Protein 3ZTH (pdb70)

Nearest PDB structures (foldseek):
  3zth-assembly1_A  TM=9.070E-01  e=1.064E-60  Streptococcus thermophilus LMG 18311
  4i99-assembly1_A  TM=4.555E-01  e=1.753E-02  Pyrococcus furiosus DSM 3638
  8t8f-assembly1_E  TM=5.508E-01  e=2.823E-01  Saccharomyces cerevisiae W303
  7w1m-assembly1_A  TM=4.568E-01  e=2.101E-01  Homo sapiens
  6ujf-assembly1_A  TM=4.285E-01  e=2.671E+00  Clostridioides difficile

B-factor: mean 46.07, std 14.37, range [13.92, 101.39]

Solvent-accessible surface area: 36351 Å² total

Secondary structure (P-SEA, 3-state):
ccccccccccccccccccbbbbbccaaaaaaaaaaaaaaaaacccccccccccccccccccccccccccccccccccccccaaaaaacccccccaaaaaaaaaaccaaaaaaaaaaaaaaaaaaacccccccccccbbbbbbbccccaaaaaaccbbbbbbccccccccccccaaaaaaaaaccaaaaaccccbbbbbbccccccccaaaaaaaaaaaaaaaaacccbbbbbbccccccccccccccccccccccbbbbbcccccccccccccccccccccccccccccccccccccccccccaaaaaaaaaaaaaaccccccccccccaaaaaaaaac/ccccccccccccccccccbbbbbccaaaaaaaaaaaaaaaaacccccccccccccccccccccccccccccccccccccccaaaaaacccccccaaaaaaaacccccccaaaaaaaaaaaaaaaaccccccccccccccccccccccaaaaaaccbbbbbbccccccccccccaaaaaaaaaccaaaaaacccbbbbbbccccccccaaaaaaaaaaaaaaaaacccbbbbbbccccccccccccccccccccccbbbbbcccccccccccccccccccccccccccccccccccccbbbbbcaaaaaaaaaaaaaaccccccccccccaaaaaaaaac

Organism: Streptococcus thermophilus (strain ATCC BAA-250 / LMG 18311) (NCBI:txid264199)

InterPro domains:
  IPR031820 CRISPR-associated protein Csn2 subfamily St [PF16813] (5-347)

Foldseek 3Di:
DKFWDDLPDGTFDFDFDQEFEEFADPVVVVVVVVVLLCCLLVVPDDDQVNCVSVVSDRIFIADPVRHTDHSPQALEQEDADLVSLQVCQCDPSRVCVLQVVVVCPDPVNVVVLVVVQVVVVVVQVVVVVVAQDDPPDTDGDDDDRDDVSNCSVPPDTDFDDDVPHTDDPVPPQLLVSLVVSLVCQSSLVPDLGAHEYEYEPCPVRDDLVSLVVSVVSSVVVCVVHVRHHYYYHDDLDSRQQDDQRCQQSHWYDYLDTDGGDGLVVLVQLVVDPDPCRDDSVRLSLCRNQRSPALYAPDQDDDDPVNQSSNCSVNVVVPRPHHDDDDDDPPVVVVVVVVD/DKQWDDLPDGGADFDFDQAFEEFADPVVVVVVVVVCLCCLLVVNDDDQVRCVSVVSDDTFIADPVRHTDHSPQALEQEAADLVSLVVCFCDPSHLVVLLCVVPCPDCVNVVVLVVVQVVVVVVQVCLPVDADDDDNDDDGDDDDRDDPVNCCVPPHDDFDDDPPHGDDLVPDQLLVSLVVSLVCLSSQVVDQGAHEYEHEDSPVRDDLVSLVVSVVSSVVSCVVHVRHHYYYHDDLDRRDQDDQPHQQNYWYDELDTDGGDGLVVLVQLVPDPDPDRDPSVRLSLCSNQVSHALYAPDQDDDDPVNQSSNQSVNVVVVRPDHRDDPDDPCVVVVVVVVD

Structure (mmCIF, N/CA/C/O backbone):
data_3ZTH
#
_entry.id   3ZTH
#
_cell.length_a   118.149
_cell.length_b   101.869
_cell.length_c   102.784
_cell.angle_alpha   90.00
_cell.angle_beta   115.14
_cell.angle_gamma   90.00
#
_symmetry.space_group_name_H-M   'C 1 2 1'
#
loop_
_entity.id
_entity.type
_entity.pdbx_description
1 polymer STU0660
2 non-polymer 'MAGNESIUM ION'
3 water water
#
loop_
_atom_site.group_PDB
_atom_site.id
_atom_site.type_symbol
_atom_site.label_atom_id
_atom_site.label_alt_id
_atom_site.label_comp_id
_atom_site.label_asym_id
_atom_site.label_entity_id
_atom_site.label_seq_id
_atom_site.pdbx_PDB_ins_code
_atom_site.Cartn_x
_atom_site.Cartn_y
_atom_site.Cartn_z
_atom_site.occupancy
_atom_site.B_iso_or_equiv
_atom_site.auth_seq_id
_atom_site.auth_comp_id
_atom_site.auth_asym_id
_atom_site.auth_atom_id
_atom_site.pdbx_PDB_model_num
ATOM 9 N N . LYS A 1 2 ? 18.329 22.280 30.620 1.00 43.37 2 LYS A N 1
ATOM 10 C CA . LYS A 1 2 ? 17.156 21.735 31.283 1.00 41.76 2 LYS A CA 1
ATOM 11 C C . LYS A 1 2 ? 16.029 21.372 30.326 1.00 39.50 2 LYS A C 1
ATOM 12 O O . LYS A 1 2 ? 15.839 22.023 29.300 1.00 37.74 2 LYS A O 1
ATOM 18 N N . PHE A 1 3 ? 15.311 20.303 30.664 1.00 35.52 3 PHE A N 1
ATOM 19 C CA . PHE A 1 3 ? 14.164 19.866 29.890 1.00 34.11 3 PHE A CA 1
ATOM 20 C C . PHE A 1 3 ? 12.992 20.006 30.849 1.00 34.23 3 PHE A C 1
ATOM 21 O O . PHE A 1 3 ? 13.054 19.531 31.986 1.00 34.28 3 PHE A O 1
ATOM 29 N N . PHE A 1 4 ? 11.938 20.682 30.415 1.00 32.71 4 PHE A N 1
ATOM 30 C CA . PHE A 1 4 ? 10.751 20.802 31.245 1.00 32.73 4 PHE A CA 1
ATOM 31 C C . PHE A 1 4 ? 9.708 20.004 30.475 1.00 33.68 4 PHE A C 1
ATOM 32 O O . PHE A 1 4 ? 9.070 20.504 29.552 1.00 35.06 4 PHE A O 1
ATOM 40 N N . VAL A 1 5 ? 9.582 18.735 30.850 1.00 33.67 5 VAL A N 1
ATOM 41 C CA . VAL A 1 5 ? 8.683 17.808 30.178 1.00 32.23 5 VAL A CA 1
ATOM 42 C C . VAL A 1 5 ? 7.237 17.947 30.582 1.00 32.88 5 VAL A C 1
ATOM 43 O O . VAL A 1 5 ? 6.899 17.956 31.770 1.00 32.47 5 VAL A O 1
ATOM 47 N N . GLN A 1 6 ? 6.379 18.026 29.575 1.00 32.98 6 GLN A N 1
ATOM 48 C CA . GLN A 1 6 ? 4.961 18.164 29.804 1.00 34.65 6 GLN A CA 1
ATOM 49 C C . GLN A 1 6 ? 4.343 16.950 30.486 1.00 37.36 6 GLN A C 1
ATOM 50 O O . GLN A 1 6 ? 4.593 15.799 30.115 1.00 36.34 6 GLN A O 1
ATOM 56 N N . HIS A 1 7 ? 3.521 17.233 31.488 1.00 39.79 7 HIS A N 1
ATOM 57 C CA . HIS A 1 7 ? 2.825 16.214 32.253 1.00 43.08 7 HIS A CA 1
ATOM 58 C C . HIS A 1 7 ? 1.337 16.425 32.007 1.00 44.36 7 HIS A C 1
ATOM 59 O O . HIS A 1 7 ? 0.857 17.553 32.026 1.00 44.96 7 HIS A O 1
ATOM 66 N N . PRO A 1 8 ? 0.581 15.342 31.794 1.00 46.80 8 PRO A N 1
ATOM 67 C CA . PRO A 1 8 ? -0.859 15.464 31.546 1.00 48.96 8 PRO A CA 1
ATOM 68 C C . PRO A 1 8 ? -1.684 16.341 32.498 1.00 49.88 8 PRO A C 1
ATOM 69 O O . PRO A 1 8 ? -2.605 17.016 32.052 1.00 51.77 8 PRO A O 1
ATOM 73 N N . TYR A 1 9 ? -1.386 16.355 33.792 1.00 50.89 9 TYR A N 1
ATOM 74 C CA . TYR A 1 9 ? -2.190 17.199 34.673 1.00 54.06 9 TYR A CA 1
ATOM 75 C C . TYR A 1 9 ? -1.469 17.978 35.768 1.00 53.45 9 TYR A C 1
ATOM 76 O O . TYR A 1 9 ? -2.103 18.684 36.556 1.00 53.75 9 TYR A O 1
ATOM 85 N N . LYS A 1 10 ? -0.147 17.870 35.814 1.00 51.63 10 LYS A N 1
ATOM 86 C CA . LYS A 1 10 ? 0.625 18.584 36.817 1.00 48.96 10 LYS A CA 1
ATOM 87 C C . LYS A 1 10 ? 1.693 19.458 36.173 1.00 45.74 10 LYS A C 1
ATOM 88 O O . LYS A 1 10 ? 1.781 19.559 34.948 1.00 45.21 10 LYS A O 1
ATOM 94 N N . GLU A 1 11 ? 2.503 20.091 37.006 1.00 42.37 11 GLU A N 1
ATOM 95 C CA . GLU A 1 11 ? 3.577 20.937 36.512 1.00 42.23 11 GLU A CA 1
ATOM 96 C C . GLU A 1 11 ? 4.509 20.091 35.663 1.00 38.61 11 GLU A C 1
ATOM 97 O O . GLU A 1 11 ? 4.457 18.868 35.699 1.00 37.21 11 GLU A O 1
ATOM 103 N N . ARG A 1 12 ? 5.370 20.744 34.902 1.00 35.40 12 ARG A N 1
ATOM 104 C CA . ARG A 1 12 ? 6.292 20.018 34.055 1.00 33.90 12 ARG A CA 1
ATOM 105 C C . ARG A 1 12 ? 7.337 19.295 34.886 1.00 33.63 12 ARG A C 1
ATOM 106 O O . ARG A 1 12 ? 7.691 19.733 35.984 1.00 32.13 12 ARG A O 1
ATOM 114 N N . ILE A 1 13 ? 7.799 18.160 34.371 1.00 32.07 13 ILE A N 1
ATOM 115 C CA . ILE A 1 13 ? 8.827 17.384 35.046 1.00 31.09 13 ILE A CA 1
ATOM 116 C C . ILE A 1 13 ? 10.137 18.064 34.681 1.00 32.34 13 ILE A C 1
ATOM 117 O O . ILE A 1 13 ? 10.472 18.173 33.499 1.00 31.01 13 ILE A O 1
ATOM 122 N N . GLU A 1 14 ? 10.857 18.542 35.695 1.00 34.02 14 GLU A N 1
ATOM 123 C CA . GLU A 1 14 ? 12.136 19.219 35.486 1.00 34.62 14 GLU A CA 1
ATOM 124 C C . GLU A 1 14 ? 13.288 18.225 35.434 1.00 32.94 14 GLU A C 1
ATOM 125 O O . GLU A 1 14 ? 13.405 17.349 36.281 1.00 32.66 14 GLU A O 1
ATOM 131 N N . LEU A 1 15 ? 14.138 18.380 34.432 1.00 31.95 15 LEU A N 1
ATOM 132 C CA . LEU A 1 15 ? 15.284 17.508 34.241 1.00 31.02 15 LEU A CA 1
ATOM 133 C C . LEU A 1 15 ? 16.544 18.334 33.965 1.00 30.49 15 LEU A C 1
ATOM 134 O O . LEU A 1 15 ? 16.595 19.124 33.018 1.00 31.36 15 LEU A O 1
ATOM 139 N N . ASN A 1 16 ? 17.560 18.163 34.790 1.00 27.37 16 ASN A N 1
ATOM 140 C CA . ASN A 1 16 ? 18.792 18.888 34.569 1.00 28.62 16 ASN A CA 1
ATOM 141 C C . ASN A 1 16 ? 19.637 17.957 33.685 1.00 29.83 16 ASN A C 1
ATOM 142 O O . ASN A 1 16 ? 20.120 16.922 34.138 1.00 29.19 16 ASN A O 1
ATOM 147 N N . ILE A 1 17 ? 19.781 18.328 32.415 1.00 30.90 17 ILE A N 1
ATOM 148 C CA . ILE A 1 17 ? 20.513 17.537 31.418 1.00 32.33 17 ILE A CA 1
ATOM 149 C C . ILE A 1 17 ? 21.994 17.899 31.236 1.00 32.77 17 ILE A C 1
ATOM 150 O O . ILE A 1 17 ? 22.352 19.073 31.125 1.00 32.21 17 ILE A O 1
ATOM 155 N N . GLY A 1 18 ? 22.844 16.874 31.181 1.00 32.74 18 GLY A N 1
ATOM 156 C CA . GLY A 1 18 ? 24.275 17.078 31.001 1.00 32.38 18 GLY A CA 1
ATOM 157 C C . GLY A 1 18 ? 24.867 15.968 30.145 1.00 33.15 18 GLY A C 1
ATOM 158 O O . GLY A 1 18 ? 24.166 15.009 29.821 1.00 34.28 18 GLY A O 1
ATOM 159 N N . ALA A 1 19 ? 26.141 16.091 29.771 1.00 32.06 19 ALA A N 1
ATOM 160 C CA . ALA A 1 19 ? 26.798 15.084 28.944 1.00 31.26 19 ALA A CA 1
ATOM 161 C C . ALA A 1 19 ? 26.296 13.703 29.363 1.00 32.67 19 ALA A C 1
ATOM 162 O O . ALA A 1 19 ? 25.799 12.926 28.541 1.00 32.15 19 ALA A O 1
ATOM 164 N N . ILE A 1 20 ? 26.423 13.404 30.649 1.00 31.46 20 ILE A N 1
ATOM 165 C CA . ILE A 1 20 ? 25.942 12.139 31.169 1.00 32.03 20 ILE A CA 1
ATOM 166 C C . ILE A 1 20 ? 24.874 12.424 32.219 1.00 31.92 20 ILE A C 1
ATOM 167 O O . ILE A 1 20 ? 25.166 12.863 33.332 1.00 33.74 20 ILE A O 1
ATOM 172 N N . THR A 1 21 ? 23.627 12.193 31.834 1.00 30.50 21 THR A N 1
ATOM 173 C CA . THR A 1 21 ? 22.476 12.414 32.702 1.00 30.67 21 THR A CA 1
ATOM 174 C C . THR A 1 21 ? 21.944 11.089 33.262 1.00 29.54 21 THR A C 1
ATOM 175 O O . THR A 1 21 ? 21.827 10.100 32.531 1.00 28.57 21 THR A O 1
ATOM 179 N N . GLN A 1 22 ? 21.616 11.077 34.551 1.00 29.10 22 GLN A N 1
ATOM 180 C CA . GLN A 1 22 ? 21.083 9.876 35.199 1.00 28.80 22 GLN A CA 1
ATOM 181 C C . GLN A 1 22 ? 19.760 10.162 35.908 1.00 29.46 22 GLN A C 1
ATOM 182 O O . GLN A 1 22 ? 19.663 11.057 36.748 1.00 29.82 22 GLN A O 1
ATOM 188 N N . ILE A 1 23 ? 18.736 9.401 35.550 1.00 29.28 23 ILE A N 1
ATOM 189 C CA . ILE A 1 23 ? 17.418 9.563 36.136 1.00 28.85 23 ILE A CA 1
ATOM 190 C C . ILE A 1 23 ? 17.185 8.383 37.058 1.00 28.41 23 ILE A C 1
ATOM 191 O O . ILE A 1 23 ? 17.182 7.233 36.626 1.00 29.57 23 ILE A O 1
ATOM 196 N N . VAL A 1 24 ? 16.994 8.685 38.335 1.00 27.04 24 VAL A N 1
ATOM 197 C CA . VAL A 1 24 ? 16.805 7.668 39.362 1.00 27.57 24 VAL A CA 1
ATOM 198 C C . VAL A 1 24 ? 15.597 8.030 40.225 1.00 27.16 24 VAL A C 1
ATOM 199 O O . VAL A 1 24 ? 14.994 9.082 40.033 1.00 27.94 24 VAL A O 1
ATOM 203 N N . GLY A 1 25 ? 15.237 7.175 41.174 1.00 24.25 25 GLY A N 1
ATOM 204 C CA . GLY A 1 25 ? 14.100 7.495 42.016 1.00 25.33 25 GLY A CA 1
ATOM 205 C C . GLY A 1 25 ? 13.163 6.325 42.230 1.00 25.58 25 GLY A C 1
ATOM 206 O O . GLY A 1 25 ? 13.210 5.337 41.499 1.00 23.41 25 GLY A O 1
ATOM 207 N N . GLN A 1 26 ? 12.298 6.442 43.231 1.00 27.71 26 GLN A N 1
ATOM 208 C CA . GLN A 1 26 ? 11.369 5.371 43.547 1.00 28.87 26 GLN A CA 1
ATOM 209 C C . GLN A 1 26 ? 10.054 5.488 42.803 1.00 29.65 26 GLN A C 1
ATOM 210 O O . GLN A 1 26 ? 9.258 4.557 42.808 1.00 29.47 26 GLN A O 1
ATOM 216 N N . ASN A 1 27 ? 9.829 6.625 42.152 1.00 30.25 27 ASN A N 1
ATOM 217 C CA . ASN A 1 27 ? 8.595 6.832 41.402 1.00 28.91 27 ASN A CA 1
ATOM 218 C C . ASN A 1 27 ? 8.758 6.240 39.998 1.00 30.77 27 ASN A C 1
ATOM 219 O O . ASN A 1 27 ? 8.868 6.967 39.002 1.00 30.76 27 ASN A O 1
ATOM 224 N N . ASN A 1 28 ? 8.775 4.912 39.924 1.00 31.13 28 ASN A N 1
ATOM 225 C CA . ASN A 1 28 ? 8.956 4.215 38.657 1.00 31.15 28 ASN A CA 1
ATOM 226 C C . ASN A 1 28 ? 7.986 4.609 37.546 1.00 31.15 28 ASN A C 1
ATOM 227 O O . ASN A 1 28 ? 8.386 4.748 36.391 1.00 31.40 28 ASN A O 1
ATOM 232 N N . GLU A 1 29 ? 6.722 4.806 37.890 1.00 30.91 29 GLU A N 1
ATOM 233 C CA . GLU A 1 29 ? 5.731 5.186 36.899 1.00 30.58 29 GLU A CA 1
ATOM 234 C C . GLU A 1 29 ? 6.109 6.521 36.267 1.00 28.77 29 GLU A C 1
ATOM 235 O O . GLU A 1 29 ? 6.074 6.680 35.049 1.00 26.49 29 GLU A O 1
ATOM 241 N N . LEU A 1 30 ? 6.485 7.481 37.099 1.00 27.37 30 LEU A N 1
ATOM 242 C CA . LEU A 1 30 ? 6.852 8.784 36.582 1.00 27.91 30 LEU A CA 1
ATOM 243 C C . LEU A 1 30 ? 8.092 8.660 35.696 1.00 26.44 30 LEU A C 1
ATOM 244 O O . LEU A 1 30 ? 8.163 9.288 34.641 1.00 25.62 30 LEU A O 1
ATOM 249 N N . LYS A 1 31 ? 9.062 7.853 36.124 1.00 24.86 31 LYS A N 1
ATOM 250 C CA . LYS A 1 31 ? 10.280 7.656 35.336 1.00 24.41 31 LYS A CA 1
ATOM 251 C C . LYS A 1 31 ? 9.884 7.099 33.984 1.00 24.89 31 LYS A C 1
ATOM 252 O O . LYS A 1 31 ? 10.368 7.545 32.942 1.00 25.77 31 LYS A O 1
ATOM 258 N N . TYR A 1 32 ? 8.970 6.139 34.007 1.00 24.97 32 TYR A N 1
ATOM 259 C CA . TYR A 1 32 ? 8.528 5.514 32.776 1.00 25.96 32 TYR A CA 1
ATOM 260 C C . TYR A 1 32 ? 7.830 6.500 31.860 1.00 25.74 32 TYR A C 1
ATOM 261 O O . TYR A 1 32 ? 8.061 6.505 30.652 1.00 28.18 32 TYR A O 1
ATOM 270 N N . TYR A 1 33 ? 6.968 7.325 32.441 1.00 24.90 33 TYR A N 1
ATOM 271 C CA . TYR A 1 33 ? 6.241 8.324 31.682 1.00 22.71 33 TYR A CA 1
ATOM 272 C C . TYR A 1 33 ? 7.230 9.296 31.045 1.00 21.63 33 TYR A C 1
ATOM 273 O O . TYR A 1 33 ? 7.088 9.665 29.886 1.00 21.97 33 TYR A O 1
ATOM 282 N N . THR A 1 34 ? 8.224 9.711 31.819 1.00 21.60 34 THR A N 1
ATOM 283 C CA . THR A 1 34 ? 9.227 10.639 31.338 1.00 25.08 34 THR A CA 1
ATOM 284 C C . THR A 1 34 ? 9.962 10.006 30.159 1.00 28.20 34 THR A C 1
ATOM 285 O O . THR A 1 34 ? 10.216 10.672 29.146 1.00 27.93 34 THR A O 1
ATOM 289 N N . TRP A 1 35 ? 10.275 8.715 30.279 1.00 27.94 35 TRP A N 1
ATOM 290 C CA . TRP A 1 35 ? 10.947 7.998 29.191 1.00 28.71 35 TRP A CA 1
ATOM 291 C C . TRP A 1 35 ? 10.056 7.924 27.943 1.00 29.00 35 TRP A C 1
ATOM 292 O O . TRP A 1 35 ? 10.524 8.119 26.822 1.00 30.40 35 TRP A O 1
ATOM 303 N N . GLN A 1 36 ? 8.776 7.633 28.141 1.00 29.36 36 GLN A N 1
ATOM 304 C CA . GLN A 1 36 ? 7.839 7.508 27.025 1.00 30.84 36 GLN A CA 1
ATOM 305 C C . GLN A 1 36 ? 7.719 8.802 26.226 1.00 29.51 36 GLN A C 1
ATOM 306 O O . GLN A 1 36 ? 7.674 8.784 25.001 1.00 28.72 36 GLN A O 1
ATOM 312 N N . ILE A 1 37 ? 7.653 9.923 26.929 1.00 29.41 37 ILE A N 1
ATOM 313 C CA . ILE A 1 37 ? 7.546 11.219 26.277 1.00 30.22 37 ILE A CA 1
ATOM 314 C C . ILE A 1 37 ? 8.843 11.527 25.536 1.00 31.15 37 ILE A C 1
ATOM 315 O O . ILE A 1 37 ? 8.827 11.930 24.374 1.00 33.38 37 ILE A O 1
ATOM 320 N N . LEU A 1 38 ? 9.967 11.352 26.223 1.00 30.29 38 LEU A N 1
ATOM 321 C CA . LEU A 1 38 ? 11.269 11.613 25.629 1.00 31.34 38 LEU A CA 1
ATOM 322 C C . LEU A 1 38 ? 11.467 10.885 24.301 1.00 31.40 38 LEU A C 1
ATOM 323 O O . LEU A 1 38 ? 11.836 11.486 23.289 1.00 29.06 38 LEU A O 1
ATOM 328 N N . SER A 1 39 ? 11.207 9.587 24.303 1.00 32.74 39 SER A N 1
ATOM 329 C CA . SER A 1 39 ? 11.388 8.807 23.094 1.00 33.90 39 SER A CA 1
ATOM 330 C C . SER A 1 39 ? 10.406 9.203 21.996 1.00 34.10 39 SER A C 1
ATOM 331 O O . SER A 1 39 ? 10.759 9.205 20.820 1.00 34.07 39 SER A O 1
ATOM 334 N N . TRP A 1 40 ? 9.174 9.532 22.371 1.00 33.02 40 TRP A N 1
ATOM 335 C CA . TRP A 1 40 ? 8.179 9.922 21.378 1.00 33.60 40 TRP A CA 1
ATOM 336 C C . TRP A 1 40 ? 8.528 11.277 20.794 1.00 33.75 40 TRP A C 1
ATOM 337 O O . TRP A 1 40 ? 8.509 11.466 19.584 1.00 34.66 40 TRP A O 1
ATOM 348 N N . TYR A 1 41 ? 8.855 12.214 21.673 1.00 33.69 41 TYR A N 1
ATOM 349 C CA . TYR A 1 41 ? 9.204 13.564 21.275 1.00 34.22 41 TYR A CA 1
ATOM 350 C C . TYR A 1 41 ? 10.399 13.596 20.330 1.00 36.27 41 TYR A C 1
ATOM 351 O O . TYR A 1 41 ? 10.322 14.152 19.231 1.00 37.23 41 TYR A O 1
ATOM 360 N N . PHE A 1 42 ? 11.507 13.008 20.765 1.00 35.54 42 PHE A N 1
ATOM 361 C CA . PHE A 1 42 ? 12.725 13.007 19.965 1.00 36.80 42 PHE A CA 1
ATOM 362 C C . PHE A 1 42 ? 12.839 11.845 18.992 1.00 37.70 42 PHE A C 1
ATOM 363 O O . PHE A 1 42 ? 13.680 11.869 18.100 1.00 39.06 42 PHE A O 1
ATOM 371 N N . GLY A 1 43 ? 11.985 10.839 19.158 1.00 38.97 43 GLY A N 1
ATOM 372 C CA . GLY A 1 43 ? 12.023 9.672 18.295 1.00 37.40 43 GLY A CA 1
ATOM 373 C C . GLY A 1 43 ? 11.233 9.756 17.002 1.00 39.58 43 GLY A C 1
ATOM 374 O O . GLY A 1 43 ? 11.277 8.823 16.199 1.00 41.47 43 GLY A O 1
ATOM 375 N N . GLY A 1 44 ? 10.501 10.846 16.793 1.00 39.29 44 GLY A N 1
ATOM 376 C CA . GLY A 1 44 ? 9.744 10.984 15.562 1.00 41.26 44 GLY A CA 1
ATOM 377 C C . GLY A 1 44 ? 8.369 10.338 15.562 1.00 42.99 44 GLY A C 1
ATOM 378 O O . GLY A 1 44 ? 7.812 10.018 14.508 1.00 42.70 44 GLY A O 1
ATOM 379 N N . LYS A 1 45 ? 7.812 10.146 16.748 1.00 42.88 45 LYS A N 1
ATOM 380 C CA . LYS A 1 45 ? 6.494 9.548 16.867 1.00 42.91 45 LYS A CA 1
ATOM 381 C C . LYS A 1 45 ? 5.419 10.351 16.127 1.00 43.36 45 LYS A C 1
ATOM 382 O O . LYS A 1 45 ? 5.340 11.571 16.254 1.00 40.79 45 LYS A O 1
ATOM 388 N N . LYS A 1 46 ? 4.599 9.655 15.347 1.00 45.87 46 LYS A N 1
ATOM 389 C CA . LYS A 1 46 ? 3.491 10.284 14.632 1.00 47.94 46 LYS A CA 1
ATOM 390 C C . LYS A 1 46 ? 2.297 10.009 15.545 1.00 47.76 46 LYS A C 1
ATOM 391 O O . LYS A 1 46 ? 1.867 8.868 15.703 1.00 47.59 46 LYS A O 1
ATOM 397 N N . TYR A 1 47 ? 1.783 11.065 16.158 1.00 47.46 47 TYR A N 1
ATOM 398 C CA . TYR A 1 47 ? 0.690 10.957 17.107 1.00 47.56 47 TYR A CA 1
ATOM 399 C C . TYR A 1 47 ? -0.700 10.692 16.558 1.00 48.10 47 TYR A C 1
ATOM 400 O O . TYR A 1 47 ? -1.152 11.359 15.629 1.00 50.34 47 TYR A O 1
ATOM 409 N N . SER A 1 48 ? -1.384 9.721 17.152 1.00 47.26 48 SER A N 1
ATOM 410 C CA . SER A 1 48 ? -2.754 9.419 16.767 1.00 46.86 48 SER A CA 1
ATOM 411 C C . SER A 1 48 ? -3.541 10.290 17.730 1.00 47.47 48 SER A C 1
ATOM 412 O O . SER A 1 48 ? -2.953 10.905 18.619 1.00 48.16 48 SER A O 1
ATOM 415 N N . SER A 1 49 ? -4.857 10.356 17.574 1.00 48.44 49 SER A N 1
ATOM 416 C CA . SER A 1 49 ? -5.649 11.173 18.483 1.00 49.06 49 SER A CA 1
ATOM 417 C C . SER A 1 49 ? -5.755 10.498 19.851 1.00 48.40 49 SER A C 1
ATOM 418 O O . SER A 1 49 ? -5.903 11.167 20.870 1.00 48.69 49 SER A O 1
ATOM 421 N N . GLU A 1 50 ? -5.674 9.173 19.878 1.00 48.44 50 GLU A N 1
ATOM 422 C CA . GLU A 1 50 ? -5.742 8.459 21.147 1.00 49.86 50 GLU A CA 1
ATOM 423 C C . GLU A 1 50 ? -4.452 8.701 21.935 1.00 49.10 50 GLU A C 1
ATOM 424 O O . GLU A 1 50 ? -4.430 8.585 23.161 1.00 48.24 50 GLU A O 1
ATOM 430 N N . ASP A 1 51 ? -3.378 9.037 21.226 1.00 46.82 51 ASP A N 1
ATOM 431 C CA . ASP A 1 51 ? -2.109 9.305 21.883 1.00 44.70 51 ASP A CA 1
ATOM 432 C C . ASP A 1 51 ? -2.167 10.660 22.572 1.00 45.09 51 ASP A C 1
ATOM 433 O O . ASP A 1 51 ? -1.620 10.838 23.657 1.00 45.74 51 ASP A O 1
ATOM 438 N N . LEU A 1 52 ? -2.839 11.616 21.940 1.00 45.70 52 LEU A N 1
ATOM 439 C CA . LEU A 1 52 ? -2.935 12.969 22.484 1.00 45.27 52 LEU A CA 1
ATOM 440 C C . LEU A 1 52 ? -4.107 13.199 23.438 1.00 45.63 52 LEU A C 1
ATOM 441 O O . LEU A 1 52 ? -4.265 14.296 23.976 1.00 44.54 52 LEU A O 1
ATOM 446 N N . SER A 1 53 ? -4.912 12.161 23.656 1.00 46.78 53 SER A N 1
ATOM 447 C CA . SER A 1 53 ? -6.072 12.241 24.548 1.00 47.69 53 SER A CA 1
ATOM 448 C C . SER A 1 53 ? -5.762 12.994 25.832 1.00 47.26 53 SER A C 1
ATOM 449 O O . SER A 1 53 ? -6.346 14.036 26.103 1.00 47.60 53 SER A O 1
ATOM 452 N N . ILE A 1 54 ? -4.836 12.447 26.614 1.00 46.95 54 ILE A N 1
ATOM 453 C CA . ILE A 1 54 ? -4.430 13.023 27.893 1.00 45.85 54 ILE A CA 1
ATOM 454 C C . ILE A 1 54 ? -3.881 14.450 27.821 1.00 46.00 54 ILE A C 1
ATOM 455 O O . ILE A 1 54 ? -3.748 15.122 28.844 1.00 46.04 54 ILE A O 1
ATOM 460 N N . PHE A 1 55 ? -3.544 14.916 26.629 1.00 44.93 55 PHE A N 1
ATOM 461 C CA . PHE A 1 55 ? -3.029 16.266 26.510 1.00 47.31 55 PHE A CA 1
ATOM 462 C C . PHE A 1 55 ? -4.072 17.148 25.832 1.00 49.77 55 PHE A C 1
ATOM 463 O O . PHE A 1 55 ? -3.748 18.192 25.270 1.00 50.89 55 PHE A O 1
ATOM 471 N N . ASP A 1 56 ? -5.329 16.725 25.890 1.00 51.68 56 ASP A N 1
ATOM 472 C CA . ASP A 1 56 ? -6.406 17.471 25.250 1.00 53.39 56 ASP A CA 1
ATOM 473 C C . ASP A 1 56 ? -6.194 17.582 23.742 1.00 52.20 56 ASP A C 1
ATOM 474 O O . ASP A 1 56 ? -6.378 18.651 23.157 1.00 51.41 56 ASP A O 1
ATOM 479 N N . TYR A 1 57 ? -5.792 16.465 23.134 1.00 50.34 57 TYR A N 1
ATOM 480 C CA . TYR A 1 57 ? -5.568 16.374 21.693 1.00 48.60 57 TYR A CA 1
ATOM 481 C C . TYR A 1 57 ? -4.592 17.408 21.153 1.00 49.53 57 TYR A C 1
ATOM 482 O O . TYR A 1 57 ? -4.639 17.769 19.976 1.00 49.18 57 TYR A O 1
ATOM 491 N N . GLU A 1 58 ? -3.711 17.875 22.032 1.00 50.38 58 GLU A N 1
ATOM 492 C CA . GLU A 1 58 ? -2.684 18.845 21.680 1.00 51.00 58 GLU A CA 1
ATOM 493 C C . GLU A 1 58 ? -1.362 18.093 21.811 1.00 49.14 58 GLU A C 1
ATOM 494 O O . GLU A 1 58 ? -1.192 17.304 22.741 1.00 48.73 58 GLU A O 1
ATOM 500 N N . GLU A 1 59 ? -0.432 18.319 20.890 1.00 46.24 59 GLU A N 1
ATOM 501 C CA . GLU A 1 59 ? 0.847 17.622 20.954 1.00 45.31 59 GLU A CA 1
ATOM 502 C C . GLU A 1 59 ? 1.648 18.056 22.175 1.00 44.27 59 GLU A C 1
ATOM 503 O O . GLU A 1 59 ? 1.702 19.238 22.495 1.00 44.65 59 GLU A O 1
ATOM 509 N N . PRO A 1 60 ? 2.276 17.095 22.881 1.00 43.35 60 PRO A N 1
ATOM 510 C CA . PRO A 1 60 ? 3.079 17.390 24.076 1.00 41.92 60 PRO A CA 1
ATOM 511 C C . PRO A 1 60 ? 4.364 18.164 23.753 1.00 41.87 60 PRO A C 1
ATOM 512 O O . PRO A 1 60 ? 4.967 17.984 22.694 1.00 41.79 60 PRO A O 1
ATOM 516 N N . THR A 1 61 ? 4.790 19.008 24.683 1.00 40.34 61 THR A N 1
ATOM 517 C CA . THR A 1 61 ? 5.971 19.827 24.479 1.00 39.02 61 THR A CA 1
ATOM 518 C C . THR A 1 61 ? 7.060 19.671 25.540 1.00 37.98 61 THR A C 1
ATOM 519 O O . THR A 1 61 ? 6.799 19.207 26.652 1.00 36.65 61 THR A O 1
ATOM 523 N N . ILE A 1 62 ? 8.284 20.049 25.177 1.00 36.92 62 ILE A N 1
ATOM 524 C CA . ILE A 1 62 ? 9.425 20.014 26.097 1.00 35.84 62 ILE A CA 1
ATOM 525 C C . ILE A 1 62 ? 10.101 21.383 26.026 1.00 36.05 62 ILE A C 1
ATOM 526 O O . ILE A 1 62 ? 10.581 21.789 24.962 1.00 36.66 62 ILE A O 1
ATOM 531 N N . LEU A 1 63 ? 10.140 22.092 27.153 1.00 35.27 63 LEU A N 1
ATOM 532 C CA . LEU A 1 63 ? 10.733 23.429 27.197 1.00 35.04 63 LEU A CA 1
ATOM 533 C C . LEU A 1 63 ? 12.117 23.455 27.821 1.00 37.00 63 LEU A C 1
ATOM 534 O O . LEU A 1 63 ? 12.469 22.571 28.604 1.00 37.74 63 LEU A O 1
ATOM 539 N N . ASP A 1 64 ? 12.899 24.476 27.477 1.00 39.02 64 ASP A N 1
ATOM 540 C CA . ASP A 1 64 ? 14.236 24.629 28.045 1.00 41.23 64 ASP A CA 1
ATOM 541 C C . ASP A 1 64 ? 14.166 25.606 29.220 1.00 41.36 64 ASP A C 1
ATOM 542 O O . ASP A 1 64 ? 13.083 25.988 29.651 1.00 38.70 64 ASP A O 1
ATOM 547 N N . GLU A 1 65 ? 15.325 26.004 29.733 1.00 44.38 65 GLU A N 1
ATOM 548 C CA . GLU A 1 65 ? 15.398 26.920 30.865 1.00 46.88 65 GLU A CA 1
ATOM 549 C C . GLU A 1 65 ? 14.609 28.192 30.607 1.00 46.72 65 GLU A C 1
ATOM 550 O O . GLU A 1 65 ? 13.825 28.630 31.449 1.00 47.95 65 GLU A O 1
ATOM 556 N N . ALA A 1 66 ? 14.825 28.786 29.441 1.00 45.24 66 ALA A N 1
ATOM 557 C CA . ALA A 1 66 ? 14.143 30.022 29.079 1.00 45.65 66 ALA A CA 1
ATOM 558 C C . ALA A 1 66 ? 12.658 29.796 28.838 1.00 46.06 66 ALA A C 1
ATOM 559 O O . ALA A 1 66 ? 11.915 30.737 28.561 1.00 46.80 66 ALA A O 1
ATOM 561 N N . ARG A 1 67 ? 12.230 28.546 28.952 1.00 46.00 67 ARG A N 1
ATOM 562 C CA . ARG A 1 67 ? 10.838 28.191 28.731 1.00 47.09 67 ARG A CA 1
ATOM 563 C C . ARG A 1 67 ? 10.491 28.186 27.251 1.00 47.33 67 ARG A C 1
ATOM 564 O O . ARG A 1 67 ? 9.334 28.339 26.868 1.00 47.69 67 ARG A O 1
ATOM 572 N N . GLU A 1 68 ? 11.509 28.009 26.420 1.00 47.73 68 GLU A N 1
ATOM 573 C CA . GLU A 1 68 ? 11.311 27.948 24.982 1.00 48.64 68 GLU A CA 1
ATOM 574 C C . GLU A 1 68 ? 11.153 26.489 24.576 1.00 46.59 68 GLU A C 1
ATOM 575 O O . GLU A 1 68 ? 11.552 25.577 25.311 1.00 44.17 68 GLU A O 1
ATOM 581 N N . ILE A 1 69 ? 10.583 26.269 23.398 1.00 44.61 69 ILE A N 1
ATOM 582 C CA . ILE A 1 69 ? 10.377 24.917 22.917 1.00 43.84 69 ILE A CA 1
ATOM 583 C C . ILE A 1 69 ? 11.648 24.291 22.367 1.00 43.28 69 ILE A C 1
ATOM 584 O O . ILE A 1 69 ? 12.359 24.896 21.563 1.00 43.51 69 ILE A O 1
ATOM 589 N N . VAL A 1 70 ? 11.933 23.078 22.824 1.00 42.36 70 VAL A N 1
ATOM 590 C CA . VAL A 1 70 ? 13.101 22.344 22.364 1.00 41.14 70 VAL A CA 1
ATOM 591 C C . VAL A 1 70 ? 12.641 21.566 21.143 1.00 40.13 70 VAL A C 1
ATOM 592 O O . VAL A 1 70 ? 11.809 20.682 21.256 1.00 40.30 70 VAL A O 1
ATOM 596 N N . LYS A 1 71 ? 13.168 21.905 19.974 1.00 42.29 71 LYS A N 1
ATOM 597 C CA . LYS A 1 71 ? 12.767 21.233 18.739 1.00 43.96 71 LYS A CA 1
ATOM 598 C C . LYS A 1 71 ? 12.927 19.719 18.791 1.00 43.73 71 LYS A C 1
ATOM 599 O O . LYS A 1 71 ? 13.913 19.202 19.315 1.00 43.86 71 LYS A O 1
ATOM 605 N N . ARG A 1 72 ? 11.946 19.017 18.233 1.00 43.20 72 ARG A N 1
ATOM 606 C CA . ARG A 1 72 ? 11.960 17.562 18.201 1.00 42.74 72 ARG A CA 1
ATOM 607 C C . ARG A 1 72 ? 13.088 17.067 17.302 1.00 43.43 72 ARG A C 1
ATOM 608 O O . ARG A 1 72 ? 13.576 15.945 17.448 1.00 45.50 72 ARG A O 1
ATOM 616 N N . SER A 1 73 ? 13.503 17.925 16.380 1.00 43.30 73 SER A N 1
ATOM 617 C CA . SER A 1 73 ? 14.566 17.605 15.435 1.00 43.08 73 SER A CA 1
ATOM 618 C C . SER A 1 73 ? 15.931 17.971 16.012 1.00 42.77 73 SER A C 1
ATOM 619 O O . SER A 1 73 ? 16.966 17.690 15.413 1.00 43.15 73 SER A O 1
ATOM 622 N N . SER A 1 74 ? 15.923 18.598 17.179 1.00 41.74 74 SER A N 1
ATOM 623 C CA . SER A 1 74 ? 17.148 19.036 17.829 1.00 42.39 74 SER A CA 1
ATOM 624 C C . SER A 1 74 ? 18.259 17.989 17.999 1.00 41.95 74 SER A C 1
ATOM 625 O O . SER A 1 74 ? 19.435 18.346 18.050 1.00 41.00 74 SER A O 1
ATOM 628 N N . TYR A 1 75 ? 17.906 16.708 18.081 1.00 41.77 75 TYR A N 1
ATOM 629 C CA . TYR A 1 75 ? 18.919 15.665 18.266 1.00 42.32 75 TYR A CA 1
ATOM 630 C C . TYR A 1 75 ? 18.754 14.479 17.337 1.00 42.22 75 TYR A C 1
ATOM 631 O O . TYR A 1 75 ? 17.670 14.232 16.820 1.00 44.47 75 TYR A O 1
ATOM 640 N N . HIS A 1 76 ? 19.848 13.745 17.144 1.00 41.73 76 HIS A N 1
ATOM 641 C CA . HIS A 1 76 ? 19.823 12.503 16.389 1.00 40.10 76 HIS A CA 1
ATOM 642 C C . HIS A 1 76 ? 19.607 11.551 17.562 1.00 38.51 76 HIS A C 1
ATOM 643 O O . HIS A 1 76 ? 20.554 11.159 18.244 1.00 38.35 76 HIS A O 1
ATOM 650 N N . TYR A 1 77 ? 18.346 11.221 17.804 1.00 35.85 77 TYR A N 1
ATOM 651 C CA . TYR A 1 77 ? 17.936 10.377 18.920 1.00 33.53 77 TYR A CA 1
ATOM 652 C C . TYR A 1 77 ? 18.058 8.865 18.734 1.00 32.48 77 TYR A C 1
ATOM 653 O O . TYR A 1 77 ? 17.587 8.312 17.744 1.00 33.82 77 TYR A O 1
ATOM 662 N N . ILE A 1 78 ? 18.684 8.195 19.692 1.00 29.36 78 ILE A N 1
ATOM 663 C CA . ILE A 1 78 ? 18.793 6.745 19.627 1.00 30.66 78 ILE A CA 1
ATOM 664 C C . ILE A 1 78 ? 18.322 6.143 20.937 1.00 31.23 78 ILE A C 1
ATOM 665 O O . ILE A 1 78 ? 18.932 6.362 21.985 1.00 31.94 78 ILE A O 1
ATOM 670 N N . ASP A 1 79 ? 17.244 5.374 20.873 1.00 32.67 79 ASP A N 1
ATOM 671 C CA . ASP A 1 79 ? 16.701 4.752 22.067 1.00 32.60 79 ASP A CA 1
ATOM 672 C C . ASP A 1 79 ? 17.141 3.309 22.217 1.00 30.38 79 ASP A C 1
ATOM 673 O O . ASP A 1 79 ? 16.922 2.492 21.335 1.00 30.54 79 ASP A O 1
ATOM 678 N N . ILE A 1 80 ? 17.771 3.003 23.342 1.00 29.76 80 ILE A N 1
ATOM 679 C CA . ILE A 1 80 ? 18.206 1.649 23.619 1.00 29.11 80 ILE A CA 1
ATOM 680 C C . ILE A 1 80 ? 17.581 1.171 24.926 1.00 29.53 80 ILE A C 1
ATOM 681 O O . ILE A 1 80 ? 18.082 1.449 26.012 1.00 29.34 80 ILE A O 1
ATOM 686 N N . SER A 1 81 ? 16.462 0.465 24.804 1.00 30.57 81 SER A N 1
ATOM 687 C CA . SER A 1 81 ? 15.753 -0.059 25.962 1.00 31.75 81 SER A CA 1
ATOM 688 C C . SER A 1 81 ? 15.807 -1.573 25.996 1.00 31.99 81 SER A C 1
ATOM 689 O O . SER A 1 81 ? 15.179 -2.199 26.842 1.00 35.31 81 SER A O 1
ATOM 692 N N . SER A 1 82 ? 16.564 -2.152 25.070 1.00 30.86 82 SER A N 1
ATOM 693 C CA . SER A 1 82 ? 16.740 -3.600 25.003 1.00 32.53 82 SER A CA 1
ATOM 694 C C . SER A 1 82 ? 17.915 -3.903 24.089 1.00 34.05 82 SER A C 1
ATOM 695 O O . SER A 1 82 ? 18.308 -3.062 23.274 1.00 34.00 82 SER A O 1
ATOM 698 N N . PHE A 1 83 ? 18.482 -5.098 24.215 1.00 34.52 83 PHE A N 1
ATOM 699 C CA . PHE A 1 83 ? 19.584 -5.448 23.337 1.00 37.19 83 PHE A CA 1
ATOM 700 C C . PHE A 1 83 ? 19.094 -5.574 21.888 1.00 38.12 83 PHE A C 1
ATOM 701 O O . PHE A 1 83 ? 19.880 -5.467 20.939 1.00 38.08 83 PHE A O 1
ATOM 709 N N . LYS A 1 84 ? 17.793 -5.779 21.711 1.00 37.78 84 LYS A N 1
ATOM 710 C CA . LYS A 1 84 ? 17.257 -5.894 20.365 1.00 38.27 84 LYS A CA 1
ATOM 711 C C . LYS A 1 84 ? 17.383 -4.544 19.670 1.00 37.75 84 LYS A C 1
ATOM 712 O O . LYS A 1 84 ? 17.656 -4.483 18.471 1.00 37.38 84 LYS A O 1
ATOM 718 N N . ASP A 1 85 ? 17.186 -3.461 20.419 1.00 36.66 85 ASP A N 1
ATOM 719 C CA . ASP A 1 85 ? 17.307 -2.129 19.835 1.00 37.94 85 ASP A CA 1
ATOM 720 C C . ASP A 1 85 ? 18.752 -1.902 19.406 1.00 38.37 85 ASP A C 1
ATOM 721 O O . ASP A 1 85 ? 19.028 -1.242 18.399 1.00 37.32 85 ASP A O 1
ATOM 726 N N . LEU A 1 86 ? 19.672 -2.455 20.187 1.00 38.10 86 LEU A N 1
ATOM 727 C CA . LEU A 1 86 ? 21.081 -2.322 19.898 1.00 39.02 86 LEU A CA 1
ATOM 728 C C . LEU A 1 86 ? 21.426 -3.054 18.591 1.00 40.38 86 LEU A C 1
ATOM 729 O O . LEU A 1 86 ? 22.096 -2.495 17.713 1.00 40.31 86 LEU A O 1
ATOM 734 N N . LEU A 1 87 ? 20.963 -4.293 18.449 1.00 39.83 87 LEU A N 1
ATOM 735 C CA . LEU A 1 87 ? 21.223 -5.032 17.220 1.00 39.83 87 LEU A CA 1
ATOM 736 C C . LEU A 1 87 ? 20.653 -4.262 16.027 1.00 40.94 87 LEU A C 1
ATOM 737 O O . LEU A 1 87 ? 21.289 -4.168 14.974 1.00 40.45 87 LEU A O 1
ATOM 742 N N . GLU A 1 88 ? 19.456 -3.703 16.202 1.00 43.26 88 GLU A N 1
ATOM 743 C CA . GLU A 1 88 ? 18.797 -2.941 15.140 1.00 44.98 88 GLU A CA 1
ATOM 744 C C . GLU A 1 88 ? 19.586 -1.714 14.700 1.00 43.65 88 GLU A C 1
ATOM 745 O O . GLU A 1 88 ? 19.546 -1.336 13.528 1.00 43.14 88 GLU A O 1
ATOM 751 N N . GLN A 1 89 ? 20.307 -1.095 15.629 1.00 42.19 89 GLN A N 1
ATOM 752 C CA . GLN A 1 89 ? 21.104 0.073 15.284 1.00 42.22 89 GLN A CA 1
ATOM 753 C C . GLN A 1 89 ? 22.339 -0.313 14.476 1.00 42.73 89 GLN A C 1
ATOM 754 O O . GLN A 1 89 ? 22.974 0.536 13.850 1.00 41.98 89 GLN A O 1
ATOM 768 N N . GLU A 1 91 ? 22.217 -2.710 12.060 1.00 46.36 91 GLU A N 1
ATOM 769 C CA . GLU A 1 91 ? 21.769 -3.256 10.790 1.00 46.23 91 GLU A CA 1
ATOM 770 C C . GLU A 1 91 ? 21.612 -2.063 9.844 1.00 46.07 91 GLU A C 1
ATOM 771 O O . GLU A 1 91 ? 21.344 -0.941 10.283 1.00 43.86 91 GLU A O 1
ATOM 777 N N . TYR A 1 92 ? 21.797 -2.298 8.551 1.00 45.97 92 TYR A N 1
ATOM 778 C CA . TYR A 1 92 ? 21.686 -1.224 7.579 1.00 46.24 92 TYR A CA 1
ATOM 779 C C . TYR A 1 92 ? 20.232 -0.993 7.194 1.00 47.99 92 TYR A C 1
ATOM 780 O O . TYR A 1 92 ? 19.696 -1.664 6.316 1.00 48.94 92 TYR A O 1
ATOM 789 N N . LYS A 1 93 ? 19.593 -0.051 7.876 1.00 48.67 93 LYS A N 1
ATOM 790 C CA . LYS A 1 93 ? 18.204 0.292 7.605 1.00 50.48 93 LYS A CA 1
ATOM 791 C C . LYS A 1 93 ? 18.086 1.799 7.685 1.00 50.48 93 LYS A C 1
ATOM 792 O O . LYS A 1 93 ? 19.036 2.486 8.056 1.00 49.48 93 LYS A O 1
ATOM 798 N N . LYS A 1 94 ? 16.913 2.310 7.343 1.00 51.44 94 LYS A N 1
ATOM 799 C CA . LYS A 1 94 ? 16.682 3.744 7.392 1.00 52.47 94 LYS A CA 1
ATOM 800 C C . LYS A 1 94 ? 16.870 4.304 8.800 1.00 50.62 94 LYS A C 1
ATOM 801 O O . LYS A 1 94 ? 16.228 3.856 9.752 1.00 49.47 94 LYS A O 1
ATOM 807 N N . GLY A 1 95 ? 17.769 5.273 8.924 1.00 49.45 95 GLY A N 1
ATOM 808 C CA . GLY A 1 95 ? 18.007 5.925 10.201 1.00 48.26 95 GLY A CA 1
ATOM 809 C C . GLY A 1 95 ? 18.828 5.255 11.289 1.00 47.48 95 GLY A C 1
ATOM 810 O O . GLY A 1 95 ? 19.033 5.860 12.343 1.00 47.64 95 GLY A O 1
ATOM 811 N N . THR A 1 96 ? 19.297 4.029 11.075 1.00 45.73 96 THR A N 1
ATOM 812 C CA . THR A 1 96 ? 20.089 3.385 12.116 1.00 43.06 96 THR A CA 1
ATOM 813 C C . THR A 1 96 ? 21.505 3.913 12.080 1.00 42.68 96 THR A C 1
ATOM 814 O O . THR A 1 96 ? 21.952 4.488 11.086 1.00 41.47 96 THR A O 1
ATOM 818 N N . LEU A 1 97 ? 22.203 3.707 13.186 1.00 41.57 97 LEU A N 1
ATOM 819 C CA . LEU A 1 97 ? 23.579 4.132 13.322 1.00 40.07 97 LEU A CA 1
ATOM 820 C C . LEU A 1 97 ? 24.402 3.505 12.189 1.00 39.96 97 LEU A C 1
ATOM 821 O O . LEU A 1 97 ? 25.203 4.174 11.542 1.00 39.77 97 LEU A O 1
ATOM 826 N N . ALA A 1 98 ? 24.182 2.218 11.944 1.00 40.49 98 ALA A N 1
ATOM 827 C CA . ALA A 1 98 ? 24.894 1.492 10.893 1.00 42.64 98 ALA A CA 1
ATOM 828 C C . ALA A 1 98 ? 24.757 2.151 9.515 1.00 43.57 98 ALA A C 1
ATOM 829 O O . ALA A 1 98 ? 25.720 2.229 8.748 1.00 42.30 98 ALA A O 1
ATOM 831 N N . GLN A 1 99 ? 23.558 2.622 9.199 1.00 45.04 99 GLN A N 1
ATOM 832 C CA . GLN A 1 99 ? 23.334 3.260 7.917 1.00 46.17 99 GLN A CA 1
ATOM 833 C C . GLN A 1 99 ? 24.293 4.429 7.761 1.00 45.79 99 GLN A C 1
ATOM 834 O O . GLN A 1 99 ? 25.014 4.523 6.769 1.00 47.33 99 GLN A O 1
ATOM 840 N N . GLY A 1 100 ? 24.306 5.311 8.752 1.00 44.33 100 GLY A N 1
ATOM 841 C CA . GLY A 1 100 ? 25.184 6.464 8.694 1.00 45.20 100 GLY A CA 1
ATOM 842 C C . GLY A 1 100 ? 26.659 6.105 8.723 1.00 46.32 100 GLY A C 1
ATOM 843 O O . GLY A 1 100 ? 27.486 6.779 8.110 1.00 46.49 100 GLY A O 1
ATOM 844 N N . TYR A 1 101 ? 26.991 5.039 9.440 1.00 46.47 101 TYR A N 1
ATOM 845 C CA . TYR A 1 101 ? 28.371 4.591 9.561 1.00 47.72 101 TYR A CA 1
ATOM 846 C C . TYR A 1 101 ? 28.879 3.891 8.303 1.00 48.74 101 TYR A C 1
ATOM 847 O O . TYR A 1 101 ? 29.934 4.241 7.775 1.00 48.54 101 TYR A O 1
ATOM 856 N N . LEU A 1 102 ? 28.134 2.895 7.830 1.00 48.36 102 LEU A N 1
ATOM 857 C CA . LEU A 1 102 ? 28.541 2.163 6.644 1.00 47.10 102 LEU A CA 1
ATOM 858 C C . LEU A 1 102 ? 28.559 3.048 5.401 1.00 50.06 102 LEU A C 1
ATOM 859 O O . LEU A 1 102 ? 29.310 2.783 4.466 1.00 50.22 102 LEU A O 1
ATOM 864 N N . ARG A 1 103 ? 27.745 4.100 5.380 1.00 52.09 103 ARG A N 1
ATOM 865 C CA . ARG A 1 103 ? 27.739 4.986 4.219 1.00 54.59 103 ARG A CA 1
ATOM 866 C C . ARG A 1 103 ? 29.038 5.777 4.125 1.00 55.63 103 ARG A C 1
ATOM 867 O O . ARG A 1 103 ? 29.463 6.142 3.032 1.00 56.65 103 ARG A O 1
ATOM 875 N N . LYS A 1 104 ? 29.668 6.031 5.268 1.00 56.58 104 LYS A N 1
ATOM 876 C CA . LYS A 1 104 ? 30.928 6.770 5.298 1.00 58.04 104 LYS A CA 1
ATOM 877 C C . LYS A 1 104 ? 32.067 5.858 4.845 1.00 58.47 104 LYS A C 1
ATOM 878 O O . LYS A 1 104 ? 32.993 6.291 4.154 1.00 57.64 104 LYS A O 1
ATOM 884 N N . ILE A 1 105 ? 31.981 4.592 5.243 1.00 59.22 105 ILE A N 1
ATOM 885 C CA . ILE A 1 105 ? 32.987 3.590 4.909 1.00 61.21 105 ILE A CA 1
ATOM 886 C C . ILE A 1 105 ? 32.959 3.184 3.445 1.00 63.25 105 ILE A C 1
ATOM 887 O O . ILE A 1 105 ? 33.997 3.122 2.794 1.00 64.10 105 ILE A O 1
ATOM 892 N N . VAL A 1 106 ? 31.766 2.899 2.937 1.00 66.12 106 VAL A N 1
ATOM 893 C CA . VAL A 1 106 ? 31.595 2.485 1.551 1.00 68.68 106 VAL A CA 1
ATOM 894 C C . VAL A 1 106 ? 32.045 3.571 0.588 1.00 70.46 106 VAL A C 1
ATOM 895 O O . VAL A 1 106 ? 32.492 3.288 -0.522 1.00 71.26 106 VAL A O 1
ATOM 899 N N . ASN A 1 107 ? 31.924 4.816 1.021 1.00 72.44 107 ASN A N 1
ATOM 900 C CA . ASN A 1 107 ? 32.322 5.948 0.203 1.00 74.64 107 ASN A CA 1
ATOM 901 C C . ASN A 1 107 ? 33.846 6.103 0.146 1.00 75.92 107 ASN A C 1
ATOM 902 O O . ASN A 1 107 ? 34.437 6.829 0.946 1.00 76.32 107 ASN A O 1
ATOM 907 N N . GLN A 1 108 ? 34.474 5.410 -0.801 1.00 77.22 108 GLN A N 1
ATOM 908 C CA . GLN A 1 108 ? 35.924 5.466 -0.984 1.00 78.81 108 GLN A CA 1
ATOM 909 C C . GLN A 1 108 ? 36.295 5.162 -2.429 1.00 78.99 108 GLN A C 1
ATOM 910 O O . GLN A 1 108 ? 35.869 4.149 -2.981 1.00 78.54 108 GLN A O 1
ATOM 916 N N . VAL A 1 109 ? 37.097 6.038 -3.030 1.00 79.48 109 VAL A N 1
ATOM 917 C CA . VAL A 1 109 ? 37.530 5.874 -4.417 1.00 79.92 109 VAL A CA 1
ATOM 918 C C . VAL A 1 109 ? 37.864 4.420 -4.715 1.00 79.89 109 VAL A C 1
ATOM 919 O O . VAL A 1 109 ? 37.631 3.923 -5.817 1.00 80.20 109 VAL A O 1
ATOM 923 N N . ASP A 1 110 ? 38.416 3.747 -3.715 1.00 79.80 110 ASP A N 1
ATOM 924 C CA . ASP A 1 110 ? 38.783 2.345 -3.830 1.00 79.27 110 ASP A CA 1
ATOM 925 C C . ASP A 1 110 ? 37.554 1.476 -4.130 1.00 78.43 110 ASP A C 1
ATOM 926 O O . ASP A 1 110 ? 37.551 0.701 -5.088 1.00 78.06 110 ASP A O 1
ATOM 931 N N . ILE A 1 111 ? 36.508 1.626 -3.320 1.00 77.33 111 ILE A N 1
ATOM 932 C CA . ILE A 1 111 ? 35.277 0.852 -3.486 1.00 75.53 111 ILE A CA 1
ATOM 933 C C . ILE A 1 111 ? 34.453 1.315 -4.680 1.00 74.19 111 ILE A C 1
ATOM 934 O O . ILE A 1 111 ? 34.012 0.500 -5.492 1.00 74.37 111 ILE A O 1
ATOM 939 N N . VAL A 1 112 ? 34.234 2.623 -4.768 1.00 71.89 112 VAL A N 1
ATOM 940 C CA . VAL A 1 112 ? 33.471 3.215 -5.860 1.00 69.62 112 VAL A CA 1
ATOM 941 C C . VAL A 1 112 ? 33.870 2.609 -7.206 1.00 68.97 112 VAL A C 1
ATOM 942 O O . VAL A 1 112 ? 33.034 2.450 -8.101 1.00 68.96 112 VAL A O 1
ATOM 946 N N . GLY A 1 113 ? 35.151 2.269 -7.335 1.00 67.91 113 GLY A N 1
ATOM 947 C CA . GLY A 1 113 ? 35.652 1.689 -8.568 1.00 65.56 113 GLY A CA 1
ATOM 948 C C . GLY A 1 113 ? 35.023 0.350 -8.883 1.00 64.79 113 GLY A C 1
ATOM 949 O O . GLY A 1 113 ? 34.740 0.045 -10.041 1.00 64.70 113 GLY A O 1
ATOM 950 N N . HIS A 1 114 ? 34.805 -0.456 -7.851 1.00 64.12 114 HIS A N 1
ATOM 951 C CA . HIS A 1 114 ? 34.201 -1.766 -8.033 1.00 64.09 114 HIS A CA 1
ATOM 952 C C . HIS A 1 114 ? 32.734 -1.628 -8.444 1.00 63.12 114 HIS A C 1
ATOM 953 O O . HIS A 1 114 ? 32.165 -2.529 -9.061 1.00 61.68 114 HIS A O 1
ATOM 960 N N . LEU A 1 115 ? 32.128 -0.496 -8.102 1.00 62.26 115 LEU A N 1
ATOM 961 C CA . LEU A 1 115 ? 30.738 -0.244 -8.455 1.00 62.74 115 LEU A CA 1
ATOM 962 C C . LEU A 1 115 ? 30.684 -0.058 -9.968 1.00 64.17 115 LEU A C 1
ATOM 963 O O . LEU A 1 115 ? 29.797 -0.583 -10.648 1.00 63.67 115 LEU A O 1
ATOM 968 N N . GLU A 1 116 ? 31.647 0.700 -10.484 1.00 65.22 116 GLU A N 1
ATOM 969 C CA . GLU A 1 116 ? 31.727 0.968 -11.909 1.00 65.51 116 GLU A CA 1
ATOM 970 C C . GLU A 1 116 ? 31.913 -0.320 -12.686 1.00 64.60 116 GLU A C 1
ATOM 971 O O . GLU A 1 116 ? 31.268 -0.527 -13.712 1.00 64.99 116 GLU A O 1
ATOM 977 N N . LYS A 1 117 ? 32.787 -1.190 -12.200 1.00 63.61 117 LYS A N 1
ATOM 978 C CA . LYS A 1 117 ? 33.010 -2.456 -12.881 1.00 64.94 117 LYS A CA 1
ATOM 979 C C . LYS A 1 117 ? 31.740 -3.299 -12.844 1.00 64.49 117 LYS A C 1
ATOM 980 O O . LYS A 1 117 ? 31.441 -4.021 -13.799 1.00 64.94 117 LYS A O 1
ATOM 986 N N . ILE A 1 118 ? 30.993 -3.202 -11.745 1.00 63.48 118 ILE A N 1
ATOM 987 C CA . ILE A 1 118 ? 29.751 -3.962 -11.601 1.00 61.28 118 ILE A CA 1
ATOM 988 C C . ILE A 1 118 ? 28.691 -3.455 -12.567 1.00 60.00 118 ILE A C 1
ATOM 989 O O . ILE A 1 118 ? 27.973 -4.245 -13.173 1.00 59.59 118 ILE A O 1
ATOM 994 N N . ASN A 1 119 ? 28.591 -2.139 -12.706 1.00 59.01 119 ASN A N 1
ATOM 995 C CA . ASN A 1 119 ? 27.616 -1.565 -13.617 1.00 60.06 119 ASN A CA 1
ATOM 996 C C . ASN A 1 119 ? 28.000 -1.830 -15.069 1.00 62.26 119 ASN A C 1
ATOM 997 O O . ASN A 1 119 ? 27.172 -1.700 -15.970 1.00 62.81 119 ASN A O 1
ATOM 1002 N N . GLU A 1 120 ? 29.256 -2.202 -15.297 1.00 63.97 120 GLU A N 1
ATOM 1003 C CA . GLU A 1 120 ? 29.704 -2.497 -16.645 1.00 65.61 120 GLU A CA 1
ATOM 1004 C C . GLU A 1 120 ? 29.230 -3.895 -16.999 1.00 65.50 120 GLU A C 1
ATOM 1005 O O . GLU A 1 120 ? 28.858 -4.165 -18.137 1.00 66.43 120 GLU A O 1
ATOM 1011 N N . GLN A 1 121 ? 29.241 -4.790 -16.021 1.00 65.46 121 GLN A N 1
ATOM 1012 C CA . GLN A 1 121 ? 28.770 -6.145 -16.258 1.00 66.64 121 GLN A CA 1
ATOM 1013 C C . GLN A 1 121 ? 27.253 -6.123 -16.422 1.00 67.15 121 GLN A C 1
ATOM 1014 O O . GLN A 1 121 ? 26.670 -7.001 -17.054 1.00 67.45 121 GLN A O 1
ATOM 1020 N N . VAL A 1 122 ? 26.619 -5.111 -15.841 1.00 67.38 122 VAL A N 1
ATOM 1021 C CA . VAL A 1 122 ? 25.178 -4.961 -15.943 1.00 67.96 122 VAL A CA 1
ATOM 1022 C C . VAL A 1 122 ? 24.879 -4.514 -17.370 1.00 68.45 122 VAL A C 1
ATOM 1023 O O . VAL A 1 122 ? 24.083 -5.140 -18.069 1.00 69.00 122 VAL A O 1
ATOM 1027 N N . GLU A 1 123 ? 25.536 -3.437 -17.796 1.00 68.51 123 GLU A N 1
ATOM 1028 C CA . GLU A 1 123 ? 25.367 -2.906 -19.145 1.00 68.67 123 GLU A CA 1
ATOM 1029 C C . GLU A 1 123 ? 25.610 -3.996 -20.175 1.00 68.36 123 GLU A C 1
ATOM 1030 O O . GLU A 1 123 ? 25.097 -3.930 -21.288 1.00 68.45 123 GLU A O 1
ATOM 1036 N N . LEU A 1 124 ? 26.401 -4.997 -19.805 1.00 68.57 124 LEU A N 1
ATOM 1037 C CA . LEU A 1 124 ? 26.679 -6.102 -20.710 1.00 69.26 124 LEU A CA 1
ATOM 1038 C C . LEU A 1 124 ? 25.511 -7.075 -20.684 1.00 69.83 124 LEU A C 1
ATOM 1039 O O . LEU A 1 124 ? 25.064 -7.545 -21.730 1.00 71.24 124 LEU A O 1
ATOM 1044 N N . ILE A 1 125 ? 25.014 -7.378 -19.487 1.00 69.65 125 ILE A N 1
ATOM 1045 C CA . ILE A 1 125 ? 23.889 -8.295 -19.364 1.00 68.97 125 ILE A CA 1
ATOM 1046 C C . ILE A 1 125 ? 22.681 -7.723 -20.105 1.00 68.44 125 ILE A C 1
ATOM 1047 O O . ILE A 1 125 ? 21.889 -8.470 -20.675 1.00 68.30 125 ILE A O 1
ATOM 1052 N N . GLU A 1 126 ? 22.557 -6.399 -20.111 1.00 67.85 126 GLU A N 1
ATOM 1053 C CA . GLU A 1 126 ? 21.457 -5.739 -20.807 1.00 68.94 126 GLU A CA 1
ATOM 1054 C C . GLU A 1 126 ? 21.581 -5.960 -22.313 1.00 69.70 126 GLU A C 1
ATOM 1055 O O . GLU A 1 126 ? 20.680 -6.502 -22.951 1.00 70.49 126 GLU A O 1
ATOM 1061 N N . GLU A 1 127 ? 22.705 -5.534 -22.875 1.00 70.04 127 GLU A N 1
ATOM 1062 C CA . GLU A 1 127 ? 22.947 -5.677 -24.301 1.00 70.35 127 GLU A CA 1
ATOM 1063 C C . GLU A 1 127 ? 22.794 -7.110 -24.791 1.00 70.32 127 GLU A C 1
ATOM 1064 O O . GLU A 1 127 ? 22.046 -7.374 -25.727 1.00 71.75 127 GLU A O 1
ATOM 1070 N N . ALA A 1 128 ? 23.506 -8.037 -24.166 1.00 70.50 128 ALA A N 1
ATOM 1071 C CA . ALA A 1 128 ? 23.427 -9.438 -24.560 1.00 71.87 128 ALA A CA 1
ATOM 1072 C C . ALA A 1 128 ? 21.988 -9.928 -24.473 1.00 73.30 128 ALA A C 1
ATOM 1073 O O . ALA A 1 128 ? 21.595 -10.895 -25.128 1.00 73.49 128 ALA A O 1
ATOM 1083 N N . ASN A 1 130 ? 19.254 -7.759 -24.938 1.00 71.81 130 ASN A N 1
ATOM 1084 C CA . ASN A 1 130 ? 18.485 -7.097 -25.975 1.00 70.87 130 ASN A CA 1
ATOM 1085 C C . ASN A 1 130 ? 18.748 -7.742 -27.325 1.00 70.62 130 ASN A C 1
ATOM 1086 O O . ASN A 1 130 ? 17.911 -7.663 -28.226 1.00 70.67 130 ASN A O 1
ATOM 1091 N N . ARG A 1 131 ? 19.909 -8.380 -27.464 1.00 69.56 131 ARG A N 1
ATOM 1092 C CA . ARG A 1 131 ? 20.255 -9.046 -28.714 1.00 68.60 131 ARG A CA 1
ATOM 1093 C C . ARG A 1 131 ? 19.353 -10.244 -28.956 1.00 67.83 131 ARG A C 1
ATOM 1094 O O . ARG A 1 131 ? 19.158 -10.654 -30.094 1.00 67.91 131 ARG A O 1
ATOM 1102 N N . HIS A 1 132 ? 18.806 -10.814 -27.890 1.00 67.75 132 HIS A N 1
ATOM 1103 C CA . HIS A 1 132 ? 17.927 -11.959 -28.051 1.00 69.21 132 HIS A CA 1
ATOM 1104 C C . HIS A 1 132 ? 16.455 -11.568 -28.096 1.00 69.49 132 HIS A C 1
ATOM 1105 O O . HIS A 1 132 ? 15.617 -12.330 -28.580 1.00 69.55 132 HIS A O 1
ATOM 1112 N N . ILE A 1 133 ? 16.140 -10.377 -27.598 1.00 69.68 133 ILE A N 1
ATOM 1113 C CA . ILE A 1 133 ? 14.768 -9.887 -27.626 1.00 69.98 133 ILE A CA 1
ATOM 1114 C C . ILE A 1 133 ? 14.759 -8.692 -28.570 1.00 71.80 133 ILE A C 1
ATOM 1115 O O . ILE A 1 133 ? 14.556 -7.546 -28.159 1.00 72.30 133 ILE A O 1
ATOM 1120 N N . ASN A 1 134 ? 14.984 -8.993 -29.847 1.00 73.02 134 ASN A N 1
ATOM 1121 C CA . ASN A 1 134 ? 15.062 -7.999 -30.912 1.00 73.37 134 ASN A CA 1
ATOM 1122 C C . ASN A 1 134 ? 13.752 -7.329 -31.276 1.00 72.28 134 ASN A C 1
ATOM 1123 O O . ASN A 1 134 ? 13.520 -7.066 -32.458 1.00 73.95 134 ASN A O 1
ATOM 1128 N N . LEU A 1 135 ? 12.896 -7.034 -30.303 1.00 68.54 135 LEU A N 1
ATOM 1129 C CA . LEU A 1 135 ? 11.637 -6.397 -30.660 1.00 64.95 135 LEU A CA 1
ATOM 1130 C C . LEU A 1 135 ? 11.857 -5.019 -31.264 1.00 62.72 135 LEU A C 1
ATOM 1131 O O . LEU A 1 135 ? 11.987 -4.021 -30.561 1.00 61.22 135 LEU A O 1
ATOM 1136 N N . ASN A 1 136 ? 11.902 -4.998 -32.592 1.00 62.90 136 ASN A N 1
ATOM 1137 C CA . ASN A 1 136 ? 12.114 -3.787 -33.374 1.00 63.67 136 ASN A CA 1
ATOM 1138 C C . ASN A 1 136 ? 11.154 -3.793 -34.554 1.00 64.17 136 ASN A C 1
ATOM 1139 O O . ASN A 1 136 ? 11.117 -4.757 -35.318 1.00 63.18 136 ASN A O 1
ATOM 1144 N N . CYS A 1 137 ? 10.378 -2.722 -34.696 1.00 65.64 137 CYS A N 1
ATOM 1145 C CA . CYS A 1 137 ? 9.430 -2.588 -35.802 1.00 68.43 137 CYS A CA 1
ATOM 1146 C C . CYS A 1 137 ? 9.392 -1.139 -36.250 1.00 68.35 137 CYS A C 1
ATOM 1147 O O . CYS A 1 137 ? 8.726 -0.307 -35.637 1.00 69.24 137 CYS A O 1
ATOM 1150 N N . GLY A 1 138 ? 10.114 -0.839 -37.322 1.00 68.14 138 GLY A N 1
ATOM 1151 C CA . GLY A 1 138 ? 10.160 0.525 -37.811 1.00 68.08 138 GLY A CA 1
ATOM 1152 C C . GLY A 1 138 ? 11.050 1.359 -36.911 1.00 67.71 138 GLY A C 1
ATOM 1153 O O . GLY A 1 138 ? 12.143 0.927 -36.543 1.00 68.01 138 GLY A O 1
ATOM 1154 N N . GLN A 1 139 ? 10.591 2.554 -36.553 1.00 67.11 139 GLN A N 1
ATOM 1155 C CA . GLN A 1 139 ? 11.362 3.430 -35.676 1.00 66.47 139 GLN A CA 1
ATOM 1156 C C . GLN A 1 139 ? 11.262 2.957 -34.232 1.00 64.75 139 GLN A C 1
ATOM 1157 O O . GLN A 1 139 ? 12.054 3.363 -33.377 1.00 64.17 139 GLN A O 1
ATOM 1163 N N . VAL A 1 140 ? 10.281 2.099 -33.969 1.00 61.82 140 VAL A N 1
ATOM 1164 C CA . VAL A 1 140 ? 10.039 1.607 -32.625 1.00 58.94 140 VAL A CA 1
ATOM 1165 C C . VAL A 1 140 ? 10.865 0.405 -32.216 1.00 57.04 140 VAL A C 1
ATOM 1166 O O . VAL A 1 140 ? 11.188 -0.459 -33.031 1.00 57.81 140 VAL A O 1
ATOM 1170 N N . GLU A 1 141 ? 11.199 0.366 -30.931 1.00 55.42 141 GLU A N 1
ATOM 1171 C CA . GLU A 1 141 ? 11.959 -0.729 -30.347 1.00 53.94 141 GLU A CA 1
ATOM 1172 C C . GLU A 1 141 ? 11.471 -0.978 -28.925 1.00 51.13 141 GLU A C 1
ATOM 1173 O O . GLU A 1 141 ? 11.175 -0.036 -28.181 1.00 48.75 141 GLU A O 1
ATOM 1179 N N . TYR A 1 142 ? 11.368 -2.254 -28.567 1.00 48.39 142 TYR A N 1
ATOM 1180 C CA . TYR A 1 142 ? 10.949 -2.650 -27.228 1.00 47.55 142 TYR A CA 1
ATOM 1181 C C . TYR A 1 142 ? 12.152 -3.329 -26.598 1.00 47.26 142 TYR A C 1
ATOM 1182 O O . TYR A 1 142 ? 12.626 -4.351 -27.091 1.00 46.98 142 TYR A O 1
ATOM 1191 N N . HIS A 1 143 ? 12.645 -2.762 -25.507 1.00 48.04 143 HIS A N 1
ATOM 1192 C CA . HIS A 1 143 ? 13.820 -3.310 -24.851 1.00 49.29 143 HIS A CA 1
ATOM 1193 C C . HIS A 1 143 ? 13.865 -3.007 -23.359 1.00 49.66 143 HIS A C 1
ATOM 1194 O O . HIS A 1 143 ? 13.141 -2.149 -22.848 1.00 48.03 143 HIS A O 1
ATOM 1201 N N . LEU A 1 144 ? 14.753 -3.717 -22.676 1.00 50.24 144 LEU A N 1
ATOM 1202 C CA . LEU A 1 144 ? 14.944 -3.547 -21.252 1.00 50.49 144 LEU A CA 1
ATOM 1203 C C . LEU A 1 144 ? 16.012 -2.486 -21.004 1.00 51.94 144 LEU A C 1
ATOM 1204 O O . LEU A 1 144 ? 17.047 -2.467 -21.665 1.00 52.66 144 LEU A O 1
ATOM 1209 N N . GLU A 1 145 ? 15.737 -1.582 -20.076 1.00 53.83 145 GLU A N 1
ATOM 1210 C CA . GLU A 1 145 ? 16.695 -0.549 -19.715 1.00 56.59 145 GLU A CA 1
ATOM 1211 C C . GLU A 1 145 ? 17.137 -0.871 -18.295 1.00 58.10 145 GLU A C 1
ATOM 1212 O O . GLU A 1 145 ? 16.343 -1.354 -17.480 1.00 57.62 145 GLU A O 1
ATOM 1218 N N . ASN A 1 146 ? 18.406 -0.630 -17.994 1.00 58.72 146 ASN A N 1
ATOM 1219 C CA . ASN A 1 146 ? 18.887 -0.941 -16.666 1.00 59.20 146 ASN A CA 1
ATOM 1220 C C . ASN A 1 146 ? 19.030 0.275 -15.781 1.00 59.08 146 ASN A C 1
ATOM 1221 O O . ASN A 1 146 ? 19.433 1.350 -16.224 1.00 58.23 146 ASN A O 1
ATOM 1226 N N . LEU A 1 147 ? 18.658 0.091 -14.521 1.00 59.60 147 LEU A N 1
ATOM 1227 C CA . LEU A 1 147 ? 18.785 1.133 -13.525 1.00 59.21 147 LEU A CA 1
ATOM 1228 C C . LEU A 1 147 ? 20.096 0.773 -12.846 1.00 57.39 147 LEU A C 1
ATOM 1229 O O . LEU A 1 147 ? 20.181 -0.220 -12.127 1.00 56.47 147 LEU A O 1
ATOM 1234 N N . PRO A 1 148 ? 21.141 1.568 -13.080 1.00 56.26 148 PRO A N 1
ATOM 1235 C CA . PRO A 1 148 ? 22.451 1.309 -12.482 1.00 55.39 148 PRO A CA 1
ATOM 1236 C C . PRO A 1 148 ? 22.391 1.072 -10.973 1.00 54.72 148 PRO A C 1
ATOM 1237 O O . PRO A 1 148 ? 21.600 1.700 -10.263 1.00 54.21 148 PRO A O 1
ATOM 1241 N N . LEU A 1 149 ? 23.233 0.157 -10.498 1.00 53.12 149 LEU A N 1
ATOM 1242 C CA . LEU A 1 149 ? 23.313 -0.183 -9.083 1.00 51.29 149 LEU A CA 1
ATOM 1243 C C . LEU A 1 149 ? 23.950 0.913 -8.243 1.00 50.11 149 LEU A C 1
ATOM 1244 O O . LEU A 1 149 ? 24.795 1.667 -8.717 1.00 50.12 149 LEU A O 1
ATOM 1249 N N . THR A 1 150 ? 23.521 1.001 -6.991 1.00 49.30 150 THR A N 1
ATOM 1250 C CA . THR A 1 150 ? 24.064 1.977 -6.059 1.00 48.38 150 THR A CA 1
ATOM 1251 C C . THR A 1 150 ? 24.565 1.191 -4.854 1.00 47.93 150 THR A C 1
ATOM 1252 O O . THR A 1 150 ? 24.095 0.081 -4.590 1.00 47.59 150 THR A O 1
ATOM 1256 N N . LEU A 1 151 ? 25.522 1.756 -4.127 1.00 47.64 151 LEU A N 1
ATOM 1257 C CA . LEU A 1 151 ? 26.054 1.083 -2.952 1.00 46.39 151 LEU A CA 1
ATOM 1258 C C . LEU A 1 151 ? 24.957 0.987 -1.905 1.00 45.27 151 LEU A C 1
ATOM 1259 O O . LEU A 1 151 ? 24.789 -0.052 -1.269 1.00 44.68 151 LEU A O 1
ATOM 1264 N N . ASP A 1 152 ? 24.191 2.061 -1.743 1.00 45.16 152 ASP A N 1
ATOM 1265 C CA . ASP A 1 152 ? 23.095 2.043 -0.787 1.00 45.89 152 ASP A CA 1
ATOM 1266 C C . ASP A 1 152 ? 22.236 0.819 -1.065 1.00 46.08 152 ASP A C 1
ATOM 1267 O O . ASP A 1 152 ? 21.787 0.140 -0.150 1.00 47.55 152 ASP A O 1
ATOM 1272 N N . GLN A 1 153 ? 22.014 0.544 -2.344 1.00 46.96 153 GLN A N 1
ATOM 1273 C CA . GLN A 1 153 ? 21.214 -0.598 -2.756 1.00 47.41 153 GLN A CA 1
ATOM 1274 C C . GLN A 1 153 ? 21.898 -1.909 -2.394 1.00 47.74 153 GLN A C 1
ATOM 1275 O O . GLN A 1 153 ? 21.262 -2.831 -1.881 1.00 48.03 153 GLN A O 1
ATOM 1281 N N . LEU A 1 154 ? 23.196 -1.993 -2.667 1.00 47.56 154 LEU A N 1
ATOM 1282 C CA . LEU A 1 154 ? 23.963 -3.193 -2.341 1.00 46.98 154 LEU A CA 1
ATOM 1283 C C . LEU A 1 154 ? 23.962 -3.462 -0.835 1.00 46.70 154 LEU A C 1
ATOM 1284 O O . LEU A 1 154 ? 23.752 -4.593 -0.391 1.00 46.03 154 LEU A O 1
ATOM 1289 N N . LEU A 1 155 ? 24.216 -2.418 -0.054 1.00 45.14 155 LEU A N 1
ATOM 1290 C CA . LEU A 1 155 ? 24.239 -2.552 1.392 1.00 45.89 155 LEU A CA 1
ATOM 1291 C C . LEU A 1 155 ? 22.878 -2.984 1.920 1.00 46.87 155 LEU A C 1
ATOM 1292 O O . LEU A 1 155 ? 22.789 -3.699 2.919 1.00 47.52 155 LEU A O 1
ATOM 1297 N N . THR A 1 156 ? 21.823 -2.558 1.235 1.00 47.01 156 THR A N 1
ATOM 1298 C CA . THR A 1 156 ? 20.467 -2.872 1.650 1.00 47.45 156 THR A CA 1
ATOM 1299 C C . THR A 1 156 ? 19.989 -4.271 1.282 1.00 47.81 156 THR A C 1
ATOM 1300 O O . THR A 1 156 ? 19.103 -4.811 1.940 1.00 47.53 156 THR A O 1
ATOM 1304 N N . LYS A 1 157 ? 20.574 -4.869 0.249 1.00 48.61 157 LYS A N 1
ATOM 1305 C CA . LYS A 1 157 ? 20.118 -6.186 -0.196 1.00 50.29 157 LYS A CA 1
ATOM 1306 C C . LYS A 1 157 ? 21.117 -7.340 -0.217 1.00 49.15 157 LYS A C 1
ATOM 1307 O O . LYS A 1 157 ? 20.722 -8.499 -0.104 1.00 48.12 157 LYS A O 1
ATOM 1313 N N . ASN A 1 158 ? 22.401 -7.037 -0.365 1.00 48.44 158 ASN A N 1
ATOM 1314 C CA . ASN A 1 158 ? 23.403 -8.092 -0.459 1.00 48.59 158 ASN A CA 1
ATOM 1315 C C . ASN A 1 158 ? 24.427 -8.163 0.665 1.00 49.73 158 ASN A C 1
ATOM 1316 O O . ASN A 1 158 ? 25.359 -8.963 0.608 1.00 50.58 158 ASN A O 1
ATOM 1321 N N . PHE A 1 159 ? 24.254 -7.332 1.686 1.00 50.22 159 PHE A N 1
ATOM 1322 C CA . PHE A 1 159 ? 25.165 -7.330 2.815 1.00 49.80 159 PHE A CA 1
ATOM 1323 C C . PHE A 1 159 ? 24.426 -7.467 4.130 1.00 49.56 159 PHE A C 1
ATOM 1324 O O . PHE A 1 159 ? 23.340 -6.912 4.317 1.00 48.96 159 PHE A O 1
ATOM 1332 N N . SER A 1 160 ? 25.025 -8.227 5.035 1.00 48.64 160 SER A N 1
ATOM 1333 C CA . SER A 1 160 ? 24.463 -8.446 6.357 1.00 48.00 160 SER A CA 1
ATOM 1334 C C . SER A 1 160 ? 25.578 -8.518 7.391 1.00 46.28 160 SER A C 1
ATOM 1335 O O . SER A 1 160 ? 26.687 -8.987 7.105 1.00 46.55 160 SER A O 1
ATOM 1338 N N . PRO A 1 161 ? 25.300 -8.039 8.608 1.00 43.54 161 PRO A N 1
ATOM 1339 C CA . PRO A 1 161 ? 26.306 -8.068 9.667 1.00 41.66 161 PRO A CA 1
ATOM 1340 C C . PRO A 1 161 ? 26.410 -9.444 10.318 1.00 40.46 161 PRO A C 1
ATOM 1341 O O . PRO A 1 161 ? 25.429 -10.182 10.410 1.00 42.40 161 PRO A O 1
ATOM 1345 N N . PHE A 1 162 ? 27.615 -9.788 10.748 1.00 38.73 162 PHE A N 1
ATOM 1346 C CA . PHE A 1 162 ? 27.873 -11.055 11.418 1.00 35.61 162 PHE A CA 1
ATOM 1347 C C . PHE A 1 162 ? 28.866 -10.801 12.535 1.00 34.57 162 PHE A C 1
ATOM 1348 O O . PHE A 1 162 ? 29.654 -9.859 12.483 1.00 34.86 162 PHE A O 1
ATOM 1356 N N . PHE A 1 163 ? 28.828 -11.642 13.553 1.00 34.68 163 PHE A N 1
ATOM 1357 C CA . PHE A 1 163 ? 29.744 -11.495 14.673 1.00 33.81 163 PHE A CA 1
ATOM 1358 C C . PHE A 1 163 ? 30.513 -12.794 14.772 1.00 33.14 163 PHE A C 1
ATOM 1359 O O . PHE A 1 163 ? 29.933 -13.881 14.717 1.00 29.08 163 PHE A O 1
ATOM 1367 N N . ALA A 1 164 ? 31.827 -12.680 14.897 1.00 34.81 164 ALA A N 1
ATOM 1368 C CA . ALA A 1 164 ? 32.653 -13.867 14.974 1.00 38.72 164 ALA A CA 1
ATOM 1369 C C . ALA A 1 164 ? 33.715 -13.815 16.057 1.00 40.21 164 ALA A C 1
ATOM 1370 O O . ALA A 1 164 ? 34.139 -12.744 16.495 1.00 39.31 164 ALA A O 1
ATOM 1372 N N . ILE A 1 165 ? 34.120 -15.003 16.487 1.00 43.59 165 ILE A N 1
ATOM 1373 C CA . ILE A 1 165 ? 35.157 -15.166 17.486 1.00 45.73 165 ILE A CA 1
ATOM 1374 C C . ILE A 1 165 ? 36.194 -16.055 16.815 1.00 48.89 165 ILE A C 1
ATOM 1375 O O . ILE A 1 165 ? 35.992 -17.266 16.673 1.00 49.62 165 ILE A O 1
ATOM 1380 N N . GLU A 1 166 ? 37.292 -15.443 16.383 1.00 52.50 166 GLU A N 1
ATOM 1381 C CA . GLU A 1 166 ? 38.354 -16.174 15.708 1.00 55.78 166 GLU A CA 1
ATOM 1382 C C . GLU A 1 166 ? 37.760 -16.818 14.463 1.00 55.20 166 GLU A C 1
ATOM 1383 O O . GLU A 1 166 ? 37.920 -18.017 14.224 1.00 55.51 166 GLU A O 1
ATOM 1389 N N . ASN A 1 167 ? 37.046 -16.000 13.695 1.00 54.39 167 ASN A N 1
ATOM 1390 C CA . ASN A 1 167 ? 36.413 -16.415 12.443 1.00 54.60 167 ASN A CA 1
ATOM 1391 C C . ASN A 1 167 ? 35.225 -17.369 12.520 1.00 53.48 167 ASN A C 1
ATOM 1392 O O . ASN A 1 167 ? 34.712 -17.802 11.488 1.00 53.58 167 ASN A O 1
ATOM 1397 N N . LYS A 1 168 ? 34.784 -17.699 13.729 1.00 52.16 168 LYS A N 1
ATOM 1398 C CA . LYS A 1 168 ? 33.634 -18.581 13.885 1.00 50.62 168 LYS A CA 1
ATOM 1399 C C . LYS A 1 168 ? 32.425 -17.716 14.216 1.00 50.14 168 LYS A C 1
ATOM 1400 O O . LYS A 1 168 ? 32.398 -17.034 15.236 1.00 51.92 168 LYS A O 1
ATOM 1406 N N . ASN A 1 169 ? 31.427 -17.736 13.345 1.00 49.27 169 ASN A N 1
ATOM 1407 C CA . ASN A 1 169 ? 30.235 -16.929 13.552 1.00 48.12 169 ASN A CA 1
ATOM 1408 C C . ASN A 1 169 ? 29.299 -17.442 14.639 1.00 48.10 169 ASN A C 1
ATOM 1409 O O . ASN A 1 169 ? 29.078 -18.645 14.775 1.00 49.12 169 ASN A O 1
ATOM 1414 N N . LEU A 1 170 ? 28.760 -16.507 15.412 1.00 48.04 170 LEU A N 1
ATOM 1415 C CA . LEU A 1 170 ? 27.774 -16.806 16.444 1.00 46.47 170 LEU A CA 1
ATOM 1416 C C . LEU A 1 170 ? 26.746 -15.692 16.352 1.00 45.25 170 LEU A C 1
ATOM 1417 O O . LEU A 1 170 ? 27.068 -14.578 15.936 1.00 43.72 170 LEU A O 1
ATOM 1422 N N . SER A 1 171 ? 25.506 -15.993 16.708 1.00 45.32 171 SER A N 1
ATOM 1423 C CA . SER A 1 171 ? 24.460 -14.987 16.650 1.00 45.34 171 SER A CA 1
ATOM 1424 C C . SER A 1 171 ? 24.707 -13.882 17.671 1.00 44.38 171 SER A C 1
ATOM 1425 O O . SER A 1 171 ? 25.285 -14.114 18.740 1.00 43.40 171 SER A O 1
ATOM 1428 N N . PHE A 1 172 ? 24.272 -12.678 17.319 1.00 42.28 172 PHE A N 1
ATOM 1429 C CA . PHE A 1 172 ? 24.424 -11.505 18.165 1.00 40.16 172 PHE A CA 1
ATOM 1430 C C . PHE A 1 172 ? 23.979 -11.749 19.605 1.00 37.58 172 PHE A C 1
ATOM 1431 O O . PHE A 1 172 ? 24.590 -11.257 20.547 1.00 34.91 172 PHE A O 1
ATOM 1439 N N . GLU A 1 173 ? 22.905 -12.508 19.761 1.00 36.41 173 GLU A N 1
ATOM 1440 C CA . GLU A 1 173 ? 22.357 -12.811 21.073 1.00 37.13 173 GLU A CA 1
ATOM 1441 C C . GLU A 1 173 ? 23.347 -13.501 21.992 1.00 36.29 173 GLU A C 1
ATOM 1442 O O . GLU A 1 173 ? 23.366 -13.250 23.196 1.00 36.28 173 GLU A O 1
ATOM 1448 N N . TRP A 1 174 ? 24.176 -14.365 21.420 1.00 37.15 174 TRP A N 1
ATOM 1449 C CA . TRP A 1 174 ? 25.153 -15.115 22.201 1.00 37.60 174 TRP A CA 1
ATOM 1450 C C . TRP A 1 174 ? 26.427 -14.333 22.483 1.00 37.62 174 TRP A C 1
ATOM 1451 O O . TRP A 1 174 ? 27.302 -14.793 23.224 1.00 38.68 174 TRP A O 1
ATOM 1462 N N . VAL A 1 175 ? 26.533 -13.156 21.876 1.00 37.04 175 VAL A N 1
ATOM 1463 C CA . VAL A 1 175 ? 27.674 -12.286 22.096 1.00 34.51 175 VAL A CA 1
ATOM 1464 C C . VAL A 1 175 ? 27.492 -11.776 23.516 1.00 35.01 175 VAL A C 1
ATOM 1465 O O . VAL A 1 175 ? 26.381 -11.445 23.920 1.00 34.89 175 VAL A O 1
ATOM 1469 N N . SER A 1 176 ? 28.578 -11.744 24.278 1.00 36.33 176 SER A N 1
ATOM 1470 C CA . SER A 1 176 ? 28.552 -11.269 25.654 1.00 37.75 176 SER A CA 1
ATOM 1471 C C . SER A 1 176 ? 27.868 -9.894 25.750 1.00 37.76 176 SER A C 1
ATOM 1472 O O . SER A 1 176 ? 28.155 -8.986 24.962 1.00 37.95 176 SER A O 1
ATOM 1475 N N . ASN A 1 177 ? 26.970 -9.736 26.717 1.00 35.82 177 ASN A N 1
ATOM 1476 C CA . ASN A 1 177 ? 26.256 -8.472 26.855 1.00 35.16 177 ASN A CA 1
ATOM 1477 C C . ASN A 1 177 ? 27.168 -7.248 26.875 1.00 34.71 177 ASN A C 1
ATOM 1478 O O . ASN A 1 177 ? 26.893 -6.267 26.185 1.00 33.26 177 ASN A O 1
ATOM 1483 N N . ILE A 1 178 ? 28.252 -7.298 27.649 1.00 34.89 178 ILE A N 1
ATOM 1484 C CA . ILE A 1 178 ? 29.174 -6.167 27.711 1.00 32.90 178 ILE A CA 1
ATOM 1485 C C . ILE A 1 178 ? 29.779 -5.936 26.321 1.00 34.03 178 ILE A C 1
ATOM 1486 O O . ILE A 1 178 ? 30.006 -4.794 25.923 1.00 32.98 178 ILE A O 1
ATOM 1491 N N . ASP A 1 179 ? 30.018 -7.013 25.569 1.00 35.24 179 ASP A N 1
ATOM 1492 C CA . ASP A 1 179 ? 30.568 -6.864 24.218 1.00 34.69 179 ASP A CA 1
ATOM 1493 C C . ASP A 1 179 ? 29.554 -6.202 23.302 1.00 33.99 179 ASP A C 1
ATOM 1494 O O . ASP A 1 179 ? 29.927 -5.426 22.414 1.00 34.18 179 ASP A O 1
ATOM 1499 N N . LYS A 1 180 ? 28.275 -6.523 23.504 1.00 31.56 180 LYS A N 1
ATOM 1500 C CA . LYS A 1 180 ? 27.213 -5.936 22.694 1.00 29.97 180 LYS A CA 1
ATOM 1501 C C . LYS A 1 180 ? 27.277 -4.415 22.801 1.00 29.91 180 LYS A C 1
ATOM 1502 O O . LYS A 1 180 ? 27.233 -3.693 21.794 1.00 28.19 180 LYS A O 1
ATOM 1508 N N . LEU A 1 181 ? 27.402 -3.938 24.032 1.00 29.23 181 LEU A N 1
ATOM 1509 C CA . LEU A 1 181 ? 27.464 -2.510 24.292 1.00 30.19 181 LEU A CA 1
ATOM 1510 C C . LEU A 1 181 ? 28.750 -1.913 23.726 1.00 31.79 181 LEU A C 1
ATOM 1511 O O . LEU A 1 181 ? 28.727 -0.854 23.086 1.00 33.23 181 LEU A O 1
ATOM 1516 N N . SER A 1 182 ? 29.867 -2.599 23.945 1.00 30.42 182 SER A N 1
ATOM 1517 C CA . SER A 1 182 ? 31.154 -2.127 23.451 1.00 31.28 182 SER A CA 1
ATOM 1518 C C . SER A 1 182 ? 31.174 -1.972 21.934 1.00 31.38 182 SER A C 1
ATOM 1519 O O . SER A 1 182 ? 31.619 -0.941 21.411 1.00 30.99 182 SER A O 1
ATOM 1522 N N . LEU A 1 183 ? 30.696 -2.990 21.225 1.00 31.03 183 LEU A N 1
ATOM 1523 C CA . LEU A 1 183 ? 30.659 -2.924 19.769 1.00 31.80 183 LEU A CA 1
ATOM 1524 C C . LEU A 1 183 ? 29.800 -1.736 19.341 1.00 33.30 183 LEU A C 1
ATOM 1525 O O . LEU A 1 183 ? 30.171 -0.981 18.438 1.00 31.95 183 LEU A O 1
ATOM 1530 N N . PHE A 1 184 ? 28.657 -1.565 20.003 1.00 33.87 184 PHE A N 1
ATOM 1531 C CA . PHE A 1 184 ? 27.765 -0.455 19.690 1.00 32.47 184 PHE A CA 1
ATOM 1532 C C . PHE A 1 184 ? 28.456 0.883 19.926 1.00 32.73 184 PHE A C 1
ATOM 1533 O O . PHE A 1 184 ? 28.382 1.787 19.088 1.00 33.32 184 PHE A O 1
ATOM 1541 N N . LEU A 1 185 ? 29.115 1.019 21.072 1.00 32.62 185 LEU A N 1
ATOM 1542 C CA . LEU A 1 185 ? 29.804 2.266 21.387 1.00 33.57 185 LEU A CA 1
ATOM 1543 C C . LEU A 1 185 ? 30.934 2.545 20.403 1.00 33.73 185 LEU A C 1
ATOM 1544 O O . LEU A 1 185 ? 31.167 3.694 20.023 1.00 32.16 185 LEU A O 1
ATOM 1549 N N . GLU A 1 186 ? 31.627 1.488 19.987 1.00 34.75 186 GLU A N 1
ATOM 1550 C CA . GLU A 1 186 ? 32.714 1.623 19.026 1.00 38.20 186 GLU A CA 1
ATOM 1551 C C . GLU A 1 186 ? 32.198 2.155 17.695 1.00 38.64 186 GLU A C 1
ATOM 1552 O O . GLU A 1 186 ? 32.825 3.022 17.075 1.00 38.02 186 GLU A O 1
ATOM 1566 N N . LEU A 1 188 ? 29.508 3.860 17.300 1.00 36.74 188 LEU A N 1
ATOM 1567 C CA . LEU A 1 188 ? 29.092 5.227 17.572 1.00 35.52 188 LEU A CA 1
ATOM 1568 C C . LEU A 1 188 ? 30.319 6.138 17.551 1.00 36.27 188 LEU A C 1
ATOM 1569 O O . LEU A 1 188 ? 30.255 7.268 17.063 1.00 35.96 188 LEU A O 1
ATOM 1574 N N . ASP A 1 189 ? 31.439 5.637 18.069 1.00 36.74 189 ASP A N 1
ATOM 1575 C CA . ASP A 1 189 ? 32.675 6.415 18.110 1.00 38.65 189 ASP A CA 1
ATOM 1576 C C . ASP A 1 189 ? 33.102 6.822 16.699 1.00 39.86 189 ASP A C 1
ATOM 1577 O O . ASP A 1 189 ? 33.245 8.004 16.396 1.00 39.28 189 ASP A O 1
ATOM 1582 N N . HIS A 1 190 ? 33.292 5.825 15.842 1.00 42.58 190 HIS A N 1
ATOM 1583 C CA . HIS A 1 190 ? 33.716 6.042 14.468 1.00 44.48 190 HIS A CA 1
ATOM 1584 C C . HIS A 1 190 ? 32.766 6.952 13.713 1.00 45.52 190 HIS A C 1
ATOM 1585 O O . HIS A 1 190 ? 33.197 7.707 12.845 1.00 48.07 190 HIS A O 1
ATOM 1592 N N . LEU A 1 191 ? 31.476 6.892 14.027 1.00 45.33 191 LEU A N 1
ATOM 1593 C CA . LEU A 1 191 ? 30.533 7.765 13.346 1.00 44.86 191 LEU A CA 1
ATOM 1594 C C . LEU A 1 191 ? 30.705 9.210 13.821 1.00 45.56 191 LEU A C 1
ATOM 1595 O O . LEU A 1 191 ? 30.865 10.118 13.012 1.00 45.41 191 LEU A O 1
ATOM 1600 N N . LEU A 1 192 ? 30.682 9.419 15.136 1.00 46.39 192 LEU A N 1
ATOM 1601 C CA . LEU A 1 192 ? 30.818 10.760 15.698 1.00 46.72 192 LEU A CA 1
ATOM 1602 C C . LEU A 1 192 ? 32.087 11.475 15.277 1.00 47.74 192 LEU A C 1
ATOM 1603 O O . LEU A 1 192 ? 32.131 12.702 15.273 1.00 46.82 192 LEU A O 1
ATOM 1608 N N . SER A 1 193 ? 33.116 10.712 14.920 1.00 49.95 193 SER A N 1
ATOM 1609 C CA . SER A 1 193 ? 34.393 11.299 14.522 1.00 52.51 193 SER A CA 1
ATOM 1610 C C . SER A 1 193 ? 34.283 11.994 13.180 1.00 54.60 193 SER A C 1
ATOM 1611 O O . SER A 1 193 ? 35.236 12.614 12.708 1.00 55.93 193 SER A O 1
ATOM 1614 N N . GLN A 1 194 ? 33.109 11.899 12.571 1.00 56.66 194 GLN A N 1
ATOM 1615 C CA . GLN A 1 194 ? 32.890 12.508 11.272 1.00 57.87 194 GLN A CA 1
ATOM 1616 C C . GLN A 1 194 ? 31.607 13.334 11.213 1.00 57.25 194 GLN A C 1
ATOM 1617 O O . GLN A 1 194 ? 31.017 13.499 10.144 1.00 57.61 194 GLN A O 1
ATOM 1623 N N . THR A 1 195 ? 31.183 13.854 12.363 1.00 56.25 195 THR A N 1
ATOM 1624 C CA . THR A 1 195 ? 29.976 14.675 12.442 1.00 55.16 195 THR A CA 1
ATOM 1625 C C . THR A 1 195 ? 29.970 15.555 13.679 1.00 53.43 195 THR A C 1
ATOM 1626 O O . THR A 1 195 ? 30.473 15.174 14.733 1.00 53.18 195 THR A O 1
ATOM 1630 N N . THR A 1 196 ? 29.377 16.731 13.539 1.00 52.08 196 THR A N 1
ATOM 1631 C CA . THR A 1 196 ? 29.288 17.684 14.630 1.00 51.27 196 THR A CA 1
ATOM 1632 C C . THR A 1 196 ? 27.858 17.762 15.146 1.00 49.46 196 THR A C 1
ATOM 1633 O O . THR A 1 196 ? 27.597 18.401 16.163 1.00 48.39 196 THR A O 1
ATOM 1637 N N . GLU A 1 197 ? 26.937 17.103 14.447 1.00 48.48 197 GLU A N 1
ATOM 1638 C CA . GLU A 1 197 ? 25.528 17.116 14.836 1.00 48.48 197 GLU A CA 1
ATOM 1639 C C . GLU A 1 197 ? 25.291 16.487 16.205 1.00 46.41 197 GLU A C 1
ATOM 1640 O O . GLU A 1 197 ? 25.985 15.550 16.601 1.00 45.43 197 GLU A O 1
ATOM 1646 N N . LYS A 1 198 ? 24.309 17.016 16.928 1.00 43.78 198 LYS A N 1
ATOM 1647 C CA . LYS A 1 198 ? 24.005 16.527 18.263 1.00 42.46 198 LYS A CA 1
ATOM 1648 C C . LYS A 1 198 ? 23.368 15.138 18.301 1.00 40.74 198 LYS A C 1
ATOM 1649 O O . LYS A 1 198 ? 22.453 14.828 17.538 1.00 40.22 198 LYS A O 1
ATOM 1655 N N . TYR A 1 199 ? 23.880 14.302 19.198 1.00 39.02 199 TYR A N 1
ATOM 1656 C CA . TYR A 1 199 ? 23.382 12.947 19.380 1.00 38.35 199 TYR A CA 1
ATOM 1657 C C . TYR A 1 199 ? 22.906 12.743 20.807 1.00 37.77 199 TYR A C 1
ATOM 1658 O O . TYR A 1 199 ? 23.636 13.005 21.765 1.00 39.34 199 TYR A O 1
ATOM 1667 N N . LEU A 1 200 ? 21.672 12.284 20.944 1.00 35.01 200 LEU A N 1
ATOM 1668 C CA . LEU A 1 200 ? 21.109 12.035 22.254 1.00 32.26 200 LEU A CA 1
ATOM 1669 C C . LEU A 1 200 ? 20.818 10.553 22.334 1.00 31.43 200 LEU A C 1
ATOM 1670 O O . LEU A 1 200 ? 20.017 10.033 21.569 1.00 32.23 200 LEU A O 1
ATOM 1675 N N . ILE A 1 201 ? 21.482 9.874 23.259 1.00 30.94 201 ILE A N 1
ATOM 1676 C CA . ILE A 1 201 ? 21.302 8.444 23.419 1.00 31.51 201 ILE A CA 1
ATOM 1677 C C . ILE A 1 201 ? 20.743 8.095 24.792 1.00 30.03 201 ILE A C 1
ATOM 1678 O O . ILE A 1 201 ? 21.330 8.438 25.818 1.00 30.30 201 ILE A O 1
ATOM 1683 N N . VAL A 1 202 ? 19.603 7.411 24.791 1.00 30.25 202 VAL A N 1
ATOM 1684 C CA . VAL A 1 202 ? 18.920 6.994 26.016 1.00 30.31 202 VAL A CA 1
ATOM 1685 C C . VAL A 1 202 ? 19.125 5.510 26.276 1.00 31.92 202 VAL A C 1
ATOM 1686 O O . VAL A 1 202 ? 18.921 4.693 25.381 1.00 31.29 202 VAL A O 1
ATOM 1690 N N . LEU A 1 203 ? 19.502 5.164 27.505 1.00 33.95 203 LEU A N 1
ATOM 1691 C CA . LEU A 1 203 ? 19.727 3.765 27.870 1.00 37.64 203 LEU A CA 1
ATOM 1692 C C . LEU A 1 203 ? 19.021 3.302 29.144 1.00 37.94 203 LEU A C 1
ATOM 1693 O O . LEU A 1 203 ? 19.327 3.769 30.235 1.00 40.22 203 LEU A O 1
ATOM 1698 N N . LYS A 1 204 ? 18.080 2.377 29.017 1.00 37.99 204 LYS A N 1
ATOM 1699 C CA . LYS A 1 204 ? 17.413 1.861 30.200 1.00 38.75 204 LYS A CA 1
ATOM 1700 C C . LYS A 1 204 ? 17.242 0.355 30.068 1.00 37.92 204 LYS A C 1
ATOM 1701 O O . LYS A 1 204 ? 17.355 -0.185 28.975 1.00 36.64 204 LYS A O 1
ATOM 1707 N N . ASN A 1 205 ? 17.005 -0.313 31.193 1.00 39.84 205 ASN A N 1
ATOM 1708 C CA . ASN A 1 205 ? 16.815 -1.765 31.242 1.00 42.03 205 ASN A CA 1
ATOM 1709 C C . ASN A 1 205 ? 18.083 -2.583 31.092 1.00 42.40 205 ASN A C 1
ATOM 1710 O O . ASN A 1 205 ? 18.035 -3.795 31.167 1.00 45.59 205 ASN A O 1
ATOM 1715 N N . ILE A 1 206 ? 19.217 -1.938 30.882 1.00 44.83 206 ILE A N 1
ATOM 1716 C CA . ILE A 1 206 ? 20.465 -2.669 30.708 1.00 45.14 206 ILE A CA 1
ATOM 1717 C C . ILE A 1 206 ? 21.140 -3.112 32.006 1.00 44.57 206 ILE A C 1
ATOM 1718 O O . ILE A 1 206 ? 21.768 -4.173 32.047 1.00 44.36 206 ILE A O 1
ATOM 1723 N N . ASP A 1 207 ? 21.016 -2.308 33.059 1.00 43.04 207 ASP A N 1
ATOM 1724 C CA . ASP A 1 207 ? 21.616 -2.645 34.348 1.00 43.56 207 ASP A CA 1
ATOM 1725 C C . ASP A 1 207 ? 21.346 -4.082 34.764 1.00 44.08 207 ASP A C 1
ATOM 1726 O O . ASP A 1 207 ? 22.213 -4.749 35.327 1.00 46.05 207 ASP A O 1
ATOM 1731 N N . GLY A 1 208 ? 20.132 -4.551 34.507 1.00 41.76 208 GLY A N 1
ATOM 1732 C CA . GLY A 1 208 ? 19.786 -5.896 34.909 1.00 40.12 208 GLY A CA 1
ATOM 1733 C C . GLY A 1 208 ? 20.464 -6.989 34.120 1.00 40.14 208 GLY A C 1
ATOM 1734 O O . GLY A 1 208 ? 20.538 -8.123 34.587 1.00 41.20 208 GLY A O 1
ATOM 1735 N N . PHE A 1 209 ? 20.979 -6.655 32.940 1.00 39.56 209 PHE A N 1
ATOM 1736 C CA . PHE A 1 209 ? 21.608 -7.655 32.086 1.00 38.64 209 PHE A CA 1
ATOM 1737 C C . PHE A 1 209 ? 23.117 -7.832 32.221 1.00 36.40 209 PHE A C 1
ATOM 1738 O O . PHE A 1 209 ? 23.686 -8.733 31.616 1.00 35.94 209 PHE A O 1
ATOM 1746 N N . ILE A 1 210 ? 23.771 -6.985 33.004 1.00 34.09 210 ILE A N 1
ATOM 1747 C CA . ILE A 1 210 ? 25.206 -7.128 33.196 1.00 32.56 210 ILE A CA 1
ATOM 1748 C C . ILE A 1 210 ? 25.576 -6.872 34.641 1.00 32.95 210 ILE A C 1
ATOM 1749 O O . ILE A 1 210 ? 24.859 -6.179 35.358 1.00 31.76 210 ILE A O 1
ATOM 1754 N N . SER A 1 211 ? 26.697 -7.444 35.066 1.00 34.73 211 SER A N 1
ATOM 1755 C CA . SER A 1 211 ? 27.175 -7.293 36.436 1.00 35.77 211 SER A CA 1
ATOM 1756 C C . SER A 1 211 ? 27.577 -5.855 36.733 1.00 34.71 211 SER A C 1
ATOM 1757 O O . SER A 1 211 ? 27.686 -5.026 35.828 1.00 34.08 211 SER A O 1
ATOM 1760 N N . GLU A 1 212 ? 27.799 -5.563 38.006 1.00 35.28 212 GLU A N 1
ATOM 1761 C CA . GLU A 1 212 ? 28.218 -4.225 38.392 1.00 38.79 212 GLU A CA 1
ATOM 1762 C C . GLU A 1 212 ? 29.609 -3.948 37.814 1.00 39.66 212 GLU A C 1
ATOM 1763 O O . GLU A 1 212 ? 29.917 -2.821 37.444 1.00 40.28 212 GLU A O 1
ATOM 1769 N N . GLU A 1 213 ? 30.441 -4.982 37.721 1.00 40.78 213 GLU A N 1
ATOM 1770 C CA . GLU A 1 213 ? 31.786 -4.824 37.174 1.00 42.34 213 GLU A CA 1
ATOM 1771 C C . GLU A 1 213 ? 31.757 -4.468 35.686 1.00 41.05 213 GLU A C 1
ATOM 1772 O O . GLU A 1 213 ? 32.478 -3.569 35.240 1.00 40.35 213 GLU A O 1
ATOM 1778 N N . SER A 1 214 ? 30.942 -5.180 34.914 1.00 38.53 214 SER A N 1
ATOM 1779 C CA . SER A 1 214 ? 30.854 -4.901 33.485 1.00 37.85 214 SER A CA 1
ATOM 1780 C C . SER A 1 214 ? 30.327 -3.493 33.253 1.00 35.95 214 SER A C 1
ATOM 1781 O O . SER A 1 214 ? 30.851 -2.750 32.420 1.00 35.71 214 SER A O 1
ATOM 1784 N N . TYR A 1 215 ? 29.300 -3.120 34.006 1.00 33.57 215 TYR A N 1
ATOM 1785 C CA . TYR A 1 215 ? 28.712 -1.804 33.855 1.00 32.21 215 TYR A CA 1
ATOM 1786 C C . TYR A 1 215 ? 29.758 -0.697 34.020 1.00 32.83 215 TYR A C 1
ATOM 1787 O O . TYR A 1 215 ? 29.757 0.297 33.289 1.00 32.38 215 TYR A O 1
ATOM 1796 N N . THR A 1 216 ? 30.649 -0.879 34.985 1.00 32.30 216 THR A N 1
ATOM 1797 C CA . THR A 1 216 ? 31.721 0.072 35.240 1.00 32.61 216 THR A CA 1
ATOM 1798 C C . THR A 1 216 ? 32.577 0.228 33.961 1.00 33.41 216 THR A C 1
ATOM 1799 O O . THR A 1 216 ? 33.007 1.329 33.611 1.00 32.00 216 THR A O 1
ATOM 1803 N N . ILE A 1 217 ? 32.818 -0.879 33.267 1.00 32.30 217 ILE A N 1
ATOM 1804 C CA . ILE A 1 217 ? 33.589 -0.841 32.033 1.00 33.19 217 ILE A CA 1
ATOM 1805 C C . ILE A 1 217 ? 32.824 -0.021 30.984 1.00 33.49 217 ILE A C 1
ATOM 1806 O O . ILE A 1 217 ? 33.393 0.841 30.298 1.00 33.73 217 ILE A O 1
ATOM 1811 N N . PHE A 1 218 ? 31.529 -0.299 30.870 1.00 32.82 218 PHE A N 1
ATOM 1812 C CA . PHE A 1 218 ? 30.650 0.403 29.938 1.00 30.64 218 PHE A CA 1
ATOM 1813 C C . PHE A 1 218 ? 30.581 1.897 30.254 1.00 30.39 218 PHE A C 1
ATOM 1814 O O . PHE A 1 218 ? 30.615 2.739 29.353 1.00 29.03 218 PHE A O 1
ATOM 1822 N N . TYR A 1 219 ? 30.485 2.220 31.540 1.00 31.08 219 TYR A N 1
ATOM 1823 C CA . TYR A 1 2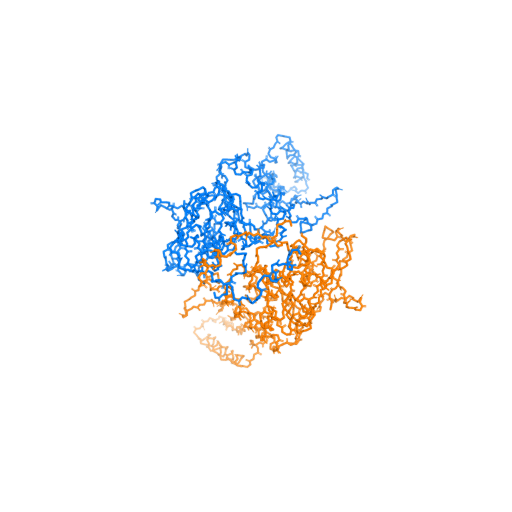19 ? 30.394 3.612 31.978 1.00 32.74 219 TYR A CA 1
ATOM 1824 C C . TYR A 1 219 ? 31.660 4.415 31.693 1.00 32.31 219 TYR A C 1
ATOM 1825 O O . TYR A 1 219 ? 31.582 5.601 31.363 1.00 30.67 219 TYR A O 1
ATOM 1834 N N . ARG A 1 220 ? 32.823 3.781 31.827 1.00 32.99 220 ARG A N 1
ATOM 1835 C CA . ARG A 1 220 ? 34.077 4.475 31.527 1.00 35.29 220 ARG A CA 1
ATOM 1836 C C . ARG A 1 220 ? 34.086 4.811 30.038 1.00 33.50 220 ARG A C 1
ATOM 1837 O O . ARG A 1 220 ? 34.505 5.893 29.634 1.00 34.06 220 ARG A O 1
ATOM 1845 N N . GLN A 1 221 ? 33.608 3.877 29.225 1.00 32.48 221 GLN A N 1
ATOM 1846 C CA . GLN A 1 221 ? 33.544 4.091 27.788 1.00 30.66 221 GLN A CA 1
ATOM 1847 C C . GLN A 1 221 ? 32.676 5.291 27.446 1.00 30.23 221 GLN A C 1
ATOM 1848 O O . GLN A 1 221 ? 33.100 6.149 26.675 1.00 31.02 221 GLN A O 1
ATOM 1854 N N . ILE A 1 222 ? 31.475 5.386 28.017 1.00 29.86 222 ILE A N 1
ATOM 1855 C CA . ILE A 1 222 ? 30.645 6.537 27.687 1.00 29.79 222 ILE A CA 1
ATOM 1856 C C . ILE A 1 222 ? 31.247 7.845 28.204 1.00 30.10 222 ILE A C 1
ATOM 1857 O O . ILE A 1 222 ? 31.065 8.890 27.585 1.00 30.07 222 ILE A O 1
ATOM 1862 N N . CYS A 1 223 ? 31.967 7.787 29.324 1.00 30.29 223 CYS A N 1
ATOM 1863 C CA . CYS A 1 223 ? 32.611 8.979 29.863 1.00 32.67 223 CYS A CA 1
ATOM 1864 C C . CYS A 1 223 ? 33.679 9.432 28.873 1.00 33.56 223 CYS A C 1
ATOM 1865 O O . CYS A 1 223 ? 33.867 10.630 28.635 1.00 35.34 223 CYS A O 1
ATOM 1868 N N . HIS A 1 224 ? 34.386 8.464 28.305 1.00 31.80 224 HIS A N 1
ATOM 1869 C CA . HIS A 1 224 ? 35.421 8.758 27.330 1.00 32.60 224 HIS A CA 1
ATOM 1870 C C . HIS A 1 224 ? 34.802 9.466 26.131 1.00 32.33 224 HIS A C 1
ATOM 1871 O O . HIS A 1 224 ? 35.291 10.502 25.680 1.00 33.19 224 HIS A O 1
ATOM 1878 N N . LEU A 1 225 ? 33.711 8.911 25.621 1.00 30.98 225 LEU A N 1
ATOM 1879 C CA . LEU A 1 225 ? 33.069 9.503 24.467 1.00 31.10 225 LEU A CA 1
ATOM 1880 C C . LEU A 1 225 ? 32.514 10.908 24.694 1.00 32.25 225 LEU A C 1
ATOM 1881 O O . LEU A 1 225 ? 32.652 11.756 23.818 1.00 33.09 225 LEU A O 1
ATOM 1886 N N . VAL A 1 226 ? 31.898 11.183 25.842 1.00 31.41 226 VAL A N 1
ATOM 1887 C CA . VAL A 1 226 ? 31.365 12.528 26.038 1.00 33.95 226 VAL A CA 1
ATOM 1888 C C . VAL A 1 226 ? 32.473 13.554 26.203 1.00 37.13 226 VAL A C 1
ATOM 1889 O O . VAL A 1 226 ? 32.295 14.734 25.888 1.00 38.31 226 VAL A O 1
ATOM 1893 N N . LYS A 1 227 ? 33.619 13.111 26.704 1.00 39.39 227 LYS A N 1
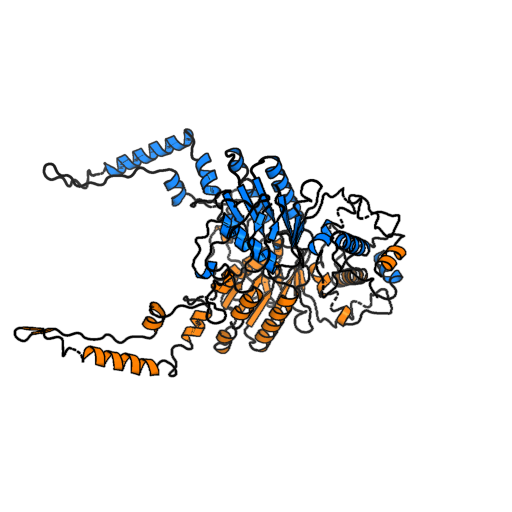ATOM 1894 C CA . LYS A 1 227 ? 34.735 14.024 26.882 1.00 43.14 227 LYS A CA 1
ATOM 1895 C C . LYS A 1 227 ? 35.432 14.233 25.544 1.00 43.48 227 LYS A C 1
ATOM 1896 O O . LYS A 1 227 ? 36.215 15.162 25.380 1.00 45.40 227 LYS A O 1
ATOM 1902 N N . LYS A 1 228 ? 35.121 13.372 24.582 1.00 42.37 228 LYS A N 1
ATOM 1903 C CA . LYS A 1 228 ? 35.728 13.450 23.263 1.00 41.30 228 LYS A CA 1
ATOM 1904 C C . LYS A 1 228 ? 34.829 14.138 22.254 1.00 42.28 228 LYS A C 1
ATOM 1905 O O . LYS A 1 228 ? 35.310 14.822 21.351 1.00 44.31 228 LYS A O 1
ATOM 1911 N N . TYR A 1 229 ? 33.523 13.958 22.413 1.00 42.05 229 TYR A N 1
ATOM 1912 C CA . TYR A 1 229 ? 32.552 14.551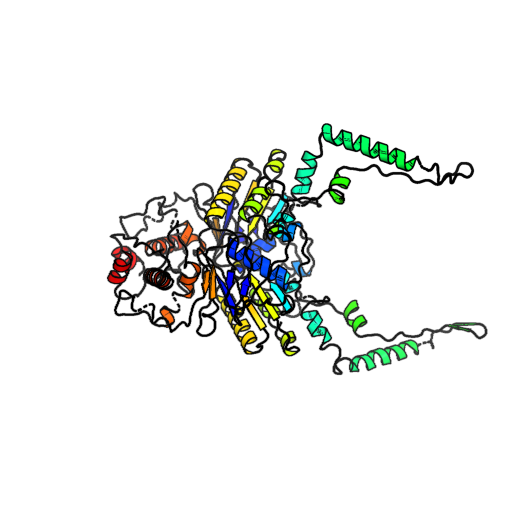 21.509 1.00 41.96 229 TYR A CA 1
ATOM 1913 C C . TYR A 1 229 ? 31.594 15.458 22.261 1.00 42.87 229 TYR A C 1
ATOM 1914 O O . TYR A 1 229 ? 30.612 15.004 22.839 1.00 45.22 229 TYR A O 1
ATOM 1923 N N . PRO A 1 230 ? 31.868 16.763 22.256 1.00 42.76 230 PRO A N 1
ATOM 1924 C CA . PRO A 1 230 ? 31.022 17.743 22.944 1.00 41.59 230 PRO A CA 1
ATOM 1925 C C . PRO A 1 230 ? 29.559 17.604 22.547 1.00 39.57 230 PRO A C 1
ATOM 1926 O O . PRO A 1 230 ? 28.654 17.902 23.324 1.00 39.74 230 PRO A O 1
ATOM 1930 N N . ASN A 1 231 ? 29.345 17.136 21.326 1.00 36.94 231 ASN A N 1
ATOM 1931 C CA . ASN A 1 231 ? 28.010 16.993 20.769 1.00 36.61 231 ASN A CA 1
ATOM 1932 C C . ASN A 1 231 ? 27.239 15.752 21.213 1.00 35.48 231 ASN A C 1
ATOM 1933 O O . ASN A 1 231 ? 26.130 15.510 20.739 1.00 33.67 231 ASN A O 1
ATOM 1938 N N . LEU A 1 232 ? 27.811 14.981 22.130 1.00 34.72 232 LEU A N 1
ATOM 1939 C CA . LEU A 1 232 ? 27.163 13.757 22.592 1.00 34.75 232 LEU A CA 1
ATOM 1940 C C . LEU A 1 232 ? 26.519 13.865 23.966 1.00 33.94 232 LEU A C 1
ATOM 1941 O O . LEU A 1 232 ? 27.118 14.387 24.901 1.00 33.16 232 LEU A O 1
ATOM 1946 N N . THR A 1 233 ? 25.297 13.356 24.081 1.00 33.20 233 THR A N 1
ATOM 1947 C CA . THR A 1 233 ? 24.575 13.375 25.348 1.00 33.39 233 THR A CA 1
ATOM 1948 C C . THR A 1 233 ? 23.942 12.020 25.660 1.00 32.93 233 THR A C 1
ATOM 1949 O O . THR A 1 233 ? 23.291 11.401 24.812 1.00 30.48 233 THR A O 1
ATOM 1953 N N . PHE A 1 234 ? 24.149 11.574 26.893 1.00 32.62 234 PHE A N 1
ATOM 1954 C CA . PHE A 1 234 ? 23.610 10.308 27.372 1.00 32.35 234 PHE A CA 1
ATOM 1955 C C . PHE A 1 234 ? 22.582 10.530 28.496 1.00 31.15 234 PHE A C 1
ATOM 1956 O O . PHE A 1 234 ? 22.786 11.361 29.383 1.00 29.86 234 PHE A O 1
ATOM 1964 N N . ILE A 1 235 ? 21.471 9.801 28.438 1.00 30.96 235 ILE A N 1
ATOM 1965 C CA . ILE A 1 235 ? 20.450 9.856 29.486 1.00 29.52 235 ILE A CA 1
ATOM 1966 C C . ILE A 1 235 ? 20.239 8.406 29.915 1.00 28.37 235 ILE A C 1
ATOM 1967 O O . ILE A 1 235 ? 19.732 7.597 29.136 1.00 27.20 235 ILE A O 1
ATOM 1972 N N . LEU A 1 236 ? 20.642 8.089 31.144 1.00 27.20 236 LEU A N 1
ATOM 1973 C CA . LEU A 1 236 ? 20.526 6.741 31.696 1.00 26.04 236 LEU A CA 1
ATOM 1974 C C . LEU A 1 236 ? 19.449 6.657 32.787 1.00 27.57 236 LEU A C 1
ATOM 1975 O O . LEU A 1 236 ? 19.136 7.652 33.436 1.00 28.34 236 LEU A O 1
ATOM 1980 N N . PHE A 1 237 ? 18.885 5.466 32.972 1.00 27.61 237 PHE A N 1
ATOM 1981 C CA . PHE A 1 237 ? 17.876 5.207 34.003 1.00 28.14 237 PHE A CA 1
ATOM 1982 C C . PHE A 1 237 ? 18.430 4.060 34.845 1.00 29.77 237 PHE A C 1
ATOM 1983 O O . PHE A 1 237 ? 18.044 2.898 34.668 1.00 29.85 237 PHE A O 1
ATOM 1991 N N . PRO A 1 238 ? 19.360 4.369 35.762 1.00 31.16 238 PRO A N 1
ATOM 1992 C CA . PRO A 1 238 ? 19.980 3.360 36.631 1.00 31.75 238 PRO A CA 1
ATOM 1993 C C . PRO A 1 238 ? 19.028 2.705 37.614 1.00 33.57 238 PRO A C 1
ATOM 1994 O O . PRO A 1 238 ? 18.022 3.294 38.008 1.00 34.59 238 PRO A O 1
ATOM 1998 N N . SER A 1 239 ? 19.366 1.480 38.003 1.00 35.75 239 SER A N 1
ATOM 1999 C CA . SER A 1 239 ? 18.591 0.716 38.978 1.00 37.53 239 SER A CA 1
ATOM 2000 C C . SER A 1 239 ? 18.835 1.369 40.334 1.00 37.54 239 SER A C 1
ATOM 2001 O O . SER A 1 239 ? 19.680 2.252 40.464 1.00 35.77 239 SER A O 1
ATOM 2004 N N . ASP A 1 240 ? 18.119 0.912 41.350 1.00 38.39 240 ASP A N 1
ATOM 2005 C CA . ASP A 1 240 ? 18.270 1.476 42.683 1.00 37.90 240 ASP A CA 1
ATOM 2006 C C . ASP A 1 240 ? 19.607 1.188 43.367 1.00 38.68 240 ASP A C 1
ATOM 2007 O O . ASP A 1 240 ? 20.030 1.949 44.245 1.00 37.28 240 ASP A O 1
ATOM 2012 N N . GLN A 1 241 ? 20.284 0.108 42.982 1.00 37.21 241 GLN A N 1
ATOM 2013 C CA . GLN A 1 241 ? 21.535 -0.212 43.652 1.00 36.16 241 GLN A CA 1
ATOM 2014 C C . GLN A 1 241 ? 22.690 -0.711 42.793 1.00 33.79 241 GLN A C 1
ATOM 2015 O O . GLN A 1 241 ? 22.517 -1.537 41.910 1.00 32.73 241 GLN A O 1
ATOM 2021 N N . GLY A 1 242 ? 23.876 -0.182 43.066 1.00 34.72 242 GLY A N 1
ATOM 2022 C CA . GLY A 1 242 ? 25.069 -0.609 42.355 1.00 34.27 242 GLY A CA 1
ATOM 2023 C C . GLY A 1 242 ? 25.366 -0.137 40.941 1.00 34.09 242 GLY A C 1
ATOM 2024 O O . GLY A 1 242 ? 26.331 -0.625 40.352 1.00 34.28 242 GLY A O 1
ATOM 2025 N N . TYR A 1 243 ? 24.581 0.791 40.391 1.00 32.68 243 TYR A N 1
ATOM 2026 C CA . TYR A 1 243 ? 24.832 1.273 39.030 1.00 32.13 243 TYR A CA 1
ATOM 2027 C C . TYR A 1 243 ? 24.991 2.786 38.874 1.00 32.71 243 TYR A C 1
ATOM 2028 O O . TYR A 1 243 ? 25.703 3.256 37.986 1.00 29.93 243 TYR A O 1
ATOM 2037 N N . LEU A 1 244 ? 24.328 3.545 39.738 1.00 32.60 244 LEU A N 1
ATOM 2038 C CA . LEU A 1 244 ? 24.422 4.997 39.697 1.00 32.74 244 LEU A CA 1
ATOM 2039 C C . LEU A 1 244 ? 25.868 5.425 39.976 1.00 32.79 244 LEU A C 1
ATOM 2040 O O . LEU A 1 244 ? 26.465 4.995 40.958 1.00 33.87 244 LEU A O 1
ATOM 2045 N N . LYS A 1 245 ? 26.431 6.261 39.107 1.00 31.61 245 LYS A N 1
ATOM 2046 C CA . LYS A 1 245 ? 27.805 6.740 39.280 1.00 30.98 245 LYS A CA 1
ATOM 2047 C C . LYS A 1 245 ? 27.778 8.233 39.579 1.00 30.57 245 LYS A C 1
ATOM 2048 O O . LYS A 1 245 ? 27.244 9.013 38.791 1.00 31.03 245 LYS A O 1
ATOM 2054 N N . ILE A 1 246 ? 28.354 8.631 40.706 1.00 30.38 246 ILE A N 1
ATOM 2055 C CA . ILE A 1 246 ? 28.393 10.040 41.082 1.00 32.54 246 ILE A CA 1
ATOM 2056 C C . ILE A 1 246 ? 29.817 10.581 41.183 1.00 33.87 246 ILE A C 1
ATOM 2057 O O . ILE A 1 246 ? 30.664 9.982 41.843 1.00 33.75 246 ILE A O 1
ATOM 2062 N N . ASP A 1 247 ? 30.077 11.700 40.507 1.00 36.31 247 ASP A N 1
ATOM 2063 C CA . ASP A 1 247 ? 31.382 12.365 40.564 1.00 39.23 247 ASP A CA 1
ATOM 2064 C C . ASP A 1 247 ? 31.143 13.870 40.462 1.00 39.77 247 ASP A C 1
ATOM 2065 O O . ASP A 1 247 ? 30.002 14.303 40.289 1.00 38.61 247 ASP A O 1
ATOM 2070 N N . GLU A 1 248 ? 32.203 14.666 40.575 1.00 40.58 248 GLU A N 1
ATOM 2071 C CA . GLU A 1 248 ? 32.065 16.119 40.509 1.00 44.14 248 GLU A CA 1
ATOM 2072 C C . GLU A 1 248 ? 31.437 16.641 39.220 1.00 43.60 248 GLU A C 1
ATOM 2073 O O . GLU A 1 248 ? 30.674 17.604 39.244 1.00 43.70 248 GLU A O 1
ATOM 2079 N N . GLU A 1 249 ? 31.748 16.003 38.101 1.00 42.77 249 GLU A N 1
ATOM 2080 C CA . GLU A 1 249 ? 31.233 16.439 36.817 1.00 43.86 249 GLU A CA 1
ATOM 2081 C C . GLU A 1 249 ? 29.763 16.164 36.542 1.00 42.05 249 GLU A C 1
ATOM 2082 O O . GLU A 1 249 ? 29.045 17.060 36.104 1.00 42.35 249 GLU A O 1
ATOM 2088 N N . ASN A 1 250 ? 29.315 14.937 36.798 1.00 38.54 250 ASN A N 1
ATOM 2089 C CA . ASN A 1 250 ? 27.935 14.550 36.519 1.00 34.96 250 ASN A CA 1
ATOM 2090 C C . ASN A 1 250 ? 26.936 14.724 37.659 1.00 33.44 250 ASN A C 1
ATOM 2091 O O . ASN A 1 250 ? 25.738 14.563 37.465 1.00 33.31 250 ASN A O 1
ATOM 2096 N N . SER A 1 251 ? 27.429 15.052 38.842 1.00 32.90 251 SER A N 1
ATOM 2097 C CA . SER A 1 251 ? 26.577 15.223 40.019 1.00 34.06 251 SER A CA 1
ATOM 2098 C C . SER A 1 251 ? 25.256 15.987 39.816 1.00 33.68 251 SER A C 1
ATOM 2099 O O . SER A 1 251 ? 24.183 15.509 40.188 1.00 32.62 251 SER A O 1
ATOM 2102 N N . ARG A 1 252 ? 25.344 17.182 39.242 1.00 34.25 252 ARG A N 1
ATOM 2103 C CA . ARG A 1 252 ? 24.178 18.023 39.011 1.00 34.17 252 ARG A CA 1
ATOM 2104 C C . ARG A 1 252 ? 23.178 17.441 38.013 1.00 32.76 252 ARG A C 1
ATOM 2105 O O . ARG A 1 252 ? 22.025 17.864 37.958 1.00 30.73 252 ARG A O 1
ATOM 2113 N N . PHE A 1 253 ? 23.609 16.460 37.232 1.00 30.78 253 PHE A N 1
ATOM 2114 C CA . PHE A 1 253 ? 22.727 15.868 36.247 1.00 29.34 253 PHE A CA 1
ATOM 2115 C C . PHE A 1 253 ? 22.086 14.565 36.701 1.00 28.06 253 PHE A C 1
ATOM 2116 O O . PHE A 1 253 ? 21.509 13.821 35.899 1.00 29.62 253 PHE A O 1
ATOM 2124 N N . VAL A 1 254 ? 22.193 14.299 37.997 1.00 25.93 254 VAL A N 1
ATOM 2125 C CA . VAL A 1 254 ? 21.572 13.129 38.585 1.00 25.38 254 VAL A CA 1
ATOM 2126 C C . VAL A 1 254 ? 20.214 13.646 39.016 1.00 26.05 254 VAL A C 1
ATOM 2127 O O . VAL A 1 254 ? 20.113 14.449 39.936 1.00 25.64 254 VAL A O 1
ATOM 2131 N N . ASN A 1 255 ? 19.173 13.208 38.324 1.00 27.84 255 ASN A N 1
ATOM 2132 C CA . ASN A 1 255 ? 17.821 13.643 38.631 1.00 28.18 255 ASN A CA 1
ATOM 2133 C C . ASN A 1 255 ? 17.062 12.603 39.450 1.00 29.12 255 ASN A C 1
ATOM 2134 O O . ASN A 1 255 ? 16.915 11.449 39.032 1.00 31.12 255 ASN A O 1
ATOM 2139 N N . ILE A 1 256 ? 16.589 13.016 40.620 1.00 27.88 256 ILE A N 1
ATOM 2140 C CA . ILE A 1 256 ? 15.847 12.126 41.500 1.00 26.94 256 ILE A CA 1
ATOM 2141 C C . ILE A 1 256 ? 14.360 12.323 41.257 1.00 28.71 256 ILE A C 1
ATOM 2142 O O . ILE A 1 256 ? 13.842 13.422 41.446 1.00 31.19 256 ILE A O 1
ATOM 2147 N N . LEU A 1 257 ? 13.683 11.265 40.831 1.00 28.24 257 LEU A N 1
ATOM 2148 C CA . LEU A 1 257 ? 12.250 11.313 40.580 1.00 29.92 257 LEU A CA 1
ATOM 2149 C C . LEU A 1 257 ? 11.511 10.420 41.576 1.00 32.07 257 LEU A C 1
ATOM 2150 O O . LEU A 1 257 ? 11.351 9.218 41.339 1.00 34.15 257 LEU A O 1
ATOM 2155 N N . SER A 1 258 ? 11.066 10.995 42.692 1.00 32.54 258 SER A N 1
ATOM 2156 C CA . SER A 1 258 ? 10.347 10.218 43.708 1.00 34.07 258 SER A CA 1
ATOM 2157 C C . SER A 1 258 ? 9.039 10.894 44.092 1.00 33.42 258 SER A C 1
ATOM 2158 O O . SER A 1 258 ? 8.242 11.234 43.221 1.00 31.46 258 SER A O 1
ATOM 2161 N N . ASP A 1 259 ? 8.799 11.071 45.388 1.00 34.62 259 ASP A N 1
ATOM 2162 C CA . ASP A 1 259 ? 7.572 11.741 45.809 1.00 36.59 259 ASP A CA 1
ATOM 2163 C C . ASP A 1 259 ? 7.690 13.200 45.387 1.00 36.82 259 ASP A C 1
ATOM 2164 O O . ASP A 1 259 ? 6.725 13.960 45.428 1.00 36.23 259 ASP A O 1
ATOM 2169 N N . GLN A 1 260 ? 8.895 13.577 44.978 1.00 37.08 260 GLN A N 1
ATOM 2170 C CA . GLN A 1 260 ? 9.169 14.923 44.504 1.00 38.75 260 GLN A CA 1
ATOM 2171 C C . GLN A 1 260 ? 10.305 14.832 43.501 1.00 36.64 260 GLN A C 1
ATOM 2172 O O . GLN A 1 260 ? 10.974 13.797 43.408 1.00 34.06 260 GLN A O 1
ATOM 2178 N N . VAL A 1 261 ? 10.503 15.901 42.736 1.00 34.53 261 VAL A N 1
ATOM 2179 C CA . VAL A 1 261 ? 11.566 15.929 41.747 1.00 34.31 261 VAL A CA 1
ATOM 2180 C C . VAL A 1 261 ? 12.625 16.982 42.071 1.00 34.48 261 VAL A C 1
ATOM 2181 O O . VAL A 1 261 ? 12.310 18.153 42.275 1.00 36.40 261 VAL A O 1
ATOM 2185 N N . GLU A 1 262 ? 13.882 16.551 42.115 1.00 32.87 262 GLU A N 1
ATOM 2186 C CA . GLU A 1 262 ? 15.011 17.435 42.393 1.00 31.11 262 GLU A CA 1
ATOM 2187 C C . GLU A 1 262 ? 16.245 16.821 41.747 1.00 30.11 262 GLU A C 1
ATOM 2188 O O . GLU A 1 262 ? 16.286 15.617 41.496 1.00 29.73 262 GLU A O 1
ATOM 2194 N N . HIS A 1 263 ? 17.248 17.639 41.458 1.00 29.34 263 HIS A N 1
ATOM 2195 C CA . HIS A 1 263 ? 18.488 17.103 40.921 1.00 29.84 263 HIS A CA 1
ATOM 2196 C C . HIS A 1 263 ? 19.539 17.394 41.984 1.00 30.74 263 HIS A C 1
ATOM 2197 O O . HIS A 1 263 ? 19.376 18.326 42.774 1.00 30.75 263 HIS A O 1
ATOM 2204 N N . LEU A 1 264 ? 20.584 16.572 42.052 1.00 31.65 264 LEU A N 1
ATOM 2205 C CA . LEU A 1 264 ? 21.630 16.777 43.050 1.00 31.69 264 LEU A CA 1
ATOM 2206 C C . LEU A 1 264 ? 22.395 18.067 42.788 1.00 33.44 264 LEU A C 1
ATOM 2207 O O . LEU A 1 264 ? 22.302 18.659 41.701 1.00 33.60 264 LEU A O 1
ATOM 2212 N N . TYR A 1 265 ? 23.138 18.497 43.803 1.00 33.83 265 TYR A N 1
ATOM 2213 C CA . TYR A 1 265 ? 23.961 19.702 43.727 1.00 36.13 265 TYR A CA 1
ATOM 2214 C C . TYR A 1 265 ? 25.387 19.215 43.468 1.00 35.44 265 TYR A C 1
ATOM 2215 O O . TYR A 1 265 ? 25.600 18.034 43.188 1.00 31.60 265 TYR A O 1
ATOM 2224 N N . ASP A 1 266 ? 26.358 20.119 43.555 1.00 35.87 266 ASP A N 1
ATOM 2225 C CA . ASP A 1 266 ? 27.751 19.725 43.374 1.00 37.96 266 ASP A CA 1
ATOM 2226 C C . ASP A 1 266 ? 28.107 18.898 44.602 1.00 37.32 266 ASP A C 1
ATOM 2227 O O . ASP A 1 266 ? 27.578 19.139 45.692 1.00 36.51 266 ASP A O 1
ATOM 2232 N N . VAL A 1 267 ? 28.992 17.924 44.416 1.00 36.07 267 VAL A N 1
ATOM 2233 C CA . VAL A 1 267 ? 29.421 17.037 45.492 1.00 34.98 267 VAL A CA 1
ATOM 2234 C C . VAL A 1 267 ? 30.114 17.758 46.654 1.00 34.75 267 VAL A C 1
ATOM 2235 O O . VAL A 1 267 ? 29.798 17.514 47.818 1.00 34.73 267 VAL A O 1
ATOM 2239 N N . GLU A 1 268 ? 31.059 18.639 46.348 1.00 34.57 268 GLU A N 1
ATOM 2240 C CA . GLU A 1 268 ? 31.750 19.362 47.409 1.00 37.73 268 GLU A CA 1
ATOM 2241 C C . GLU A 1 268 ? 30.751 20.210 48.202 1.00 37.47 268 GLU A C 1
ATOM 2242 O O . GLU A 1 268 ? 30.831 20.317 49.428 1.00 37.41 268 GLU A O 1
ATOM 2248 N N . PHE A 1 269 ? 29.805 20.811 47.497 1.00 37.25 269 PHE A N 1
ATOM 2249 C CA . PHE A 1 269 ? 28.796 21.621 48.152 1.00 38.48 269 PHE A CA 1
ATOM 2250 C C . PHE A 1 269 ? 28.041 20.762 49.175 1.00 37.28 269 PHE A C 1
ATOM 2251 O O . PHE A 1 269 ? 27.936 21.124 50.343 1.00 37.01 269 PHE A O 1
ATOM 2267 N N . TYR A 1 271 ? 28.872 17.848 50.453 1.00 34.51 271 TYR A N 1
ATOM 2268 C CA . TYR A 1 271 ? 29.730 17.284 51.480 1.00 34.46 271 TYR A CA 1
ATOM 2269 C C . TYR A 1 271 ? 29.802 18.249 52.655 1.00 35.82 271 TYR A C 1
ATOM 2270 O O . TYR A 1 271 ? 29.587 17.861 53.806 1.00 34.70 271 TYR A O 1
ATOM 2279 N N . GLU A 1 272 ? 30.102 19.511 52.361 1.00 37.50 272 GLU A N 1
ATOM 2280 C CA . GLU A 1 272 ? 30.211 20.513 53.414 1.00 39.95 272 GLU A CA 1
ATOM 2281 C C . GLU A 1 272 ? 28.913 20.684 54.190 1.00 39.47 272 GLU A C 1
ATOM 2282 O O . GLU A 1 272 ? 28.933 20.727 55.420 1.00 38.22 272 GLU A O 1
ATOM 2288 N N . ARG A 1 273 ? 27.789 20.765 53.479 1.00 41.13 273 ARG A N 1
ATOM 2289 C CA . ARG A 1 273 ? 26.484 20.911 54.123 1.00 43.43 273 ARG A CA 1
ATOM 2290 C C . ARG A 1 273 ? 26.237 19.736 55.057 1.00 44.12 273 ARG A C 1
ATOM 2291 O O . ARG A 1 273 ? 25.961 19.920 56.240 1.00 44.82 273 ARG A O 1
ATOM 2299 N N . VAL A 1 274 ? 26.339 18.527 54.513 1.00 45.00 274 VAL A N 1
ATOM 2300 C CA . VAL A 1 274 ? 26.117 17.311 55.287 1.00 45.37 274 VAL A CA 1
ATOM 2301 C C . VAL A 1 274 ? 27.047 17.265 56.488 1.00 46.76 274 VAL A C 1
ATOM 2302 O O . VAL A 1 274 ? 26.620 16.977 57.606 1.00 47.56 274 VAL A O 1
ATOM 2314 N N . LYS A 1 276 ? 28.265 19.605 58.153 1.00 45.43 276 LYS A N 1
ATOM 2315 C CA . LYS A 1 276 ? 27.780 20.522 59.180 1.00 42.41 276 LYS A CA 1
ATOM 2316 C C . LYS A 1 276 ? 26.693 19.879 60.048 1.00 40.72 276 LYS A C 1
ATOM 2317 O O . LYS A 1 276 ? 26.609 20.141 61.246 1.00 38.45 276 LYS A O 1
ATOM 2323 N N . TYR A 1 277 ? 25.870 19.030 59.438 1.00 40.10 277 TYR A N 1
ATOM 2324 C CA . TYR A 1 277 ? 24.788 18.345 60.141 1.00 40.68 277 TYR A CA 1
ATOM 2325 C C . TYR A 1 277 ? 25.165 16.995 60.743 1.00 40.31 277 TYR A C 1
ATOM 2326 O O . TYR A 1 277 ? 24.418 16.449 61.551 1.00 39.95 277 TYR A O 1
ATOM 2335 N N . TYR A 1 278 ? 26.309 16.445 60.355 1.00 40.39 278 TYR A N 1
ATOM 2336 C CA . TYR A 1 278 ? 26.714 15.146 60.880 1.00 39.45 278 TYR A CA 1
ATOM 2337 C C . TYR A 1 278 ? 26.733 15.134 62.414 1.00 40.14 278 TYR A C 1
ATOM 2338 O O . TYR A 1 278 ? 27.350 15.995 63.050 1.00 38.71 278 TYR A O 1
ATOM 2347 N N . PRO A 1 279 ? 26.070 14.138 63.024 1.00 40.14 279 PRO A N 1
ATOM 2348 C CA . PRO A 1 279 ? 25.981 13.982 64.481 1.00 41.10 279 PRO A CA 1
ATOM 2349 C C . PRO A 1 279 ? 27.264 13.527 65.173 1.00 43.00 279 PRO A C 1
ATOM 2350 O O . PRO A 1 279 ? 27.256 13.211 66.366 1.00 44.19 279 PRO A O 1
ATOM 2354 N N . SER A 1 280 ? 28.367 13.499 64.439 1.00 42.74 280 SER A N 1
ATOM 2355 C CA . SER A 1 280 ? 29.624 13.059 65.021 1.00 42.64 280 SER A CA 1
ATOM 2356 C C . SER A 1 280 ? 30.799 13.837 64.456 1.00 43.40 280 SER A C 1
ATOM 2357 O O . SER A 1 280 ? 30.696 14.450 63.394 1.00 43.96 280 SER A O 1
ATOM 2360 N N . ASN A 1 281 ? 31.912 13.819 65.183 1.00 44.96 281 ASN A N 1
ATOM 2361 C CA . ASN A 1 281 ? 33.131 14.505 64.760 1.00 46.33 281 ASN A CA 1
ATOM 2362 C C . ASN A 1 281 ? 33.854 13.643 63.744 1.00 45.74 281 ASN A C 1
ATOM 2363 O O . ASN A 1 281 ? 34.672 14.128 62.966 1.00 45.47 281 ASN A O 1
ATOM 2368 N N . ASP A 1 282 ? 33.546 12.353 63.765 1.00 45.56 282 ASP A N 1
ATOM 2369 C CA . ASP A 1 282 ? 34.161 11.420 62.843 1.00 46.49 282 ASP A CA 1
ATOM 2370 C C . ASP A 1 282 ? 33.516 11.530 61.470 1.00 46.06 282 ASP A C 1
ATOM 2371 O O . ASP A 1 282 ? 32.920 10.579 60.969 1.00 45.16 282 ASP A O 1
ATOM 2376 N N . PHE A 1 283 ? 33.637 12.707 60.871 1.00 47.37 283 PHE A N 1
ATOM 2377 C CA . PHE A 1 283 ? 33.078 12.948 59.547 1.00 47.96 283 PHE A CA 1
ATOM 2378 C C . PHE A 1 283 ? 33.596 11.900 58.579 1.00 45.29 283 PHE A C 1
ATOM 2379 O O . PHE A 1 283 ? 34.733 11.438 58.690 1.00 44.42 283 PHE A O 1
ATOM 2387 N N . PRO A 1 284 ? 32.755 11.496 57.625 1.00 42.68 284 PRO A N 1
ATOM 2388 C CA . PRO A 1 284 ? 33.191 10.498 56.651 1.00 41.37 284 PRO A CA 1
ATOM 2389 C C . PRO A 1 284 ? 34.150 11.166 55.678 1.00 39.83 284 PRO A C 1
ATOM 2390 O O . PRO A 1 284 ? 34.133 12.384 55.516 1.00 38.37 284 PRO A O 1
ATOM 2394 N N . THR A 1 285 ? 34.997 10.372 55.045 1.00 39.24 285 THR A N 1
ATOM 2395 C CA . THR A 1 285 ? 35.934 10.907 54.073 1.00 39.09 285 THR A CA 1
ATOM 2396 C C . THR A 1 285 ? 35.122 11.363 52.861 1.00 38.50 285 THR A C 1
ATOM 2397 O O . THR A 1 285 ? 33.962 10.962 52.678 1.00 37.93 285 THR A O 1
ATOM 2401 N N . ARG A 1 286 ? 35.720 12.200 52.030 1.00 35.09 286 ARG A N 1
ATOM 2402 C CA . ARG A 1 286 ? 35.024 12.676 50.850 1.00 34.53 286 ARG A CA 1
ATOM 2403 C C . ARG A 1 286 ? 34.618 11.499 49.967 1.00 33.57 286 ARG A C 1
ATOM 2404 O O . ARG A 1 286 ? 33.563 11.521 49.334 1.00 32.89 286 ARG A O 1
ATOM 2412 N N . GLU A 1 287 ? 35.457 10.470 49.930 1.00 31.79 287 GLU A N 1
ATOM 2413 C CA . GLU A 1 287 ? 35.161 9.297 49.130 1.00 29.78 287 GLU A CA 1
ATOM 2414 C C . GLU A 1 287 ? 34.076 8.461 49.813 1.00 30.27 287 GLU A C 1
ATOM 2415 O O . GLU A 1 287 ? 33.173 7.948 49.156 1.00 29.56 287 GLU A O 1
ATOM 2421 N N . GLY A 1 288 ? 34.169 8.325 51.132 1.00 29.68 288 GLY A N 1
ATOM 2422 C CA . GLY A 1 288 ? 33.174 7.564 51.863 1.00 30.76 288 GLY A CA 1
ATOM 2423 C C . GLY A 1 288 ? 31.819 8.239 51.724 1.00 32.07 288 GLY A C 1
ATOM 2424 O O . GLY A 1 288 ? 30.773 7.593 51.689 1.00 32.07 288 GLY A O 1
ATOM 2425 N N . PHE A 1 289 ? 31.841 9.560 51.641 1.00 32.60 289 PHE A N 1
ATOM 2426 C CA . PHE A 1 289 ? 30.614 10.312 51.492 1.00 31.69 289 PHE A CA 1
ATOM 2427 C C . PHE A 1 289 ? 30.062 10.099 50.095 1.00 30.78 289 PHE A C 1
ATOM 2428 O O . PHE A 1 289 ? 28.874 9.852 49.915 1.00 30.54 289 PHE A O 1
ATOM 2436 N N . ARG A 1 290 ? 30.941 10.202 49.108 1.00 31.58 290 ARG A N 1
ATOM 2437 C CA . ARG A 1 290 ? 30.559 10.054 47.713 1.00 33.54 290 ARG A CA 1
ATOM 2438 C C . ARG A 1 290 ? 29.874 8.711 47.476 1.00 35.70 290 ARG A C 1
ATOM 2439 O O . ARG A 1 290 ? 28.903 8.615 46.729 1.00 34.40 290 ARG A O 1
ATOM 2455 N N . SER A 1 292 ? 28.412 6.854 49.887 1.00 38.06 292 SER A N 1
ATOM 2456 C CA . SER A 1 292 ? 27.197 6.830 50.672 1.00 36.25 292 SER A CA 1
ATOM 2457 C C . SER A 1 292 ? 26.128 7.527 49.836 1.00 35.04 292 SER A C 1
ATOM 2458 O O . SER A 1 292 ? 24.970 7.108 49.805 1.00 33.74 292 SER A O 1
ATOM 2461 N N . LEU A 1 293 ? 26.544 8.582 49.137 1.00 34.05 293 LEU A N 1
ATOM 2462 C CA . LEU A 1 293 ? 25.659 9.363 48.281 1.00 32.43 293 LEU A CA 1
ATOM 2463 C C . LEU A 1 293 ? 25.153 8.541 47.084 1.00 32.33 293 LEU A C 1
ATOM 2464 O O . LEU A 1 293 ? 24.019 8.711 46.629 1.00 31.57 293 LEU A O 1
ATOM 2469 N N . GLU A 1 294 ? 25.997 7.647 46.579 1.00 32.00 294 GLU A N 1
ATOM 2470 C CA . GLU A 1 294 ? 25.626 6.795 45.454 1.00 31.39 294 GLU A CA 1
ATOM 2471 C C . GLU A 1 294 ? 24.615 5.734 45.884 1.00 29.06 294 GLU A C 1
ATOM 2472 O O . GLU A 1 294 ? 23.751 5.328 45.115 1.00 29.74 294 GLU A O 1
ATOM 2478 N N . THR A 1 295 ? 24.740 5.290 47.123 1.00 27.47 295 THR A N 1
ATOM 2479 C CA . THR A 1 295 ? 23.859 4.279 47.682 1.00 27.94 295 THR A CA 1
ATOM 2480 C C . THR A 1 295 ? 22.452 4.788 47.977 1.00 28.16 295 THR A C 1
ATOM 2481 O O . THR A 1 295 ? 21.463 4.155 47.626 1.00 28.26 295 THR A O 1
ATOM 2485 N N . VAL A 1 296 ? 22.386 5.945 48.622 1.00 28.85 296 VAL A N 1
ATOM 2486 C CA . VAL A 1 296 ? 21.131 6.536 49.061 1.00 29.23 296 VAL A CA 1
ATOM 2487 C C . VAL A 1 296 ? 20.328 7.396 48.096 1.00 29.79 296 VAL A C 1
ATOM 2488 O O . VAL A 1 296 ? 19.096 7.443 48.191 1.00 31.05 296 VAL A O 1
ATOM 2492 N N . THR A 1 297 ? 20.999 8.082 47.180 1.00 28.67 297 THR A N 1
ATOM 2493 C CA . THR A 1 297 ? 20.289 8.953 46.249 1.00 29.25 297 THR A CA 1
ATOM 2494 C C . THR A 1 297 ? 18.994 8.390 45.652 1.00 29.72 297 THR A C 1
ATOM 2495 O O . THR A 1 297 ? 17.982 9.083 45.594 1.00 29.03 297 THR A O 1
ATOM 2499 N N . PRO A 1 298 ? 19.008 7.129 45.195 1.00 30.62 298 PRO A N 1
ATOM 2500 C CA . PRO A 1 298 ? 17.784 6.561 44.618 1.00 29.53 298 PRO A CA 1
ATOM 2501 C C . PRO A 1 298 ? 16.590 6.547 45.586 1.00 30.53 298 PRO A C 1
ATOM 2502 O O . PRO A 1 298 ? 15.435 6.464 45.157 1.00 31.01 298 PRO A O 1
ATOM 2506 N N . TYR A 1 299 ? 16.865 6.633 46.884 1.00 30.37 299 TYR A N 1
ATOM 2507 C CA . TYR A 1 299 ? 15.798 6.603 47.881 1.00 33.03 299 TYR A CA 1
ATOM 2508 C C . TYR A 1 299 ? 15.426 7.950 48.485 1.00 32.05 299 TYR A C 1
ATOM 2509 O O . TYR A 1 299 ? 14.625 8.005 49.405 1.00 33.16 299 TYR A O 1
ATOM 2518 N N . LEU A 1 300 ? 15.993 9.034 47.973 1.00 31.84 300 LEU A N 1
ATOM 2519 C CA . LEU A 1 300 ? 15.696 10.354 48.511 1.00 32.87 300 LEU A CA 1
ATOM 2520 C C . LEU A 1 300 ? 14.315 10.832 48.097 1.00 33.38 300 LEU A C 1
ATOM 2521 O O . LEU A 1 300 ? 13.768 10.370 47.103 1.00 35.27 300 LEU A O 1
ATOM 2526 N N . LEU A 1 301 ? 13.751 11.756 48.868 1.00 34.59 301 LEU A N 1
ATOM 2527 C CA . LEU A 1 301 ? 12.436 12.322 48.566 1.00 34.70 301 LEU A CA 1
ATOM 2528 C C . LEU A 1 301 ? 11.369 11.239 48.425 1.00 35.22 301 LEU A C 1
ATOM 2529 O O . LEU A 1 301 ? 10.486 11.330 47.576 1.00 34.48 301 LEU A O 1
ATOM 2534 N N . THR A 1 302 ? 11.450 10.213 49.257 1.00 37.18 302 THR A N 1
ATOM 2535 C CA . THR A 1 302 ? 10.475 9.136 49.186 1.00 40.89 302 THR A CA 1
ATOM 2536 C C . THR A 1 302 ? 9.948 8.753 50.555 1.00 42.22 302 THR A C 1
ATOM 2537 O O . THR A 1 302 ? 10.708 8.280 51.405 1.00 42.26 302 THR A O 1
ATOM 2541 N N . LYS A 1 303 ? 8.660 8.976 50.784 1.00 43.43 303 LYS A N 1
ATOM 2542 C CA . LYS A 1 303 ? 8.079 8.565 52.045 1.00 47.69 303 LYS A CA 1
ATOM 2543 C C . LYS A 1 303 ? 7.867 7.087 51.779 1.00 49.26 303 LYS A C 1
ATOM 2544 O O . LYS A 1 303 ? 7.086 6.721 50.904 1.00 48.57 303 LYS A O 1
ATOM 2558 N N . LEU A 1 305 ? 6.970 3.006 52.829 1.00 58.66 305 LEU A N 1
ATOM 2559 C CA . LEU A 1 305 ? 6.164 2.122 53.657 1.00 59.73 305 LEU A CA 1
ATOM 2560 C C . LEU A 1 305 ? 7.068 1.168 54.433 1.00 59.69 305 LEU A C 1
ATOM 2561 O O . LEU A 1 305 ? 6.814 0.860 55.597 1.00 59.21 305 LEU A O 1
ATOM 2566 N N . ARG A 1 306 ? 8.124 0.707 53.771 1.00 59.22 306 ARG A N 1
ATOM 2567 C CA . ARG A 1 306 ? 9.090 -0.202 54.375 1.00 58.90 306 ARG A CA 1
ATOM 2568 C C . ARG A 1 306 ? 10.442 0.490 54.380 1.00 56.21 306 ARG A C 1
ATOM 2569 O O . ARG A 1 306 ? 10.877 0.991 53.348 1.00 56.32 306 ARG A O 1
ATOM 2577 N N . GLN A 1 307 ? 11.107 0.516 55.530 1.00 53.83 307 GLN A N 1
ATOM 2578 C CA . GLN A 1 307 ? 12.421 1.143 55.626 1.00 51.16 307 GLN A CA 1
ATOM 2579 C C . GLN A 1 307 ? 13.443 0.348 54.849 1.00 49.65 307 GLN A C 1
ATOM 2580 O O . GLN A 1 307 ? 13.613 -0.845 55.090 1.00 48.30 307 GLN A O 1
ATOM 2586 N N . PRO A 1 308 ? 14.147 0.994 53.907 1.00 48.64 308 PRO A N 1
ATOM 2587 C CA . PRO A 1 308 ? 15.148 0.242 53.147 1.00 46.93 308 PRO A CA 1
ATOM 2588 C C . PRO A 1 308 ? 16.260 -0.188 54.092 1.00 44.05 308 PRO A C 1
ATOM 2589 O O . PRO A 1 308 ? 16.587 0.523 55.043 1.00 42.65 308 PRO A O 1
ATOM 2593 N N . SER A 1 309 ? 16.809 -1.372 53.845 1.00 42.37 309 SER A N 1
ATOM 2594 C CA . SER A 1 309 ? 17.885 -1.904 54.665 1.00 39.23 309 SER A CA 1
ATOM 2595 C C . SER A 1 309 ? 19.152 -1.135 54.313 1.00 38.56 309 SER A C 1
ATOM 2596 O O . SER A 1 309 ? 19.608 -1.157 53.163 1.00 37.57 309 SER A O 1
ATOM 2599 N N . LEU A 1 310 ? 19.708 -0.447 55.304 1.00 35.83 310 LEU A N 1
ATOM 2600 C CA . LEU A 1 310 ? 20.909 0.337 55.088 1.00 36.32 310 LEU A CA 1
ATOM 2601 C C . LEU A 1 310 ? 21.814 0.299 56.302 1.00 36.46 310 LEU A C 1
ATOM 2602 O O . LEU A 1 310 ? 21.370 -0.016 57.410 1.00 36.66 310 LEU A O 1
ATOM 2607 N N . SER A 1 311 ? 23.086 0.622 56.081 1.00 35.33 311 SER A N 1
ATOM 2608 C CA . SER A 1 311 ? 24.059 0.670 57.158 1.00 33.77 311 SER A CA 1
ATOM 2609 C C . SER A 1 311 ? 23.710 1.893 58.001 1.00 34.24 311 SER A C 1
ATOM 2610 O O . SER A 1 311 ? 23.008 2.798 57.547 1.00 33.75 311 SER A O 1
ATOM 2613 N N . LEU A 1 312 ? 24.204 1.909 59.229 1.00 34.38 312 LEU A N 1
ATOM 2614 C CA . LEU A 1 312 ? 23.959 3.004 60.142 1.00 35.69 312 LEU A CA 1
ATOM 2615 C C . LEU A 1 312 ? 24.389 4.342 59.519 1.00 34.50 312 LEU A C 1
ATOM 2616 O O . LEU A 1 312 ? 23.658 5.334 59.573 1.00 31.60 312 LEU A O 1
ATOM 2621 N N . VAL A 1 313 ? 25.567 4.352 58.906 1.00 34.83 313 VAL A N 1
ATOM 2622 C CA . VAL A 1 313 ? 26.106 5.558 58.283 1.00 35.26 313 VAL A CA 1
ATOM 2623 C C . VAL A 1 313 ? 25.294 6.031 57.083 1.00 35.65 313 VAL A C 1
ATOM 2624 O O . VAL A 1 313 ? 25.039 7.236 56.930 1.00 36.76 313 VAL A O 1
ATOM 2628 N N . ASP A 1 314 ? 24.895 5.099 56.227 1.00 33.27 314 ASP A N 1
ATOM 2629 C CA . ASP A 1 314 ? 24.120 5.484 55.065 1.00 32.86 314 ASP A CA 1
ATOM 2630 C C . ASP A 1 314 ? 22.750 6.013 55.480 1.00 32.61 314 ASP A C 1
ATOM 2631 O O . ASP A 1 314 ? 22.206 6.917 54.835 1.00 32.40 314 ASP A O 1
ATOM 2636 N N . SER A 1 315 ? 22.202 5.467 56.565 1.00 31.50 315 SER A N 1
ATOM 2637 C CA . SER A 1 315 ? 20.889 5.891 57.060 1.00 29.96 315 SER A CA 1
ATOM 2638 C C . SER A 1 315 ? 20.978 7.331 57.536 1.00 29.67 315 SER A C 1
ATOM 2639 O O . SER A 1 315 ? 20.065 8.126 57.322 1.00 30.70 315 SER A O 1
ATOM 2642 N N . VAL A 1 316 ? 22.086 7.659 58.186 1.00 28.16 316 VAL A N 1
ATOM 2643 C CA . VAL A 1 316 ? 22.299 9.009 58.678 1.00 29.00 316 VAL A CA 1
ATOM 2644 C C . VAL A 1 316 ? 22.400 9.985 57.507 1.00 29.81 316 VAL A C 1
ATOM 2645 O O . VAL A 1 316 ? 21.689 10.991 57.469 1.00 29.01 316 VAL A O 1
ATOM 2649 N N . ILE A 1 317 ? 23.288 9.683 56.559 1.00 30.69 317 ILE A N 1
ATOM 2650 C CA . ILE A 1 317 ? 23.482 10.526 55.384 1.00 30.86 317 ILE A CA 1
ATOM 2651 C C . ILE A 1 317 ? 22.149 10.712 54.658 1.00 31.33 317 ILE A C 1
ATOM 2652 O O . ILE A 1 317 ? 21.807 11.815 54.237 1.00 31.77 317 ILE A O 1
ATOM 2657 N N . LEU A 1 318 ? 21.398 9.625 54.523 1.00 31.53 318 LEU A N 1
ATOM 2658 C CA . LEU A 1 318 ? 20.096 9.673 53.870 1.00 31.73 318 LEU A CA 1
ATOM 2659 C C . LEU A 1 318 ? 19.193 10.699 54.555 1.00 32.08 318 LEU A C 1
ATOM 2660 O O . LEU A 1 318 ? 18.580 11.545 53.894 1.00 31.80 318 LEU A O 1
ATOM 2665 N N . ASN A 1 319 ? 19.122 10.624 55.880 1.00 32.00 319 ASN A N 1
ATOM 2666 C CA . ASN A 1 319 ? 18.291 11.532 56.657 1.00 32.51 319 ASN A CA 1
ATOM 2667 C C . ASN A 1 319 ? 18.717 12.971 56.478 1.00 33.10 319 ASN A C 1
ATOM 2668 O O . ASN A 1 319 ? 17.882 13.861 56.282 1.00 36.08 319 ASN A O 1
ATOM 2673 N N . ILE A 1 320 ? 20.020 13.203 56.545 1.00 32.06 320 ILE A N 1
ATOM 2674 C CA . ILE A 1 320 ? 20.546 14.548 56.397 1.00 30.65 320 ILE A CA 1
ATOM 2675 C C . ILE A 1 320 ? 20.257 15.090 55.003 1.00 30.99 320 ILE A C 1
ATOM 2676 O O . ILE A 1 320 ? 19.773 16.220 54.859 1.00 31.12 320 ILE A O 1
ATOM 2681 N N . LEU A 1 321 ? 20.525 14.282 53.977 1.00 31.00 321 LEU A N 1
ATOM 2682 C CA . LEU A 1 321 ? 20.283 14.720 52.608 1.00 29.49 321 LEU A CA 1
ATOM 2683 C C . LEU A 1 321 ? 18.830 15.094 52.411 1.00 30.34 321 LEU A C 1
ATOM 2684 O O . LEU A 1 321 ? 18.527 16.154 51.849 1.00 30.42 321 LEU A O 1
ATOM 2689 N N . ASN A 1 322 ? 17.925 14.240 52.873 1.00 29.69 322 ASN A N 1
ATOM 2690 C CA . ASN A 1 322 ? 16.508 14.548 52.737 1.00 32.09 322 ASN A CA 1
ATOM 2691 C C . ASN A 1 322 ? 16.217 15.918 53.331 1.00 33.38 322 ASN A C 1
ATOM 2692 O O . ASN A 1 322 ? 15.537 16.738 52.721 1.00 34.68 322 ASN A O 1
ATOM 2697 N N . GLN A 1 323 ? 16.749 16.166 54.520 1.00 35.47 323 GLN A N 1
ATOM 2698 C CA . GLN A 1 323 ? 16.550 17.444 55.182 1.00 37.50 323 GLN A CA 1
ATOM 2699 C C . GLN A 1 323 ? 17.013 18.613 54.305 1.00 37.30 323 GLN A C 1
ATOM 2700 O O . GLN A 1 323 ? 16.358 19.655 54.268 1.00 37.88 323 GLN A O 1
ATOM 2706 N N . LEU A 1 324 ? 18.129 18.439 53.595 1.00 37.64 324 LEU A N 1
ATOM 2707 C CA . LEU A 1 324 ? 18.655 19.489 52.721 1.00 36.01 324 LEU A CA 1
ATOM 2708 C C . LEU A 1 324 ? 17.693 19.817 51.593 1.00 36.11 324 LEU A C 1
ATOM 2709 O O . LEU A 1 324 ? 17.794 20.869 50.962 1.00 36.53 324 LEU A O 1
ATOM 2714 N N . PHE A 1 325 ? 16.773 18.901 51.326 1.00 35.27 325 PHE A N 1
ATOM 2715 C CA . PHE A 1 325 ? 15.779 19.105 50.286 1.00 35.68 325 PHE A CA 1
ATOM 2716 C C . PHE A 1 325 ? 14.444 19.404 50.953 1.00 34.96 325 PHE A C 1
ATOM 2717 O O . PHE A 1 325 ? 13.408 19.476 50.306 1.00 34.73 325 PHE A O 1
ATOM 2725 N N . HIS A 1 326 ? 14.488 19.587 52.262 1.00 35.81 326 HIS A N 1
ATOM 2726 C CA . HIS A 1 326 ? 13.293 19.883 53.020 1.00 39.01 326 HIS A CA 1
ATOM 2727 C C . HIS A 1 326 ? 12.268 18.761 52.908 1.00 40.58 326 HIS A C 1
ATOM 2728 O O . HIS A 1 326 ? 11.064 19.002 52.991 1.00 41.88 326 HIS A O 1
ATOM 2735 N N . PHE A 1 327 ? 12.740 17.536 52.702 1.00 39.82 327 PHE A N 1
ATOM 2736 C CA . PHE A 1 327 ? 11.831 16.403 52.629 1.00 36.63 327 PHE A CA 1
ATOM 2737 C C . PHE A 1 327 ? 11.828 15.805 54.031 1.00 35.77 327 PHE A C 1
ATOM 2738 O O . PHE A 1 327 ? 12.892 15.589 54.621 1.00 37.07 327 PHE A O 1
ATOM 2746 N N . SER A 1 328 ? 10.636 15.528 54.551 1.00 33.47 328 SER A N 1
ATOM 2747 C CA . SER A 1 328 ? 10.462 15.008 55.909 1.00 33.09 328 SER A CA 1
ATOM 2748 C C . SER A 1 328 ? 10.783 13.542 56.232 1.00 33.02 328 SER A C 1
ATOM 2749 O O . SER A 1 328 ? 11.004 13.206 57.397 1.00 33.10 328 SER A O 1
ATOM 2752 N N . TYR A 1 329 ? 10.803 12.659 55.242 1.00 32.92 329 TYR A N 1
ATOM 2753 C CA . TYR A 1 329 ? 11.084 11.257 55.545 1.00 34.19 329 TYR A CA 1
ATOM 2754 C C . TYR A 1 329 ? 12.370 11.019 56.331 1.00 35.51 329 TYR A C 1
ATOM 2755 O O . TYR A 1 329 ? 13.390 11.670 56.094 1.00 34.52 329 TYR A O 1
ATOM 2764 N N . ARG A 1 330 ? 12.316 10.074 57.266 1.00 35.75 330 ARG A N 1
ATOM 2765 C CA . ARG A 1 330 ? 13.481 9.745 58.075 1.00 38.14 330 ARG A CA 1
ATOM 2766 C C . ARG A 1 330 ? 13.525 8.272 58.442 1.00 39.94 330 ARG A C 1
ATOM 2767 O O . ARG A 1 330 ? 12.523 7.683 58.850 1.00 40.06 330 ARG A O 1
ATOM 2775 N N . ILE A 1 331 ? 14.700 7.682 58.293 1.00 42.07 331 ILE A N 1
ATOM 2776 C CA . ILE A 1 331 ? 14.898 6.297 58.672 1.00 46.11 331 ILE A CA 1
ATOM 2777 C C . ILE A 1 331 ? 15.019 6.354 60.198 1.00 49.69 331 ILE A C 1
ATOM 2778 O O . ILE A 1 331 ? 15.794 7.146 60.729 1.00 49.28 331 ILE A O 1
ATOM 2783 N N . ARG A 1 332 ? 14.228 5.553 60.903 1.00 54.91 332 ARG A N 1
ATOM 2784 C CA . ARG A 1 332 ? 14.277 5.546 62.362 1.00 60.51 332 ARG A CA 1
ATOM 2785 C C . ARG A 1 332 ? 15.186 4.439 62.883 1.00 63.80 332 ARG A C 1
ATOM 2786 O O . ARG A 1 332 ? 15.222 3.332 62.341 1.00 63.87 332 ARG A O 1
ATOM 2794 N N . CYS A 1 333 ? 15.919 4.756 63.943 1.00 66.90 333 CYS A N 1
ATOM 2795 C CA . CYS A 1 333 ? 16.848 3.820 64.563 1.00 70.36 333 CYS A CA 1
ATOM 2796 C C . CYS A 1 333 ? 16.266 2.424 64.737 1.00 70.95 333 CYS A C 1
ATOM 2797 O O . CYS A 1 333 ? 15.201 2.257 65.330 1.00 70.81 333 CYS A O 1
ATOM 2800 N N . SER A 1 334 ? 16.975 1.425 64.222 1.00 72.75 334 SER A N 1
ATOM 2801 C CA . SER A 1 334 ? 16.534 0.037 64.335 1.00 75.74 334 SER A CA 1
ATOM 2802 C C . SER A 1 334 ? 16.248 -0.341 65.792 1.00 78.02 334 SER A C 1
ATOM 2803 O O . SER A 1 334 ? 16.885 0.168 66.719 1.00 78.59 334 SER A O 1
ATOM 2806 N N . GLN A 1 335 ? 15.286 -1.237 65.988 1.00 79.75 335 GLN A N 1
ATOM 2807 C CA . GLN A 1 335 ? 14.920 -1.686 67.327 1.00 81.61 335 GLN A CA 1
ATOM 2808 C C . GLN A 1 335 ? 15.227 -3.168 67.522 1.00 81.83 335 GLN A C 1
ATOM 2809 O O . GLN A 1 335 ? 14.367 -3.945 67.949 1.00 81.72 335 GLN A O 1
ATOM 2815 N N . THR A 1 336 ? 16.460 -3.551 67.205 1.00 81.45 336 THR A N 1
ATOM 2816 C CA . THR A 1 336 ? 16.890 -4.936 67.347 1.00 80.34 336 THR A CA 1
ATOM 2817 C C . THR A 1 336 ? 17.657 -5.108 68.657 1.00 79.44 336 THR A C 1
ATOM 2818 O O . THR A 1 336 ? 18.528 -4.300 68.990 1.00 79.80 336 THR A O 1
ATOM 2822 N N . PRO A 1 337 ? 17.331 -6.160 69.424 1.00 78.14 337 PRO A N 1
ATOM 2823 C CA . PRO A 1 337 ? 17.994 -6.434 70.702 1.00 77.34 337 PRO A CA 1
ATOM 2824 C C . PRO A 1 337 ? 19.414 -6.992 70.557 1.00 76.21 337 PRO A C 1
ATOM 2825 O O . PRO A 1 337 ? 19.747 -7.616 69.547 1.00 75.72 337 PRO A O 1
ATOM 2829 N N . ASP A 1 338 ? 20.239 -6.756 71.575 1.00 74.74 338 ASP A N 1
ATOM 2830 C CA . ASP A 1 338 ? 21.625 -7.226 71.609 1.00 73.09 338 ASP A CA 1
ATOM 2831 C C . ASP A 1 338 ? 22.420 -6.902 70.348 1.00 71.41 338 ASP A C 1
ATOM 2832 O O . ASP A 1 338 ? 23.005 -7.794 69.730 1.00 71.88 338 ASP A O 1
ATOM 2837 N N . LYS A 1 339 ? 22.455 -5.630 69.968 1.00 69.09 339 LYS A N 1
ATOM 2838 C CA . LYS A 1 339 ? 23.193 -5.239 68.775 1.00 67.20 339 LYS A CA 1
ATOM 2839 C C . LYS A 1 339 ? 24.684 -5.455 68.952 1.00 65.77 339 LYS A C 1
ATOM 2840 O O . LYS A 1 339 ? 25.396 -5.718 67.991 1.00 65.30 339 LYS A O 1
ATOM 2846 N N . GLU A 1 340 ? 25.153 -5.358 70.188 1.00 65.73 340 GLU A N 1
ATOM 2847 C CA . GLU A 1 340 ? 26.567 -5.548 70.465 1.00 66.14 340 GLU A CA 1
ATOM 2848 C C . GLU A 1 340 ? 26.989 -6.941 70.009 1.00 63.76 340 GLU A C 1
ATOM 2849 O O . GLU A 1 340 ? 28.056 -7.120 69.419 1.00 62.81 340 GLU A O 1
ATOM 2855 N N . LEU A 1 341 ? 26.142 -7.925 70.287 1.00 60.92 341 LEU A N 1
ATOM 2856 C CA . LEU A 1 341 ? 26.420 -9.306 69.912 1.00 58.73 341 LEU A CA 1
ATOM 2857 C C . LEU A 1 341 ? 26.455 -9.504 68.395 1.00 56.64 341 LEU A C 1
ATOM 2858 O O . LEU A 1 341 ? 27.356 -10.166 67.872 1.00 55.03 341 LEU A O 1
ATOM 2863 N N . LEU A 1 342 ? 25.478 -8.933 67.695 1.00 54.32 342 LEU A N 1
ATOM 2864 C CA . LEU A 1 342 ? 25.424 -9.060 66.246 1.00 53.82 342 LEU A CA 1
ATOM 2865 C C . LEU A 1 342 ? 26.643 -8.380 65.631 1.00 53.86 342 LEU A C 1
ATOM 2866 O O . LEU A 1 342 ? 27.225 -8.874 64.662 1.00 52.68 342 LEU A O 1
ATOM 2871 N N . GLN A 1 343 ? 27.027 -7.242 66.199 1.00 54.58 343 GLN A N 1
ATOM 2872 C CA . GLN A 1 343 ? 28.188 -6.506 65.717 1.00 55.52 343 GLN A CA 1
ATOM 2873 C C . GLN A 1 343 ? 29.439 -7.362 65.857 1.00 54.44 343 GLN A C 1
ATOM 2874 O O . GLN A 1 343 ? 30.214 -7.495 64.912 1.00 53.15 343 GLN A O 1
ATOM 2880 N N . LYS A 1 344 ? 29.618 -7.947 67.041 1.00 54.30 344 LYS A N 1
ATOM 2881 C CA . LYS A 1 344 ? 30.770 -8.797 67.324 1.00 54.87 344 LYS A CA 1
ATOM 2882 C C . LYS A 1 344 ? 30.796 -10.003 66.404 1.00 53.50 344 LYS A C 1
ATOM 2883 O O . LYS A 1 344 ? 31.854 -10.395 65.900 1.00 53.26 344 LYS A O 1
ATOM 2889 N N . PHE A 1 345 ? 29.626 -10.595 66.195 1.00 50.84 345 PHE A N 1
ATOM 2890 C CA . PHE A 1 345 ? 29.506 -11.752 65.327 1.00 47.99 345 PHE A CA 1
ATOM 2891 C C . PHE A 1 345 ? 29.968 -11.396 63.906 1.00 48.22 345 PHE A C 1
ATOM 2892 O O . PHE A 1 345 ? 30.468 -12.254 63.181 1.00 47.78 345 PHE A O 1
ATOM 2900 N N . LEU A 1 346 ? 29.811 -10.132 63.516 1.00 47.80 346 LEU A N 1
ATOM 2901 C CA . LEU A 1 346 ? 30.238 -9.693 62.195 1.00 50.64 346 LEU A CA 1
ATOM 2902 C C . LEU A 1 346 ? 31.741 -9.410 62.151 1.00 53.43 346 LEU A C 1
ATOM 2903 O O . LEU A 1 346 ? 32.273 -9.004 61.118 1.00 54.14 346 LEU A O 1
ATOM 2908 N N . GLU A 1 347 ? 32.415 -9.626 63.280 1.00 56.11 347 GLU A N 1
ATOM 2909 C CA . GLU A 1 347 ? 33.864 -9.433 63.392 1.00 57.87 347 GLU A CA 1
ATOM 2910 C C . GLU A 1 347 ? 34.590 -10.764 63.165 1.00 58.78 347 GLU A C 1
ATOM 2911 O O . GLU A 1 347 ? 35.623 -10.769 62.458 1.00 58.58 347 GLU A O 1
ATOM 2917 N N . SER A 1 348 ? 34.117 -11.792 63.704 1.00 59.55 348 SER A N 1
ATOM 2926 N N . LYS B 1 2 ? 11.964 -29.834 37.705 1.00 46.94 2 LYS B N 1
ATOM 2927 C CA . LYS B 1 2 ? 13.355 -29.418 37.695 1.00 44.65 2 LYS B CA 1
ATOM 2928 C C . LYS B 1 2 ? 13.732 -29.173 36.244 1.00 44.41 2 LYS B C 1
ATOM 2929 O O . LYS B 1 2 ? 13.356 -29.944 35.358 1.00 43.94 2 LYS B O 1
ATOM 2935 N N . PHE B 1 3 ? 14.458 -28.089 36.004 1.00 42.43 3 PHE B N 1
ATOM 2936 C CA . PHE B 1 3 ? 14.920 -27.751 34.667 1.00 40.01 3 PHE B CA 1
ATOM 2937 C C . PHE B 1 3 ? 16.440 -27.796 34.714 1.00 40.56 3 PHE B C 1
ATOM 2938 O O . PHE B 1 3 ? 17.061 -27.109 35.528 1.00 40.64 3 PHE B O 1
ATOM 2946 N N . PHE B 1 4 ? 17.041 -28.608 33.858 1.00 40.76 4 PHE B N 1
ATOM 2947 C CA . PHE B 1 4 ? 18.495 -28.678 33.789 1.00 41.25 4 PHE B CA 1
ATOM 2948 C C . PHE B 1 4 ? 18.827 -28.093 32.425 1.00 42.60 4 PHE B C 1
ATOM 2949 O O . PHE B 1 4 ? 18.943 -28.800 31.425 1.00 44.85 4 PHE B O 1
ATOM 2957 N N . VAL B 1 5 ? 18.938 -26.767 32.407 1.00 43.53 5 VAL B N 1
ATOM 2958 C CA . VAL B 1 5 ? 19.196 -25.999 31.194 1.00 42.80 5 VAL B CA 1
ATOM 2959 C C . VAL B 1 5 ? 20.613 -26.134 30.671 1.00 43.08 5 VAL B C 1
ATOM 2960 O O . VAL B 1 5 ? 21.573 -25.965 31.415 1.00 43.08 5 VAL B O 1
ATOM 2964 N N . GLN B 1 6 ? 20.740 -26.433 29.384 1.00 44.95 6 GLN B N 1
ATOM 2965 C CA . GLN B 1 6 ? 22.055 -26.594 28.779 1.00 48.01 6 GLN B CA 1
ATOM 2966 C C . GLN B 1 6 ? 22.828 -25.278 28.763 1.00 49.09 6 GLN B C 1
ATOM 2967 O O . GLN B 1 6 ? 22.276 -24.214 28.470 1.00 47.78 6 GLN B O 1
ATOM 2973 N N . HIS B 1 7 ? 24.114 -25.382 29.081 1.00 50.42 7 HIS B N 1
ATOM 2974 C CA . HIS B 1 7 ? 25.027 -24.252 29.134 1.00 51.89 7 HIS B CA 1
ATOM 2975 C C . HIS B 1 7 ? 26.167 -24.485 28.141 1.00 52.84 7 HIS B C 1
ATOM 2976 O O . HIS B 1 7 ? 26.720 -25.579 28.067 1.00 53.54 7 HIS B O 1
ATOM 2983 N N . PRO B 1 8 ? 26.543 -23.453 27.373 1.00 53.61 8 PRO B N 1
ATOM 2984 C CA . PRO B 1 8 ? 27.626 -23.589 26.395 1.00 53.83 8 PRO B CA 1
ATOM 2985 C C . PRO B 1 8 ? 28.942 -24.189 26.900 1.00 54.47 8 PRO B C 1
ATOM 2986 O O . PRO B 1 8 ? 29.609 -24.899 26.153 1.00 54.07 8 PRO B O 1
ATOM 2990 N N . TYR B 1 9 ? 29.334 -23.924 28.143 1.00 55.95 9 TYR B N 1
ATOM 2991 C CA . TYR B 1 9 ? 30.583 -24.517 28.620 1.00 58.16 9 TYR B CA 1
ATOM 2992 C C . TYR B 1 9 ? 30.612 -25.196 29.987 1.00 58.00 9 TYR B C 1
ATOM 2993 O O . TYR B 1 9 ? 31.524 -25.974 30.264 1.00 57.87 9 TYR B O 1
ATOM 3002 N N . LYS B 1 10 ? 29.636 -24.928 30.845 1.00 58.50 10 LYS B N 1
ATOM 3003 C CA . LYS B 1 10 ? 29.631 -25.583 32.149 1.00 58.61 10 LYS B CA 1
ATOM 3004 C C . LYS B 1 10 ? 28.454 -26.544 32.300 1.00 56.65 10 LYS B C 1
ATOM 3005 O O . LYS B 1 10 ? 27.669 -26.729 31.367 1.00 56.23 10 LYS B O 1
ATOM 3011 N N . GLU B 1 11 ? 28.350 -27.163 33.474 1.00 54.48 11 GLU B N 1
ATOM 3012 C CA . GLU B 1 11 ? 27.270 -28.098 33.773 1.00 52.60 11 GLU B CA 1
ATOM 3013 C C . GLU B 1 11 ? 25.926 -27.406 33.619 1.00 49.63 11 GLU B C 1
ATOM 3014 O O . GLU B 1 11 ? 25.811 -26.189 33.783 1.00 49.95 11 GLU B O 1
ATOM 3020 N N . ARG B 1 12 ? 24.903 -28.187 33.313 1.00 46.32 12 ARG B N 1
ATOM 3021 C CA . ARG B 1 12 ? 23.573 -27.631 33.143 1.00 43.76 12 ARG B CA 1
ATOM 3022 C C . ARG B 1 12 ? 23.161 -26.762 34.331 1.00 41.99 12 ARG B C 1
ATOM 3023 O O . ARG B 1 12 ? 23.603 -26.970 35.466 1.00 40.58 12 ARG B O 1
ATOM 3031 N N . ILE B 1 13 ? 22.332 -25.765 34.047 1.00 39.52 13 ILE B N 1
ATOM 3032 C CA . ILE B 1 13 ? 21.848 -24.852 35.068 1.00 38.40 13 ILE B CA 1
ATOM 3033 C C . ILE B 1 13 ? 20.586 -25.444 35.673 1.00 38.21 13 ILE B C 1
ATOM 3034 O O . ILE B 1 13 ? 19.590 -25.639 34.978 1.00 37.64 13 ILE B O 1
ATOM 3039 N N . GLU B 1 14 ? 20.645 -25.739 36.968 1.00 38.61 14 GLU B N 1
ATOM 3040 C CA . GLU B 1 14 ? 19.520 -26.327 37.679 1.00 40.18 14 GLU B CA 1
ATOM 3041 C C . GLU B 1 14 ? 18.561 -25.283 38.221 1.00 39.21 14 GLU B C 1
ATOM 3042 O O . GLU B 1 14 ? 18.955 -24.409 38.987 1.00 41.04 14 GLU B O 1
ATOM 3048 N N . LEU B 1 15 ? 17.301 -25.394 37.820 1.00 37.43 15 LEU B N 1
ATOM 3049 C CA . LEU B 1 15 ? 16.247 -24.490 38.255 1.00 36.14 15 LEU B CA 1
ATOM 3050 C C . LEU B 1 15 ? 15.124 -25.304 38.874 1.00 35.16 15 LEU B C 1
ATOM 3051 O O . LEU B 1 15 ? 14.681 -26.288 38.290 1.00 35.32 15 LEU B O 1
ATOM 3056 N N . ASN B 1 16 ? 14.663 -24.897 40.049 1.00 34.47 16 ASN B N 1
ATOM 3057 C CA . ASN B 1 16 ? 13.556 -25.579 40.708 1.00 33.39 16 ASN B CA 1
ATOM 3058 C C . ASN B 1 16 ? 12.298 -24.824 40.258 1.00 32.55 16 ASN B C 1
ATOM 3059 O O . ASN B 1 16 ? 12.062 -23.687 40.673 1.00 29.81 16 ASN B O 1
ATOM 3064 N N . ILE B 1 17 ? 11.499 -25.466 39.407 1.00 32.08 17 ILE B N 1
ATOM 3065 C CA . ILE B 1 17 ? 10.288 -24.863 38.854 1.00 32.23 17 ILE B CA 1
ATOM 3066 C C . ILE B 1 17 ? 9.002 -25.138 39.630 1.00 33.86 17 ILE B C 1
ATOM 3067 O O . ILE B 1 17 ? 8.716 -26.281 39.990 1.00 35.18 17 ILE B O 1
ATOM 3072 N N . GLY B 1 18 ? 8.223 -24.077 39.858 1.00 34.21 18 GLY B N 1
ATOM 3073 C CA . GLY B 1 18 ? 6.954 -24.178 40.566 1.00 31.99 18 GLY B CA 1
ATOM 3074 C C . GLY B 1 18 ? 5.944 -23.217 39.955 1.00 32.79 18 GLY B C 1
ATOM 3075 O O . GLY B 1 18 ? 6.282 -22.472 39.033 1.00 34.08 18 GLY B O 1
ATOM 3076 N N . ALA B 1 19 ? 4.712 -23.217 40.463 1.00 31.50 19 ALA B N 1
ATOM 3077 C CA . ALA B 1 19 ? 3.647 -22.343 39.948 1.00 29.90 19 ALA B CA 1
ATOM 3078 C C . ALA B 1 19 ? 4.103 -20.889 39.795 1.00 30.35 19 ALA B C 1
ATOM 3079 O O . ALA B 1 19 ? 3.769 -20.204 38.823 1.00 29.90 19 ALA B O 1
ATOM 3081 N N . ILE B 1 20 ? 4.842 -20.408 40.781 1.00 31.01 20 ILE B N 1
ATOM 3082 C CA . ILE B 1 20 ? 5.374 -19.064 40.724 1.00 29.70 20 ILE B CA 1
ATOM 3083 C C . ILE B 1 20 ? 6.845 -19.239 41.009 1.00 29.44 20 ILE B C 1
ATOM 3084 O O . ILE B 1 20 ? 7.252 -19.348 42.160 1.00 30.98 20 ILE B O 1
ATOM 3089 N N . THR B 1 21 ? 7.635 -19.309 39.947 1.00 29.43 21 THR B N 1
ATOM 3090 C CA . THR B 1 21 ? 9.077 -19.482 40.071 1.00 30.56 21 THR B CA 1
ATOM 3091 C C . THR B 1 21 ? 9.788 -18.128 39.984 1.00 32.76 21 THR B C 1
ATOM 3092 O O . THR B 1 21 ? 9.449 -17.283 39.148 1.00 32.66 21 THR B O 1
ATOM 3096 N N . GLN B 1 22 ? 10.770 -17.915 40.853 1.00 32.87 22 GLN B N 1
ATOM 3097 C CA . GLN B 1 22 ? 11.503 -16.659 40.829 1.00 32.54 22 GLN B CA 1
ATOM 3098 C C . GLN B 1 22 ? 13.004 -16.876 40.669 1.00 33.19 22 GLN B C 1
ATOM 3099 O O . GLN B 1 22 ? 13.620 -17.673 41.386 1.00 33.40 22 GLN B O 1
ATOM 3105 N N . ILE B 1 23 ? 13.581 -16.172 39.701 1.00 33.18 23 ILE B N 1
ATOM 3106 C CA . ILE B 1 23 ? 15.010 -16.246 39.452 1.00 32.42 23 ILE B CA 1
ATOM 3107 C C . ILE B 1 23 ? 15.613 -14.899 39.844 1.00 31.80 23 ILE B C 1
ATOM 3108 O O . ILE B 1 23 ? 15.312 -13.852 39.258 1.00 31.46 23 ILE B O 1
ATOM 3113 N N . VAL B 1 24 ? 16.469 -14.939 40.852 1.00 30.27 24 VAL B N 1
ATOM 3114 C CA . VAL B 1 24 ? 17.083 -13.732 41.355 1.00 30.42 24 VAL B CA 1
ATOM 3115 C C . VAL B 1 24 ? 18.589 -13.984 41.485 1.00 30.66 24 VAL B C 1
ATOM 3116 O O . VAL B 1 24 ? 19.036 -15.116 41.275 1.00 32.32 24 VAL B O 1
ATOM 3120 N N . GLY B 1 25 ? 19.377 -12.953 41.795 1.00 29.09 25 GLY B N 1
ATOM 3121 C CA . GLY B 1 25 ? 20.817 -13.162 41.934 1.00 29.47 25 GLY B CA 1
ATOM 3122 C C . GLY B 1 25 ? 21.715 -12.144 41.238 1.00 28.67 25 GLY B C 1
ATOM 3123 O O . GLY B 1 25 ? 21.267 -11.432 40.342 1.00 28.80 25 GLY B O 1
ATOM 3124 N N . GLN B 1 26 ? 22.989 -12.093 41.631 1.00 28.58 26 GLN B N 1
ATOM 3125 C CA . GLN B 1 26 ? 23.946 -11.137 41.058 1.00 28.83 26 GLN B CA 1
ATOM 3126 C C . GLN B 1 26 ? 24.596 -11.506 39.718 1.00 29.31 26 GLN B C 1
ATOM 3127 O O . GLN B 1 26 ? 25.251 -10.674 39.096 1.00 29.47 26 GLN B O 1
ATOM 3133 N N . ASN B 1 27 ? 24.442 -12.746 39.274 1.00 29.88 27 ASN B N 1
ATOM 3134 C CA . ASN B 1 27 ? 25.018 -13.129 37.996 1.00 30.62 27 ASN B CA 1
ATOM 3135 C C . ASN B 1 27 ? 24.041 -12.731 36.887 1.00 31.80 27 ASN B C 1
ATOM 3136 O O . ASN B 1 27 ? 23.360 -13.581 36.307 1.00 31.71 27 ASN B O 1
ATOM 3141 N N . ASN B 1 28 ? 23.980 -11.436 36.593 1.00 31.62 28 ASN B N 1
ATOM 3142 C CA . ASN B 1 28 ? 23.072 -10.926 35.571 1.00 33.02 28 ASN B CA 1
ATOM 3143 C C . ASN B 1 28 ? 23.206 -11.577 34.188 1.00 33.13 28 ASN B C 1
ATOM 3144 O O . ASN B 1 28 ? 22.214 -11.785 33.491 1.00 31.38 28 ASN B O 1
ATOM 3149 N N . GLU B 1 29 ? 24.432 -11.901 33.798 1.00 33.75 29 GLU B N 1
ATOM 3150 C CA . GLU B 1 29 ? 24.679 -12.499 32.498 1.00 34.17 29 GLU B CA 1
ATOM 3151 C C . GLU B 1 29 ? 24.127 -13.912 32.437 1.00 32.88 29 GLU B C 1
ATOM 3152 O O . GLU B 1 29 ? 23.492 -14.295 31.452 1.00 31.32 29 GLU B O 1
ATOM 3158 N N . LEU B 1 30 ? 24.364 -14.686 33.489 1.00 31.74 30 LEU B N 1
ATOM 3159 C CA . LEU B 1 30 ? 23.863 -16.052 33.532 1.00 32.03 30 LEU B CA 1
ATOM 3160 C C . LEU B 1 30 ? 22.338 -16.018 33.510 1.00 32.55 30 LEU B C 1
ATOM 3161 O O . LEU B 1 30 ? 21.697 -16.811 32.821 1.00 34.46 30 LEU B O 1
ATOM 3166 N N . LYS B 1 31 ? 21.759 -15.088 34.262 1.00 32.02 31 LYS B N 1
ATOM 3167 C CA . LYS B 1 31 ? 20.313 -14.961 34.305 1.00 31.44 31 LYS B CA 1
ATOM 3168 C C . LYS B 1 31 ? 19.818 -14.606 32.917 1.00 31.97 31 LYS B C 1
ATOM 3169 O O . LYS B 1 31 ? 18.811 -15.148 32.451 1.00 31.34 31 LYS B O 1
ATOM 3175 N N . TYR B 1 32 ? 20.536 -13.708 32.246 1.00 30.56 32 TYR B N 1
ATOM 3176 C CA . TYR B 1 32 ? 20.123 -13.298 30.914 1.00 31.09 32 TYR B CA 1
ATOM 3177 C C . TYR B 1 32 ? 20.182 -14.476 29.962 1.00 31.76 32 TYR B C 1
ATOM 3178 O O . TYR B 1 32 ? 19.298 -14.657 29.125 1.00 31.83 32 TYR B O 1
ATOM 3187 N N . TYR B 1 33 ? 21.231 -15.278 30.090 1.00 32.65 33 TYR B N 1
ATOM 3188 C CA . TYR B 1 33 ? 21.382 -16.443 29.238 1.00 34.00 33 TYR B CA 1
ATOM 3189 C C . TYR B 1 33 ? 20.181 -17.366 29.462 1.00 34.02 33 TYR B C 1
ATOM 3190 O O . TYR B 1 33 ? 19.501 -17.771 28.518 1.00 34.11 33 TYR B O 1
ATOM 3199 N N . THR B 1 34 ? 19.921 -17.681 30.724 1.00 32.79 34 THR B N 1
ATOM 3200 C CA . THR B 1 34 ? 18.824 -18.562 31.075 1.00 32.97 34 THR B CA 1
ATOM 3201 C C . THR B 1 34 ? 17.495 -18.108 30.485 1.00 33.61 34 THR B C 1
ATOM 3202 O O . THR B 1 34 ? 16.717 -18.922 29.988 1.00 36.22 34 THR B O 1
ATOM 3206 N N . TRP B 1 35 ? 17.230 -16.814 30.528 1.00 32.88 35 TRP B N 1
ATOM 3207 C CA . TRP B 1 35 ? 15.993 -16.294 29.967 1.00 34.32 35 TRP B CA 1
ATOM 3208 C C . TRP B 1 35 ? 15.968 -16.477 28.446 1.00 34.83 35 TRP B C 1
ATOM 3209 O O . TRP B 1 35 ? 14.936 -16.794 27.862 1.00 34.61 35 TRP B O 1
ATOM 3220 N N . GLN B 1 36 ? 17.116 -16.262 27.813 1.00 36.97 36 GLN B N 1
ATOM 3221 C CA . GLN B 1 36 ? 17.246 -16.375 26.367 1.00 38.12 36 GLN B CA 1
ATOM 3222 C C . GLN B 1 36 ? 16.945 -17.796 25.894 1.00 39.11 36 GLN B C 1
ATOM 3223 O O . GLN B 1 36 ? 16.153 -17.998 24.965 1.00 39.32 36 GLN B O 1
ATOM 3229 N N . ILE B 1 37 ? 17.585 -18.776 26.527 1.00 38.39 37 ILE B N 1
ATOM 3230 C CA . ILE B 1 37 ? 17.374 -20.179 26.181 1.00 38.57 37 ILE B CA 1
ATOM 3231 C C . ILE B 1 37 ? 15.907 -20.551 26.397 1.00 37.84 37 ILE B C 1
ATOM 3232 O O . ILE B 1 37 ? 15.284 -21.167 25.540 1.00 37.75 37 ILE B O 1
ATOM 3237 N N . LEU B 1 38 ? 15.365 -20.167 27.549 1.00 38.41 38 LEU B N 1
ATOM 3238 C CA . LEU B 1 38 ? 13.970 -20.449 27.884 1.00 38.42 38 LEU B CA 1
ATOM 3239 C C . LEU B 1 38 ? 13.013 -19.950 26.813 1.00 38.53 38 LEU B C 1
ATOM 3240 O O . LEU B 1 38 ? 12.108 -20.668 26.409 1.00 40.07 38 LEU B O 1
ATOM 3245 N N . SER B 1 39 ? 13.204 -18.722 26.348 1.00 38.83 39 SER B N 1
ATOM 3246 C CA . SER B 1 39 ? 12.293 -18.189 25.346 1.00 39.01 39 SER B CA 1
ATOM 3247 C C . SER B 1 39 ? 12.543 -18.781 23.956 1.00 38.75 39 SER B C 1
ATOM 3248 O O . SER B 1 39 ? 11.631 -18.867 23.135 1.00 38.52 39 SER B O 1
ATOM 3251 N N . TRP B 1 40 ? 13.771 -19.191 23.680 1.00 38.10 40 TRP B N 1
ATOM 3252 C CA . TRP B 1 40 ? 14.047 -19.782 22.380 1.00 38.74 40 TRP B CA 1
ATOM 3253 C C . TRP B 1 40 ? 13.541 -21.216 22.358 1.00 38.87 40 TRP B C 1
ATOM 3254 O O . TRP B 1 40 ? 12.871 -21.638 21.412 1.00 37.84 40 TRP B O 1
ATOM 3265 N N . TYR B 1 41 ? 13.852 -21.947 23.424 1.00 39.29 41 TYR B N 1
ATOM 3266 C CA . TYR B 1 41 ? 13.460 -23.343 23.571 1.00 41.20 41 TYR B CA 1
ATOM 3267 C C . TYR B 1 41 ? 11.949 -23.560 23.579 1.00 41.65 41 TYR B C 1
ATOM 3268 O O . TYR B 1 41 ? 11.442 -24.446 22.897 1.00 42.89 41 TYR B O 1
ATOM 3277 N N . PHE B 1 42 ? 11.231 -22.758 24.358 1.00 40.79 42 PHE B N 1
ATOM 3278 C CA . PHE B 1 42 ? 9.781 -22.896 24.450 1.00 40.75 42 PHE B CA 1
ATOM 3279 C C . PHE B 1 42 ? 9.025 -21.928 23.553 1.00 41.99 42 PHE B C 1
ATOM 3280 O O . PHE B 1 42 ? 7.807 -22.034 23.401 1.00 42.88 42 PHE B O 1
ATOM 3288 N N . GLY B 1 43 ? 9.740 -20.980 22.964 1.00 42.58 43 GLY B N 1
ATOM 3289 C CA . GLY B 1 43 ? 9.086 -20.012 22.105 1.00 42.46 43 GLY B CA 1
ATOM 3290 C C . GLY B 1 43 ? 9.045 -20.421 20.650 1.00 43.56 43 GLY B C 1
ATOM 3291 O O . GLY B 1 43 ? 8.640 -19.636 19.798 1.00 44.97 43 GLY B O 1
ATOM 3292 N N . GLY B 1 44 ? 9.467 -21.646 20.355 1.00 44.98 44 GLY B N 1
ATOM 3293 C CA . GLY B 1 44 ? 9.452 -22.112 18.978 1.00 45.74 44 GLY B CA 1
ATOM 3294 C C . GLY B 1 44 ? 10.423 -21.379 18.071 1.00 46.03 44 GLY B C 1
ATOM 3295 O O . GLY B 1 44 ? 10.118 -21.073 16.922 1.00 47.31 44 GLY B O 1
ATOM 3296 N N . LYS B 1 45 ? 11.602 -21.086 18.594 1.00 45.96 45 LYS B N 1
ATOM 3297 C CA . LYS B 1 45 ? 12.618 -20.400 17.822 1.00 46.13 45 LYS B CA 1
ATOM 3298 C C . LYS B 1 45 ? 13.124 -21.354 16.750 1.00 47.15 45 LYS B C 1
ATOM 3299 O O . LYS B 1 45 ? 13.292 -22.548 17.009 1.00 47.30 45 LYS B O 1
ATOM 3305 N N . LYS B 1 46 ? 13.343 -20.839 15.544 1.00 48.14 46 LYS B N 1
ATOM 3306 C CA . LYS B 1 46 ? 13.883 -21.658 14.457 1.00 49.04 46 LYS B CA 1
ATOM 3307 C C . LYS B 1 46 ? 15.369 -21.334 14.424 1.00 47.73 46 LYS B C 1
ATOM 3308 O O . LYS B 1 46 ? 15.772 -20.239 14.033 1.00 48.37 46 LYS B O 1
ATOM 3314 N N . TYR B 1 47 ? 16.174 -22.296 14.851 1.00 46.36 47 TYR B N 1
ATOM 3315 C CA . TYR B 1 47 ? 17.614 -22.127 14.936 1.00 45.78 47 TYR B CA 1
ATOM 3316 C C . TYR B 1 47 ? 18.358 -22.035 13.624 1.00 45.65 47 TYR B C 1
ATOM 3317 O O . TYR B 1 47 ? 18.011 -22.699 12.657 1.00 48.47 47 TYR B O 1
ATOM 3326 N N . SER B 1 48 ? 19.400 -21.213 13.613 1.00 45.18 48 SER B N 1
ATOM 3327 C CA . SER B 1 48 ? 20.250 -21.041 12.446 1.00 44.97 48 SER B CA 1
ATOM 3328 C C . SER B 1 48 ? 21.617 -21.555 12.883 1.00 46.08 48 SER B C 1
ATOM 3329 O O . SER B 1 48 ? 21.820 -21.838 14.065 1.00 46.59 48 SER B O 1
ATOM 3332 N N . SER B 1 49 ? 22.548 -21.683 11.943 1.00 46.58 49 SER B N 1
ATOM 3333 C CA . SER B 1 49 ? 23.891 -22.159 12.270 1.00 47.67 49 SER B CA 1
ATOM 3334 C C . SER B 1 49 ? 24.477 -21.265 13.353 1.00 47.42 49 SER B C 1
ATOM 3335 O O . SER B 1 49 ? 24.929 -21.749 14.391 1.00 46.75 49 SER B O 1
ATOM 3338 N N . GLU B 1 50 ? 24.466 -19.957 13.095 1.00 47.21 50 GLU B N 1
ATOM 3339 C CA . GLU B 1 50 ? 24.991 -18.978 14.040 1.00 47.56 50 GLU B CA 1
ATOM 3340 C C . GLU B 1 50 ? 24.382 -19.196 15.419 1.00 46.19 50 GLU B C 1
ATOM 3341 O O . GLU B 1 50 ? 25.084 -19.126 16.430 1.00 46.27 50 GLU B O 1
ATOM 3347 N N . ASP B 1 51 ? 23.077 -19.455 15.456 1.00 43.26 51 ASP B N 1
ATOM 3348 C CA . ASP B 1 51 ? 22.402 -19.680 16.725 1.00 42.64 51 ASP B CA 1
ATOM 3349 C C . ASP B 1 51 ? 22.989 -20.888 17.435 1.00 41.65 51 ASP B C 1
ATOM 3350 O O . ASP B 1 51 ? 23.307 -20.833 18.618 1.00 42.13 51 ASP B O 1
ATOM 3355 N N . LEU B 1 52 ? 23.156 -21.982 16.708 1.00 41.48 52 LEU B N 1
ATOM 3356 C CA . LEU B 1 52 ? 23.664 -23.195 17.325 1.00 41.79 52 LEU B CA 1
ATOM 3357 C C . LEU B 1 52 ? 25.180 -23.346 17.435 1.00 41.48 52 LEU B C 1
ATOM 3358 O O . LEU B 1 52 ? 25.660 -24.322 18.017 1.00 40.63 52 LEU B O 1
ATOM 3363 N N . SER B 1 53 ? 25.932 -22.381 16.915 1.00 41.66 53 SER B N 1
ATOM 3364 C CA . SER B 1 53 ? 27.392 -22.460 16.958 1.00 42.38 53 SER B CA 1
ATOM 3365 C C . SER B 1 53 ? 27.986 -22.689 18.350 1.00 42.76 53 SER B C 1
ATOM 3366 O O . SER B 1 53 ? 28.920 -23.474 18.500 1.00 42.95 53 SER B O 1
ATOM 3369 N N . ILE B 1 54 ? 27.460 -22.015 19.370 1.00 42.93 54 ILE B N 1
ATOM 3370 C CA . ILE B 1 54 ? 28.004 -22.189 20.717 1.00 43.93 54 ILE B CA 1
ATOM 3371 C C . ILE B 1 54 ? 27.704 -23.567 21.308 1.00 45.30 54 ILE B C 1
ATOM 3372 O O . ILE B 1 54 ? 28.233 -23.921 22.362 1.00 45.52 54 ILE B O 1
ATOM 3377 N N . PHE B 1 55 ? 26.859 -24.340 20.630 1.00 47.14 55 PHE B N 1
ATOM 3378 C CA . PHE B 1 55 ? 26.496 -25.681 21.093 1.00 49.82 55 PHE B CA 1
ATOM 3379 C C . PHE B 1 55 ? 27.055 -26.785 20.190 1.00 52.13 55 PHE B C 1
ATOM 3380 O O . PHE B 1 55 ? 26.608 -27.931 20.269 1.00 53.92 55 PHE B O 1
ATOM 3388 N N . ASP B 1 56 ? 28.023 -26.448 19.343 1.00 53.72 56 ASP B N 1
ATOM 3389 C CA . ASP B 1 56 ? 28.610 -27.417 18.416 1.00 54.83 56 ASP B CA 1
ATOM 3390 C C . ASP B 1 56 ? 27.588 -27.713 17.327 1.00 53.96 56 ASP B C 1
ATOM 3391 O O . ASP B 1 56 ? 27.544 -28.810 16.775 1.00 53.69 56 ASP B O 1
ATOM 3396 N N . TYR B 1 57 ? 26.752 -26.722 17.045 1.00 52.40 57 TYR B N 1
ATOM 3397 C CA . TYR B 1 57 ? 25.733 -26.832 16.015 1.00 51.07 57 TYR B CA 1
ATOM 3398 C C . TYR B 1 57 ? 24.690 -27.886 16.315 1.00 51.47 57 TYR B C 1
ATOM 3399 O O . TYR B 1 57 ? 24.005 -28.366 15.418 1.00 52.75 57 TYR B O 1
ATOM 3408 N N . GLU B 1 58 ? 24.575 -28.248 17.584 1.00 52.44 58 GLU B N 1
ATOM 3409 C CA . GLU B 1 58 ? 23.575 -29.216 18.012 1.00 53.82 58 GLU B CA 1
ATOM 3410 C C . GLU B 1 58 ? 22.511 -28.383 18.725 1.00 52.24 58 GLU B C 1
ATOM 3411 O O . GLU B 1 58 ? 22.829 -27.360 19.327 1.00 51.15 58 GLU B O 1
ATOM 3417 N N . GLU B 1 59 ? 21.252 -28.793 18.637 1.00 50.92 59 GLU B N 1
ATOM 3418 C CA . GLU B 1 59 ? 20.182 -28.050 19.291 1.00 49.12 59 GLU B CA 1
ATOM 3419 C C . GLU B 1 59 ? 20.249 -28.255 20.800 1.00 46.69 59 GLU B C 1
ATOM 3420 O O . GLU B 1 59 ? 20.325 -29.381 21.279 1.00 46.53 59 GLU B O 1
ATOM 3426 N N . PRO B 1 60 ? 20.227 -27.156 21.569 1.00 45.57 60 PRO B N 1
ATOM 3427 C CA . PRO B 1 60 ? 20.292 -27.218 23.034 1.00 43.66 60 PRO B CA 1
ATOM 3428 C C . PRO B 1 60 ? 19.071 -27.896 23.637 1.00 41.69 60 PRO B C 1
ATOM 3429 O O . PRO B 1 60 ? 18.009 -27.943 23.021 1.00 40.16 60 PRO B O 1
ATOM 3433 N N . THR B 1 61 ? 19.217 -28.425 24.844 1.00 41.12 61 THR B N 1
ATOM 3434 C CA . THR B 1 61 ? 18.089 -29.092 25.477 1.00 40.61 61 THR B CA 1
ATOM 3435 C C . THR B 1 61 ? 17.953 -28.765 26.948 1.00 41.05 61 THR B C 1
ATOM 3436 O O . THR B 1 61 ? 18.912 -28.352 27.606 1.00 38.82 61 THR B O 1
ATOM 3440 N N . ILE B 1 62 ? 16.738 -28.974 27.446 1.00 41.26 62 ILE B N 1
ATOM 3441 C CA . ILE B 1 62 ? 16.417 -28.779 28.847 1.00 41.27 62 ILE B CA 1
ATOM 3442 C C . ILE B 1 62 ? 16.000 -30.151 29.369 1.00 43.33 62 ILE B C 1
ATOM 3443 O O . ILE B 1 62 ? 15.091 -30.782 28.823 1.00 43.63 62 ILE B O 1
ATOM 3448 N N . LEU B 1 63 ? 16.679 -30.624 30.408 1.00 44.64 63 LEU B N 1
ATOM 3449 C CA . LEU B 1 63 ? 16.361 -31.929 30.978 1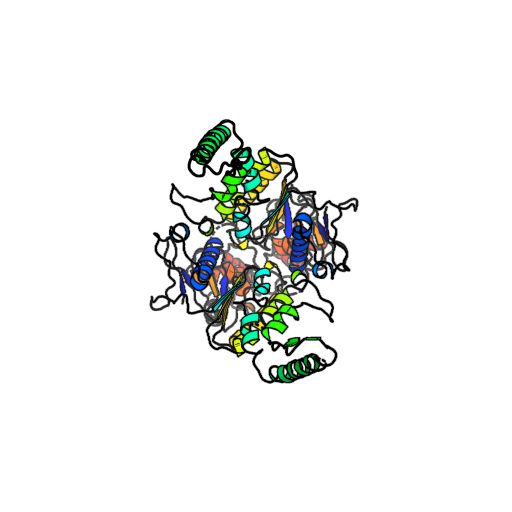.00 46.13 63 LEU B CA 1
ATOM 3450 C C . LEU B 1 63 ? 15.614 -31.806 32.302 1.00 47.38 63 LEU B C 1
ATOM 3451 O O . LEU B 1 63 ? 15.743 -30.805 33.011 1.00 47.54 63 LEU B O 1
ATOM 3456 N N . ASP B 1 64 ? 14.824 -32.823 32.629 1.00 48.17 64 ASP B N 1
ATOM 3457 C CA . ASP B 1 64 ? 14.085 -32.811 33.882 1.00 49.73 64 ASP B CA 1
ATOM 3458 C C . ASP B 1 64 ? 14.882 -33.554 34.945 1.00 49.16 64 ASP B C 1
ATOM 3459 O O . ASP B 1 64 ? 16.032 -33.938 34.723 1.00 45.55 64 ASP B O 1
ATOM 3464 N N . GLU B 1 65 ? 14.256 -33.758 36.097 1.00 50.81 65 GLU B N 1
ATOM 3465 C CA . GLU B 1 65 ? 14.900 -34.445 37.203 1.00 53.44 65 GLU B CA 1
ATOM 3466 C C . GLU B 1 65 ? 15.389 -35.845 36.843 1.00 53.68 65 GLU B C 1
ATOM 3467 O O . GLU B 1 65 ? 16.382 -36.318 37.394 1.00 53.06 65 GLU B O 1
ATOM 3473 N N . ALA B 1 66 ? 14.700 -36.499 35.912 1.00 54.25 66 ALA B N 1
ATOM 3474 C CA . ALA B 1 66 ? 15.061 -37.853 35.491 1.00 55.04 66 ALA B CA 1
ATOM 3475 C C . ALA B 1 66 ? 15.992 -37.890 34.281 1.00 55.56 66 ALA B C 1
ATOM 3476 O O . ALA B 1 66 ? 16.157 -38.932 33.652 1.00 55.32 66 ALA B O 1
ATOM 3478 N N . ARG B 1 67 ? 16.598 -36.751 33.964 1.00 57.42 67 ARG B N 1
ATOM 3479 C CA . ARG B 1 67 ? 17.514 -36.643 32.831 1.00 57.33 67 ARG B CA 1
ATOM 3480 C C . ARG B 1 67 ? 16.849 -36.754 31.467 1.00 56.25 67 ARG B C 1
ATOM 3481 O O . ARG B 1 67 ? 17.525 -36.918 30.452 1.00 56.05 67 ARG B O 1
ATOM 3489 N N . GLU B 1 68 ? 15.525 -36.646 31.443 1.00 56.06 68 GLU B N 1
ATOM 3490 C CA . GLU B 1 68 ? 14.778 -36.721 30.192 1.00 55.72 68 GLU B CA 1
ATOM 3491 C C . GLU B 1 68 ? 14.521 -35.338 29.604 1.00 53.65 68 GLU B C 1
ATOM 3492 O O . GLU B 1 68 ? 14.452 -34.341 30.322 1.00 53.21 68 GLU B O 1
ATOM 3498 N N . ILE B 1 69 ? 14.372 -35.293 28.288 1.00 51.60 69 ILE B N 1
ATOM 3499 C CA . ILE B 1 69 ? 14.127 -34.049 27.591 1.00 50.55 69 ILE B CA 1
ATOM 3500 C C . ILE B 1 69 ? 12.737 -33.517 27.884 1.00 51.13 69 ILE B C 1
ATOM 3501 O O . ILE B 1 69 ? 11.751 -34.251 27.802 1.00 52.07 69 ILE B O 1
ATOM 3506 N N . VAL B 1 70 ? 12.670 -32.238 28.246 1.00 50.20 70 VAL B N 1
ATOM 3507 C CA . VAL B 1 70 ? 11.399 -31.576 28.500 1.00 48.19 70 VAL B CA 1
ATOM 3508 C C . VAL B 1 70 ? 11.020 -31.076 27.119 1.00 48.73 70 VAL B C 1
ATOM 3509 O O . VAL B 1 70 ? 11.681 -30.196 26.568 1.0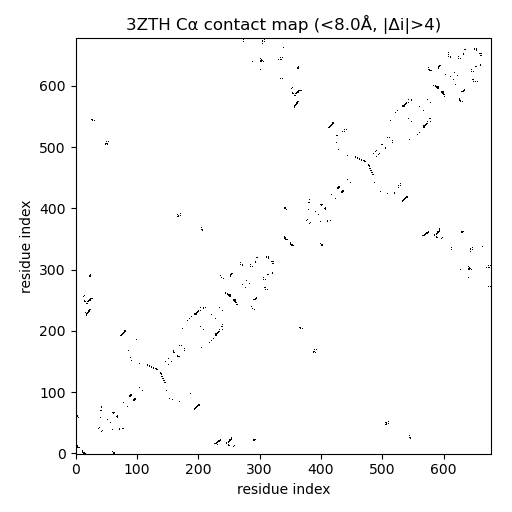0 48.61 70 VAL B O 1
ATOM 3513 N N . LYS B 1 71 ? 9.971 -31.651 26.550 1.00 49.60 71 LYS B N 1
ATOM 3514 C CA . LYS B 1 71 ? 9.557 -31.281 25.207 1.00 50.63 71 LYS B CA 1
ATOM 3515 C C . LYS B 1 71 ? 9.343 -29.784 25.046 1.00 49.94 71 LYS B C 1
ATOM 3516 O O . LYS B 1 71 ? 8.801 -29.123 25.932 1.00 49.15 71 LYS B O 1
ATOM 3522 N N . ARG B 1 72 ? 9.794 -29.255 23.913 1.00 47.80 72 ARG B N 1
ATOM 3523 C CA . ARG B 1 72 ? 9.662 -27.837 23.619 1.00 46.77 72 ARG B CA 1
ATOM 3524 C C . ARG B 1 72 ? 8.211 -27.446 23.383 1.00 47.33 72 ARG B C 1
ATOM 3525 O O . ARG B 1 72 ? 7.891 -26.266 23.273 1.00 48.80 72 ARG B O 1
ATOM 3533 N N . SER B 1 73 ? 7.335 -28.438 23.307 1.00 47.42 73 SER B N 1
ATOM 3534 C CA . SER B 1 73 ? 5.919 -28.189 23.056 1.00 47.36 73 SER B CA 1
ATOM 3535 C C . SER B 1 73 ? 5.066 -28.305 24.311 1.00 46.88 73 SER B C 1
ATOM 3536 O O . SER B 1 73 ? 3.854 -28.106 24.258 1.00 45.95 73 SER B O 1
ATOM 3539 N N . SER B 1 74 ? 5.693 -28.622 25.437 1.00 45.92 74 SER B N 1
ATOM 3540 C CA . SER B 1 74 ? 4.948 -28.804 26.670 1.00 47.04 74 SER B CA 1
ATOM 3541 C C . SER B 1 74 ? 4.239 -27.581 27.232 1.00 46.78 74 SER B C 1
ATOM 3542 O O . SER B 1 74 ? 3.405 -27.714 28.131 1.00 47.51 74 SER B O 1
ATOM 3545 N N . TYR B 1 75 ? 4.541 -26.399 26.702 1.00 44.97 75 TYR B N 1
ATOM 3546 C CA . TYR B 1 75 ? 3.912 -25.176 27.198 1.00 42.61 75 TYR B CA 1
ATOM 3547 C C . TYR B 1 75 ? 3.446 -24.235 26.109 1.00 43.15 75 TYR B C 1
ATOM 3548 O O . TYR B 1 75 ? 3.940 -24.264 24.982 1.00 45.02 75 TYR B O 1
ATOM 3557 N N . HIS B 1 76 ? 2.478 -23.400 26.462 1.00 43.92 76 HIS B N 1
ATOM 3558 C CA . HIS B 1 76 ? 2.017 -22.352 25.569 1.00 44.58 76 HIS B CA 1
ATOM 3559 C C . HIS B 1 76 ? 2.821 -21.206 26.179 1.00 44.01 76 HIS B C 1
ATOM 3560 O O . HIS B 1 76 ? 2.494 -20.699 27.255 1.00 42.84 76 HIS B O 1
ATOM 3567 N N . TYR B 1 77 ? 3.905 -20.845 25.506 1.00 42.33 77 TYR B N 1
ATOM 3568 C CA . TYR B 1 77 ? 4.803 -19.813 25.992 1.00 41.21 77 TYR B CA 1
ATOM 3569 C C . TYR B 1 77 ? 4.373 -18.386 25.684 1.00 40.68 77 TYR B C 1
ATOM 3570 O O . TYR B 1 77 ? 3.874 -18.085 24.597 1.00 40.96 77 TYR B O 1
ATOM 3579 N N . ILE B 1 78 ? 4.567 -17.517 26.667 1.00 39.02 78 ILE B N 1
ATOM 3580 C CA . ILE B 1 78 ? 4.264 -16.103 26.530 1.00 38.85 78 ILE B CA 1
ATOM 3581 C C . ILE B 1 78 ? 5.339 -15.343 27.277 1.00 38.44 78 ILE B C 1
ATOM 3582 O O . ILE B 1 78 ? 5.417 -15.381 28.506 1.00 39.63 78 ILE B O 1
ATOM 3587 N N . ASP B 1 79 ? 6.174 -14.655 26.519 1.00 37.94 79 ASP B N 1
ATOM 3588 C CA . ASP B 1 79 ? 7.263 -13.895 27.094 1.00 37.17 79 ASP B CA 1
ATOM 3589 C C . ASP B 1 79 ? 6.894 -12.423 27.265 1.00 34.76 79 ASP B C 1
ATOM 3590 O O . ASP B 1 79 ? 6.610 -11.723 26.293 1.00 33.35 79 ASP B O 1
ATOM 3595 N N . ILE B 1 80 ? 6.888 -11.956 28.504 1.00 32.77 80 ILE B N 1
ATOM 3596 C CA . ILE B 1 80 ? 6.577 -10.559 28.771 1.00 33.13 80 ILE B CA 1
ATOM 3597 C C . ILE B 1 80 ? 7.854 -9.841 29.216 1.00 31.87 80 ILE B C 1
ATOM 3598 O O . ILE B 1 80 ? 8.216 -9.865 30.393 1.00 32.36 80 ILE B O 1
ATOM 3603 N N . SER B 1 81 ? 8.540 -9.218 28.261 1.00 31.68 81 SER B N 1
ATOM 3604 C CA . SER B 1 81 ? 9.778 -8.497 28.538 1.00 33.12 81 SER B CA 1
ATOM 3605 C C . SER B 1 81 ? 9.590 -6.992 28.473 1.00 33.58 81 SER B C 1
ATOM 3606 O O . SER B 1 81 ? 10.500 -6.237 28.789 1.00 35.79 81 SER B O 1
ATOM 3609 N N . SER B 1 82 ? 8.405 -6.564 28.064 1.00 33.67 82 SER B N 1
ATOM 3610 C CA . SER B 1 82 ? 8.095 -5.147 27.950 1.00 34.65 82 SER B CA 1
ATOM 3611 C C . SER B 1 82 ? 6.581 -5.005 27.910 1.00 35.31 82 SER B C 1
ATOM 3612 O O . SER B 1 82 ? 5.869 -5.998 27.771 1.00 34.37 82 SER B O 1
ATOM 3615 N N . PHE B 1 83 ? 6.084 -3.777 28.026 1.00 36.67 83 PHE B N 1
ATOM 3616 C CA . PHE B 1 83 ? 4.644 -3.570 27.979 1.00 39.53 83 PHE B CA 1
ATOM 3617 C C . PHE B 1 83 ? 4.110 -3.834 26.585 1.00 38.58 83 PHE B C 1
ATOM 3618 O O . PHE B 1 83 ? 2.959 -4.234 26.418 1.00 38.95 83 PHE B O 1
ATOM 3626 N N . LYS B 1 84 ? 4.949 -3.616 25.580 1.00 39.76 84 LYS B N 1
ATOM 3627 C CA . LYS B 1 84 ? 4.527 -3.852 24.208 1.00 40.24 84 LYS B CA 1
ATOM 3628 C C . LYS B 1 84 ? 4.143 -5.320 24.075 1.00 40.19 84 LYS B C 1
ATOM 3629 O O . LYS B 1 84 ? 3.286 -5.675 23.269 1.00 39.15 84 LYS B O 1
ATOM 3635 N N . ASP B 1 85 ? 4.780 -6.172 24.874 1.00 39.42 85 ASP B N 1
ATOM 3636 C CA . ASP B 1 85 ? 4.471 -7.590 24.834 1.00 39.46 85 ASP B CA 1
ATOM 3637 C C . ASP B 1 85 ? 3.086 -7.858 25.403 1.00 39.53 85 ASP B C 1
ATOM 3638 O O . ASP B 1 85 ? 2.372 -8.712 24.887 1.00 40.85 85 ASP B O 1
ATOM 3643 N N . LEU B 1 86 ? 2.703 -7.138 26.457 1.00 39.51 86 LEU B N 1
ATOM 3644 C CA . LEU B 1 86 ? 1.367 -7.315 27.032 1.00 40.84 86 LEU B CA 1
ATOM 3645 C C . LEU B 1 86 ? 0.311 -6.976 25.979 1.00 41.45 86 LEU B C 1
ATOM 3646 O O . LEU B 1 86 ? -0.653 -7.721 25.771 1.00 40.42 86 LEU B O 1
ATOM 3651 N N . LEU B 1 87 ? 0.506 -5.835 25.325 1.00 41.24 87 LEU B N 1
ATOM 3652 C CA . LEU B 1 87 ? -0.406 -5.362 24.299 1.00 41.49 87 LEU B CA 1
ATOM 3653 C C . LEU B 1 87 ? -0.612 -6.388 23.191 1.00 43.09 87 LEU B C 1
ATOM 3654 O O . LEU B 1 87 ? -1.752 -6.704 22.838 1.00 42.45 87 LEU B O 1
ATOM 3659 N N . GLU B 1 88 ? 0.484 -6.910 22.646 1.00 44.72 88 GLU B N 1
ATOM 3660 C CA . GLU B 1 88 ? 0.386 -7.886 21.566 1.00 49.24 88 GLU B CA 1
ATOM 3661 C C . GLU B 1 88 ? -0.506 -9.051 21.975 1.00 49.15 88 GLU B C 1
ATOM 3662 O O . GLU B 1 88 ? -1.234 -9.618 21.160 1.00 50.19 88 GLU B O 1
ATOM 3668 N N . GLN B 1 89 ? -0.474 -9.393 23.250 1.00 48.81 89 GLN B N 1
ATOM 3669 C CA . GLN B 1 89 ? -1.288 -10.492 23.714 1.00 49.54 89 GLN B CA 1
ATOM 3670 C C . GLN B 1 89 ? -2.767 -10.116 23.807 1.00 50.96 89 GLN B C 1
ATOM 3671 O O . GLN B 1 89 ? -3.628 -10.986 23.973 1.00 50.81 89 GLN B O 1
ATOM 3685 N N . GLU B 1 91 ? -4.230 -7.857 21.409 1.00 54.63 91 GLU B N 1
ATOM 3686 C CA . GLU B 1 91 ? -4.710 -7.448 20.099 1.00 54.34 91 GLU B CA 1
ATOM 3687 C C . GLU B 1 91 ? -5.284 -8.713 19.467 1.00 53.80 91 GLU B C 1
ATOM 3688 O O . GLU B 1 91 ? -4.742 -9.807 19.645 1.00 51.87 91 GLU B O 1
ATOM 3694 N N . TYR B 1 92 ? -6.389 -8.567 18.748 1.00 54.06 92 TYR B N 1
ATOM 3695 C CA . TYR B 1 92 ? -7.031 -9.705 18.112 1.00 54.68 92 TYR B CA 1
ATOM 3696 C C . TYR B 1 92 ? -6.335 -10.113 16.826 1.00 55.96 92 TYR B C 1
ATOM 3697 O O . TYR B 1 92 ? -6.709 -9.687 15.739 1.00 56.97 92 TYR B O 1
ATOM 3706 N N . LYS B 1 93 ? -5.307 -10.941 16.972 1.00 57.52 93 LYS B N 1
ATOM 3707 C CA . LYS B 1 93 ? -4.531 -11.440 15.846 1.00 59.83 93 LYS B CA 1
ATOM 3708 C C . LYS B 1 93 ? -4.241 -12.911 16.103 1.00 61.24 93 LYS B C 1
ATOM 3709 O O . LYS B 1 93 ? -3.962 -13.306 17.235 1.00 61.25 93 LYS B O 1
ATOM 3715 N N . LYS B 1 94 ? -4.318 -13.720 15.054 1.00 62.68 94 LYS B N 1
ATOM 3716 C CA . LYS B 1 94 ? -4.076 -15.147 15.185 1.00 64.22 94 LYS B CA 1
ATOM 3717 C C . LYS B 1 94 ? -2.861 -15.410 16.059 1.00 63.68 94 LYS B C 1
ATOM 3718 O O . LYS B 1 94 ? -1.785 -14.874 15.811 1.00 64.41 94 LYS B O 1
ATOM 3724 N N . GLY B 1 95 ? -3.054 -16.212 17.104 1.00 63.83 95 GLY B N 1
ATOM 3725 C CA . GLY B 1 95 ? -1.966 -16.544 18.007 1.00 63.52 95 GLY B CA 1
ATOM 3726 C C . GLY B 1 95 ? -2.030 -15.913 19.392 1.00 64.13 95 GLY B C 1
ATOM 3727 O O . GLY B 1 95 ? -1.441 -16.441 20.339 1.00 64.43 95 GLY B O 1
ATOM 3728 N N . THR B 1 96 ? -2.739 -14.794 19.526 1.00 63.35 96 THR B N 1
ATOM 3729 C CA . THR B 1 96 ? -2.838 -14.109 20.814 1.00 62.89 96 THR B CA 1
ATOM 3730 C C . THR B 1 96 ? -3.883 -14.726 21.733 1.00 63.67 96 THR B C 1
ATOM 3731 O O . THR B 1 96 ? -4.661 -15.585 21.321 1.00 64.45 96 THR B O 1
ATOM 3735 N N . LEU B 1 97 ? -3.892 -14.268 22.982 1.00 64.24 97 LEU B N 1
ATOM 3736 C CA . LEU B 1 97 ? -4.840 -14.742 23.985 1.00 64.42 97 LEU B CA 1
ATOM 3737 C C . LEU B 1 97 ? -6.231 -14.209 23.692 1.00 64.48 97 LEU B C 1
ATOM 3738 O O . LEU B 1 97 ? -7.218 -14.944 23.753 1.00 64.74 97 LEU B O 1
ATOM 3743 N N . ALA B 1 98 ? -6.297 -12.919 23.382 1.00 63.21 98 ALA B N 1
ATOM 3744 C CA . ALA B 1 98 ? -7.557 -12.268 23.074 1.00 62.55 98 ALA B CA 1
ATOM 3745 C C . ALA B 1 98 ? -8.233 -12.969 21.900 1.00 63.33 98 ALA B C 1
ATOM 3746 O O . ALA B 1 98 ? -9.437 -13.221 21.923 1.00 63.14 98 ALA B O 1
ATOM 3748 N N . GLN B 1 99 ? -7.444 -13.287 20.878 1.00 64.01 99 GLN B N 1
ATOM 3749 C CA . GLN B 1 99 ? -7.952 -13.954 19.688 1.00 64.98 99 GLN B CA 1
ATOM 3750 C C . GLN B 1 99 ? -8.443 -15.365 20.001 1.00 64.85 99 GLN B C 1
ATOM 3751 O O . GLN B 1 99 ? -9.470 -15.804 19.477 1.00 63.77 99 GLN B O 1
ATOM 3757 N N . GLY B 1 100 ? -7.699 -16.070 20.851 1.00 64.44 100 GLY B N 1
ATOM 3758 C CA . GLY B 1 100 ? -8.064 -17.429 21.213 1.00 64.07 100 GLY B CA 1
ATOM 3759 C C . GLY B 1 100 ? -9.309 -17.513 22.077 1.00 63.92 100 GLY B C 1
ATOM 3760 O O . GLY B 1 100 ? -10.054 -18.498 22.031 1.00 63.23 100 GLY B O 1
ATOM 3761 N N . TYR B 1 101 ? -9.529 -16.476 22.875 1.00 62.94 101 TYR B N 1
ATOM 3762 C CA . TYR B 1 101 ? -10.685 -16.416 23.752 1.00 62.11 101 TYR B CA 1
ATOM 3763 C C . TYR B 1 101 ? -11.891 -15.965 22.939 1.00 63.95 101 TYR B C 1
ATOM 3764 O O . TYR B 1 101 ? -13.018 -16.420 23.160 1.00 62.82 101 TYR B O 1
ATOM 3773 N N . LEU B 1 102 ? -11.643 -15.065 21.995 1.00 65.68 102 LEU B N 1
ATOM 3774 C CA . LEU B 1 102 ? -12.706 -14.553 21.155 1.00 68.42 102 LEU B CA 1
ATOM 3775 C C . LEU B 1 102 ? -13.338 -15.707 20.387 1.00 71.35 102 LEU B C 1
ATOM 3776 O O . LEU B 1 102 ? -14.559 -15.793 20.286 1.00 71.53 102 LEU B O 1
ATOM 3781 N N . ARG B 1 103 ? -12.506 -16.606 19.864 1.00 74.23 103 ARG B N 1
ATOM 3782 C CA . ARG B 1 103 ? -13.013 -17.747 19.110 1.00 77.20 103 ARG B CA 1
ATOM 3783 C C . ARG B 1 103 ? -13.928 -18.643 19.941 1.00 78.51 103 ARG B C 1
ATOM 3784 O O . ARG B 1 103 ? -15.026 -18.983 19.504 1.00 79.20 103 ARG B O 1
ATOM 3792 N N . LYS B 1 104 ? -13.487 -19.014 21.139 1.00 79.70 104 LYS B N 1
ATOM 3793 C CA . LYS B 1 104 ? -14.285 -19.874 22.008 1.00 80.82 104 LYS B CA 1
ATOM 3794 C C . LYS B 1 104 ? -15.482 -19.156 22.629 1.00 82.49 104 LYS B C 1
ATOM 3795 O O . LYS B 1 104 ? -15.974 -19.560 23.683 1.00 83.27 104 LYS B O 1
ATOM 3801 N N . ILE B 1 105 ? -15.959 -18.102 21.974 1.00 84.00 105 ILE B N 1
ATOM 3802 C CA . ILE B 1 105 ? -17.099 -17.348 22.486 1.00 85.64 105 ILE B CA 1
ATOM 3803 C C . ILE B 1 105 ? -18.002 -16.767 21.406 1.00 87.42 105 ILE B C 1
ATOM 3804 O O . ILE B 1 105 ? -19.227 -16.817 21.524 1.00 87.56 105 ILE B O 1
ATOM 3809 N N . VAL B 1 106 ? -17.395 -16.208 20.363 1.00 89.53 106 VAL B N 1
ATOM 3810 C CA . VAL B 1 106 ? -18.144 -15.603 19.266 1.00 91.51 106 VAL B CA 1
ATOM 3811 C C . VAL B 1 106 ? -19.162 -16.566 18.663 1.00 92.71 106 VAL B C 1
ATOM 3812 O O . VAL B 1 106 ? -20.155 -16.141 18.071 1.00 93.07 106 VAL B O 1
ATOM 3816 N N . ASN B 1 107 ? -18.913 -17.862 18.819 1.00 93.64 107 ASN B N 1
ATOM 3817 C CA . ASN B 1 107 ? -19.809 -18.879 18.288 1.00 94.60 107 ASN B CA 1
ATOM 3818 C C . ASN B 1 107 ? -20.678 -19.469 19.391 1.00 95.23 107 ASN B C 1
ATOM 3819 O O . ASN B 1 107 ? -20.520 -20.631 19.768 1.00 95.18 107 ASN B O 1
ATOM 3824 N N . GLN B 1 108 ? -21.595 -18.653 19.906 1.00 96.04 108 GLN B N 1
ATOM 3825 C CA . GLN B 1 108 ? -22.498 -19.078 20.971 1.00 96.75 108 GLN B CA 1
ATOM 3826 C C . GLN B 1 108 ? -23.838 -18.350 20.888 1.00 96.25 108 GLN B C 1
ATOM 3827 O O . GLN B 1 108 ? -23.905 -17.137 21.084 1.00 95.33 108 GLN B O 1
ATOM 3833 N N . VAL B 1 109 ? -24.887 -19.120 20.593 1.00 96.63 109 VAL B N 1
ATOM 3834 C CA . VAL B 1 109 ? -26.271 -18.645 20.463 1.00 96.54 109 VAL B CA 1
ATOM 3835 C C . VAL B 1 109 ? -26.499 -17.186 20.828 1.00 96.94 109 VAL B C 1
ATOM 3836 O O . VAL B 1 109 ? -27.007 -16.405 20.023 1.00 96.65 109 VAL B O 1
ATOM 3840 N N . ASP B 1 110 ? -26.141 -16.841 22.060 1.00 97.49 110 ASP B N 1
ATOM 3841 C CA . ASP B 1 110 ? -26.282 -15.487 22.576 1.00 97.63 110 ASP B CA 1
ATOM 3842 C C . ASP B 1 110 ? -26.018 -14.436 21.498 1.00 97.29 110 ASP B C 1
ATOM 3843 O O . ASP B 1 110 ? -26.560 -13.333 21.548 1.00 97.73 110 ASP B O 1
ATOM 3848 N N . ILE B 1 111 ? -25.197 -14.790 20.514 1.00 96.57 111 ILE B N 1
ATOM 3849 C CA . ILE B 1 111 ? -24.860 -13.882 19.426 1.00 95.50 111 ILE B CA 1
ATOM 3850 C C . ILE B 1 111 ? -25.323 -14.427 18.077 1.00 94.45 111 ILE B C 1
ATOM 3851 O O . ILE B 1 111 ? -25.953 -13.716 17.293 1.00 93.90 111 ILE B O 1
ATOM 3856 N N . VAL B 1 112 ? -25.007 -15.692 17.820 1.00 93.48 112 VAL B N 1
ATOM 3857 C CA . VAL B 1 112 ? -25.381 -16.351 16.573 1.00 92.51 112 VAL B CA 1
ATOM 3858 C C . VAL B 1 112 ? -26.844 -16.085 16.231 1.00 91.61 112 VAL B C 1
ATOM 3859 O O . VAL B 1 112 ? -27.213 -15.973 15.059 1.00 91.44 112 VAL B O 1
ATOM 3863 N N . GLY B 1 113 ? -27.670 -15.987 17.267 1.00 90.49 113 GLY B N 1
ATOM 3864 C CA . GLY B 1 113 ? -29.084 -15.740 17.071 1.00 88.63 113 GLY B CA 1
ATOM 3865 C C . GLY B 1 113 ? -29.369 -14.371 16.493 1.00 87.49 113 GLY B C 1
ATOM 3866 O O . GLY B 1 113 ? -30.216 -14.234 15.615 1.00 87.55 113 GLY B O 1
ATOM 3867 N N . HIS B 1 114 ? -28.668 -13.354 16.982 1.00 86.39 114 HIS B N 1
ATOM 3868 C CA . HIS B 1 114 ? -28.869 -11.999 16.487 1.00 86.06 114 HIS B CA 1
ATOM 3869 C C . HIS B 1 114 ? -28.546 -11.909 15.002 1.00 85.55 114 HIS B C 1
ATOM 3870 O O . HIS B 1 114 ? -29.074 -11.049 14.297 1.00 84.98 114 HIS B O 1
ATOM 3877 N N . LEU B 1 115 ? -27.674 -12.798 14.532 1.00 84.81 115 LEU B N 1
ATOM 3878 C CA . LEU B 1 115 ? -27.310 -12.825 13.123 1.00 83.33 115 LEU B CA 1
ATOM 3879 C C . LEU B 1 115 ? -28.539 -13.133 12.287 1.00 82.99 115 LEU B C 1
ATOM 3880 O O . LEU B 1 115 ? -28.698 -12.593 11.195 1.00 82.95 115 LEU B O 1
ATOM 3885 N N . GLU B 1 116 ? -29.400 -14.008 12.802 1.00 83.05 116 GLU B N 1
ATOM 3886 C CA . GLU B 1 116 ? -30.626 -14.372 12.100 1.00 83.09 116 GLU B CA 1
ATOM 3887 C C . GLU B 1 116 ? -31.342 -13.085 11.721 1.00 82.00 116 GLU B C 1
ATOM 3888 O O . GLU B 1 116 ? -31.618 -12.843 10.547 1.00 82.34 116 GLU B O 1
ATOM 3894 N N . LYS B 1 117 ? -31.627 -12.261 12.729 1.00 79.75 117 LYS B N 1
ATOM 3895 C CA . LYS B 1 117 ? -32.315 -10.990 12.527 1.00 78.04 117 LYS B CA 1
ATOM 3896 C C . LYS B 1 117 ? -31.625 -10.089 11.514 1.00 76.35 117 LYS B C 1
ATOM 3897 O O . LYS B 1 117 ? -32.263 -9.587 10.586 1.00 76.65 117 LYS B O 1
ATOM 3903 N N . ILE B 1 118 ? -30.326 -9.873 11.699 1.00 73.80 118 ILE B N 1
ATOM 3904 C CA . ILE B 1 118 ? -29.564 -9.029 10.789 1.00 71.06 118 ILE B CA 1
ATOM 3905 C C . ILE B 1 118 ? -29.781 -9.463 9.343 1.00 70.07 118 ILE B C 1
ATOM 3906 O O . ILE B 1 118 ? -30.181 -8.662 8.496 1.00 69.48 118 ILE B O 1
ATOM 3911 N N . ASN B 1 119 ? -29.525 -10.735 9.064 1.00 68.03 119 ASN B N 1
ATOM 3912 C CA . ASN B 1 119 ? -29.702 -11.247 7.719 1.00 67.39 119 ASN B CA 1
ATOM 3913 C C . ASN B 1 119 ? -31.151 -11.232 7.249 1.00 67.57 119 ASN B C 1
ATOM 3914 O O . ASN B 1 119 ? -31.413 -10.932 6.087 1.00 68.29 119 ASN B O 1
ATOM 3919 N N . GLU B 1 120 ? -32.092 -11.554 8.133 1.00 67.41 120 GLU B N 1
ATOM 3920 C CA . GLU B 1 120 ? -33.500 -11.536 7.747 1.00 66.96 120 GLU B CA 1
ATOM 3921 C C . GLU B 1 120 ? -33.810 -10.123 7.275 1.00 65.52 120 GLU B C 1
ATOM 3922 O O . GLU B 1 120 ? -34.554 -9.924 6.316 1.00 65.01 120 GLU B O 1
ATOM 3928 N N . GLN B 1 121 ? -33.223 -9.145 7.959 1.00 64.55 121 GLN B N 1
ATOM 3929 C CA . GLN B 1 121 ? -33.413 -7.736 7.623 1.00 63.51 121 GLN B CA 1
ATOM 3930 C C . GLN B 1 121 ? -32.776 -7.392 6.278 1.00 63.12 121 GLN B C 1
ATOM 3931 O O . GLN B 1 121 ? -33.221 -6.471 5.588 1.00 63.41 121 GLN B O 1
ATOM 3937 N N . VAL B 1 122 ? -31.726 -8.122 5.913 1.00 61.44 122 VAL B N 1
ATOM 3938 C CA . VAL B 1 122 ? -31.057 -7.887 4.645 1.00 59.72 122 VAL B CA 1
ATOM 3939 C C . VAL B 1 122 ? -31.966 -8.342 3.512 1.00 60.46 122 VAL B C 1
ATOM 3940 O O . VAL B 1 122 ? -32.154 -7.619 2.534 1.00 59.88 122 VAL B O 1
ATOM 3944 N N . GLU B 1 123 ? -32.533 -9.538 3.654 1.00 61.86 123 GLU B N 1
ATOM 3945 C CA . GLU B 1 123 ? -33.441 -10.083 2.647 1.00 62.98 123 GLU B CA 1
ATOM 3946 C C . GLU B 1 123 ? -34.604 -9.131 2.416 1.00 61.88 123 GLU B C 1
ATOM 3947 O O . GLU B 1 123 ? -35.174 -9.093 1.328 1.00 63.06 123 GLU B O 1
ATOM 3953 N N . LEU B 1 124 ? -34.954 -8.364 3.442 1.00 60.82 124 LEU B N 1
ATOM 3954 C CA . LEU B 1 124 ? -36.045 -7.405 3.326 1.00 59.99 124 LEU B CA 1
ATOM 3955 C C . LEU B 1 124 ? -35.593 -6.209 2.500 1.00 59.36 124 LEU B C 1
ATOM 3956 O O . LEU B 1 124 ? -36.383 -5.622 1.761 1.00 60.48 124 LEU B O 1
ATOM 3961 N N . ILE B 1 125 ? -34.322 -5.845 2.625 1.00 58.60 125 ILE B N 1
ATOM 3962 C CA . ILE B 1 125 ? -33.797 -4.722 1.860 1.00 56.89 125 ILE B CA 1
ATOM 3963 C C . ILE B 1 125 ? -33.672 -5.130 0.398 1.00 55.94 125 ILE B C 1
ATOM 3964 O O . ILE B 1 125 ? -33.936 -4.330 -0.496 1.00 55.61 125 ILE B O 1
ATOM 3969 N N . GLU B 1 126 ? -33.278 -6.379 0.164 1.00 54.99 126 GLU B N 1
ATOM 3970 C CA . GLU B 1 126 ? -33.138 -6.905 -1.188 1.00 55.56 126 GLU B CA 1
ATOM 3971 C C . GLU B 1 126 ? -34.494 -6.894 -1.893 1.00 56.41 126 GLU B C 1
ATOM 3972 O O . GLU B 1 126 ? -34.599 -6.495 -3.054 1.00 56.26 126 GLU B O 1
ATOM 3978 N N . GLU B 1 127 ? -35.527 -7.339 -1.185 1.00 56.65 127 GLU B N 1
ATOM 3979 C CA . GLU B 1 127 ? -36.876 -7.379 -1.739 1.00 57.14 127 GLU B CA 1
ATOM 3980 C C . GLU B 1 127 ? -37.376 -5.974 -2.070 1.00 56.14 127 GLU B C 1
ATOM 3981 O O . GLU B 1 127 ? -37.899 -5.730 -3.156 1.0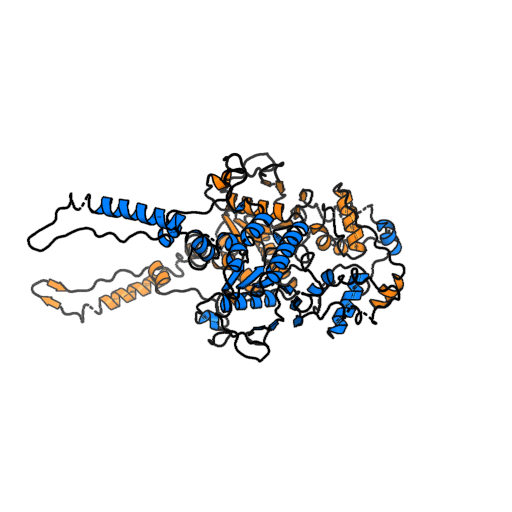0 55.58 127 GLU B O 1
ATOM 3987 N N . ALA B 1 128 ? -37.214 -5.051 -1.130 1.00 55.28 128 ALA B N 1
ATOM 3988 C CA . ALA B 1 128 ? -37.663 -3.681 -1.332 1.00 56.15 128 ALA B CA 1
ATOM 3989 C C . ALA B 1 128 ? -36.939 -3.003 -2.487 1.00 57.59 128 ALA B C 1
ATOM 3990 O O . ALA B 1 128 ? -37.502 -2.141 -3.167 1.00 58.64 128 ALA B O 1
ATOM 4000 N N . ASN B 1 130 ? -35.506 -4.689 -5.140 1.00 56.66 130 ASN B N 1
ATOM 4001 C CA . ASN B 1 130 ? -35.904 -5.372 -6.357 1.00 56.29 130 ASN B CA 1
ATOM 4002 C C . ASN B 1 130 ? -37.270 -4.941 -6.872 1.00 57.79 130 ASN B C 1
ATOM 4003 O O . ASN B 1 130 ? -37.599 -5.199 -8.029 1.00 59.19 130 ASN B O 1
ATOM 4008 N N . ARG B 1 131 ? -38.062 -4.288 -6.022 1.00 58.63 131 ARG B N 1
ATOM 4009 C CA . ARG B 1 131 ? -39.374 -3.807 -6.440 1.00 59.55 131 ARG B CA 1
ATOM 4010 C C . ARG B 1 131 ? -39.167 -2.477 -7.130 1.00 61.15 131 ARG B C 1
ATOM 4011 O O . ARG B 1 131 ? -39.655 -2.259 -8.233 1.00 63.17 131 ARG B O 1
ATOM 4019 N N . HIS B 1 132 ? -38.438 -1.583 -6.472 1.00 62.62 132 HIS B N 1
ATOM 4020 C CA . HIS B 1 132 ? -38.176 -0.270 -7.039 1.00 64.74 132 HIS B CA 1
ATOM 4021 C C . HIS B 1 132 ? -37.246 -0.374 -8.228 1.00 63.61 132 HIS B C 1
ATOM 4022 O O . HIS B 1 132 ? -37.248 0.492 -9.103 1.00 63.10 132 HIS B O 1
ATOM 4029 N N . ILE B 1 133 ? -36.441 -1.432 -8.252 1.00 62.70 133 ILE B N 1
ATOM 4030 C CA . ILE B 1 133 ? -35.544 -1.660 -9.374 1.00 60.93 133 ILE B CA 1
ATOM 4031 C C . ILE B 1 133 ? -36.458 -2.177 -10.466 1.00 59.74 133 ILE B C 1
ATOM 4032 O O . ILE B 1 133 ? -37.187 -3.152 -10.277 1.00 59.99 133 ILE B O 1
ATOM 4037 N N . ASN B 1 134 ? -36.419 -1.516 -11.610 1.00 57.23 134 ASN B N 1
ATOM 4038 C CA . ASN B 1 134 ? -37.278 -1.880 -12.711 1.00 56.08 134 ASN B CA 1
ATOM 4039 C C . ASN B 1 134 ? -36.499 -1.892 -14.020 1.00 53.91 134 ASN B C 1
ATOM 4040 O O . ASN B 1 134 ? -36.590 -0.966 -14.830 1.00 54.00 134 ASN B O 1
ATOM 4045 N N . LEU B 1 135 ? -35.727 -2.953 -14.214 1.00 50.60 135 LEU B N 1
ATOM 4046 C CA . LEU B 1 135 ? -34.925 -3.099 -15.414 1.00 48.06 135 LEU B CA 1
ATOM 4047 C C . LEU B 1 135 ? -35.189 -4.438 -16.085 1.00 46.86 135 LEU B C 1
ATOM 4048 O O . LEU B 1 135 ? -34.536 -5.437 -15.781 1.00 45.86 135 LEU B O 1
ATOM 4053 N N . ASN B 1 136 ? -36.164 -4.445 -16.991 1.00 47.10 136 ASN B N 1
ATOM 4054 C CA . ASN B 1 136 ? -36.538 -5.645 -17.729 1.00 48.67 136 ASN B CA 1
ATOM 4055 C C . ASN B 1 136 ? -36.509 -5.331 -19.211 1.00 47.71 136 ASN B C 1
ATOM 4056 O O . ASN B 1 136 ? -37.064 -4.332 -19.652 1.00 46.33 136 ASN B O 1
ATOM 4061 N N . CYS B 1 137 ? -35.864 -6.197 -19.973 1.00 48.24 137 CYS B N 1
ATOM 4062 C CA . CYS B 1 137 ? -35.764 -6.036 -21.413 1.00 49.07 137 CYS B CA 1
ATOM 4063 C C . CYS B 1 137 ? -35.911 -7.437 -21.975 1.00 48.78 137 CYS B C 1
ATOM 4064 O O . CYS B 1 137 ? -35.206 -8.350 -21.552 1.00 49.64 137 CYS B O 1
ATOM 4067 N N . GLY B 1 138 ? -36.833 -7.620 -22.911 1.00 47.98 138 GLY B N 1
ATOM 4068 C CA . GLY B 1 138 ? -37.040 -8.950 -23.446 1.00 50.54 138 GLY B CA 1
ATOM 4069 C C . GLY B 1 138 ? -37.515 -9.823 -22.297 1.00 52.03 138 GLY B C 1
ATOM 4070 O O . GLY B 1 138 ? -38.453 -9.449 -21.586 1.00 52.32 138 GLY B O 1
ATOM 4071 N N . GLN B 1 139 ? -36.882 -10.976 -22.100 1.00 52.22 139 GLN B N 1
ATOM 4072 C CA . GLN B 1 139 ? -37.264 -11.858 -20.999 1.00 53.54 139 GLN B CA 1
ATOM 4073 C C . GLN B 1 139 ? -36.247 -11.725 -19.871 1.00 52.18 139 GLN B C 1
ATOM 4074 O O . GLN B 1 139 ? -36.294 -12.467 -18.889 1.00 51.80 139 GLN B O 1
ATOM 4080 N N . VAL B 1 140 ? -35.326 -10.780 -20.019 1.00 50.85 140 VAL B N 1
ATOM 4081 C CA . VAL B 1 140 ? -34.289 -10.586 -19.023 1.00 50.07 140 VAL B CA 1
ATOM 4082 C C . VAL B 1 140 ? -34.671 -9.578 -17.959 1.00 49.85 140 VAL B C 1
ATOM 4083 O O . VAL B 1 140 ? -35.253 -8.537 -18.249 1.00 49.85 140 VAL B O 1
ATOM 4087 N N . GLU B 1 141 ? -34.336 -9.906 -16.720 1.00 50.44 141 GLU B N 1
ATOM 4088 C CA . GLU B 1 141 ? -34.622 -9.043 -15.590 1.00 52.26 141 GLU B CA 1
ATOM 4089 C C . GLU B 1 141 ? -33.329 -8.852 -14.808 1.00 51.29 141 GLU B C 1
ATOM 4090 O O . GLU B 1 141 ? -32.570 -9.802 -14.602 1.00 51.04 141 GLU B O 1
ATOM 4096 N N . TYR B 1 142 ? -33.077 -7.615 -14.391 1.00 49.81 142 TYR B N 1
ATOM 4097 C CA . TYR B 1 142 ? -31.893 -7.278 -13.608 1.00 46.29 142 TYR B CA 1
ATOM 4098 C C . TYR B 1 142 ? -32.329 -7.196 -12.158 1.00 44.95 142 TYR B C 1
ATOM 4099 O O . TYR B 1 142 ? -33.282 -6.491 -11.839 1.00 46.12 142 TYR B O 1
ATOM 4108 N N . HIS B 1 143 ? -31.654 -7.920 -11.279 1.00 43.87 143 HIS B N 1
ATOM 4109 C CA . HIS B 1 143 ? -32.012 -7.869 -9.868 1.00 44.17 143 HIS B CA 1
ATOM 4110 C C . HIS B 1 143 ? -30.800 -8.106 -8.985 1.00 44.04 143 HIS B C 1
ATOM 4111 O O . HIS B 1 143 ? -29.793 -8.667 -9.425 1.00 42.82 143 HIS B O 1
ATOM 4118 N N . LEU B 1 144 ? -30.907 -7.669 -7.737 1.00 44.36 144 LEU B N 1
ATOM 4119 C CA . LEU B 1 144 ? -29.824 -7.820 -6.783 1.00 45.58 144 LEU B CA 1
ATOM 4120 C C . LEU B 1 144 ? -30.083 -8.973 -5.832 1.00 47.09 144 LEU B C 1
ATOM 4121 O O . LEU B 1 144 ? -31.202 -9.175 -5.369 1.00 47.04 144 LEU B O 1
ATOM 4126 N N . GLU B 1 145 ? -29.040 -9.744 -5.567 1.00 49.21 145 GLU B N 1
ATOM 4127 C CA . GLU B 1 145 ? -29.134 -10.860 -4.641 1.00 50.69 145 GLU B CA 1
ATOM 4128 C C . GLU B 1 145 ? -28.154 -10.595 -3.507 1.00 51.44 145 GLU B C 1
ATOM 4129 O O . GLU B 1 145 ? -27.012 -10.184 -3.736 1.00 50.96 145 GLU B O 1
ATOM 4135 N N . ASN B 1 146 ? -28.616 -10.813 -2.283 1.00 52.19 146 ASN B N 1
ATOM 4136 C CA . ASN B 1 146 ? -27.800 -10.566 -1.109 1.00 52.85 146 ASN B CA 1
ATOM 4137 C C . ASN B 1 146 ? -26.929 -11.747 -0.746 1.00 53.62 146 ASN B C 1
ATOM 4138 O O . ASN B 1 146 ? -27.297 -12.906 -0.955 1.00 54.29 146 ASN B O 1
ATOM 4143 N N . LEU B 1 147 ? -25.759 -11.424 -0.214 1.00 54.87 147 LEU B N 1
ATOM 4144 C CA . LEU B 1 147 ? -24.807 -12.412 0.255 1.00 55.89 147 LEU B CA 1
ATOM 4145 C C . LEU B 1 147 ? -24.844 -12.302 1.779 1.00 55.38 147 LEU B C 1
ATOM 4146 O O . LEU B 1 147 ? -24.519 -11.254 2.344 1.00 53.71 147 LEU B O 1
ATOM 4151 N N . PRO B 1 148 ? -25.264 -13.376 2.460 1.00 55.31 148 PRO B N 1
ATOM 4152 C CA . PRO B 1 148 ? -25.348 -13.400 3.921 1.00 55.07 148 PRO B CA 1
ATOM 4153 C C . PRO B 1 148 ? -24.162 -12.740 4.623 1.00 54.90 148 PRO B C 1
ATOM 4154 O O . PRO B 1 148 ? -23.001 -12.961 4.269 1.00 53.52 148 PRO B O 1
ATOM 4158 N N . LEU B 1 149 ? -24.481 -11.917 5.617 1.00 54.79 149 LEU B N 1
ATOM 4159 C CA . LEU B 1 149 ? -23.489 -11.192 6.397 1.00 55.95 149 LEU B CA 1
ATOM 4160 C C . LEU B 1 149 ? -23.012 -12.068 7.567 1.00 57.35 149 LEU B C 1
ATOM 4161 O O . LEU B 1 149 ? -23.780 -12.374 8.480 1.00 57.87 149 LEU B O 1
ATOM 4166 N N . THR B 1 150 ? -21.744 -12.471 7.527 1.00 58.53 150 THR B N 1
ATOM 4167 C CA . THR B 1 150 ? -21.167 -13.329 8.564 1.00 58.58 150 THR B CA 1
ATOM 4168 C C . THR B 1 150 ? -20.632 -12.572 9.779 1.00 57.83 150 THR B C 1
ATOM 4169 O O . THR B 1 150 ? -20.499 -11.348 9.766 1.00 56.35 150 THR B O 1
ATOM 417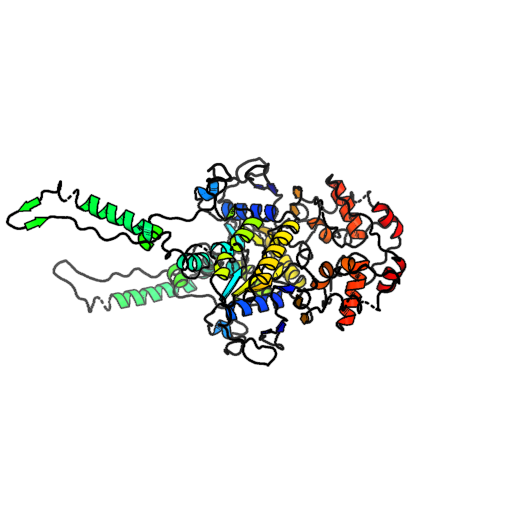3 N N . LEU B 1 151 ? -20.308 -13.326 10.823 1.00 57.60 151 LEU B N 1
ATOM 4174 C CA . LEU B 1 151 ? -19.783 -12.747 12.052 1.00 57.81 151 LEU B CA 1
ATOM 4175 C C . LEU B 1 151 ? -18.387 -12.190 11.831 1.00 56.97 151 LEU B C 1
ATOM 4176 O O . LEU B 1 151 ? -18.062 -11.095 12.299 1.00 55.03 151 LEU B O 1
ATOM 4181 N N . ASP B 1 152 ? -17.567 -12.951 11.111 1.00 57.18 152 ASP B N 1
ATOM 4182 C CA . ASP B 1 152 ? -16.203 -12.541 10.824 1.00 58.03 152 ASP B CA 1
ATOM 4183 C C . ASP B 1 152 ? -16.171 -11.236 10.044 1.00 57.69 152 ASP B C 1
ATOM 4184 O O . ASP B 1 152 ? -15.292 -10.397 10.249 1.00 58.42 152 ASP B O 1
ATOM 4189 N N . GLN B 1 153 ? -17.128 -11.067 9.142 1.00 55.65 153 GLN B N 1
ATOM 4190 C CA . GLN B 1 153 ? -17.190 -9.851 8.353 1.00 54.54 153 GLN B CA 1
ATOM 4191 C C . GLN B 1 153 ? -17.499 -8.667 9.266 1.00 52.43 153 GLN B C 1
ATOM 4192 O O . GLN B 1 153 ? -16.901 -7.592 9.143 1.00 50.08 153 GLN B O 1
ATOM 4198 N N . LEU B 1 154 ? -18.438 -8.882 10.183 1.00 51.43 154 LEU B N 1
ATOM 4199 C CA . LEU B 1 154 ? -18.858 -7.859 11.136 1.00 50.98 154 LEU B CA 1
ATOM 4200 C C . LEU B 1 154 ? -17.711 -7.404 12.029 1.00 51.12 154 LEU B C 1
ATOM 4201 O O . LEU B 1 154 ? -17.474 -6.203 12.198 1.00 50.55 154 LEU B O 1
ATOM 4206 N N . LEU B 1 155 ? -17.007 -8.376 12.603 1.00 50.47 155 LEU B N 1
ATOM 4207 C CA . LEU B 1 155 ? -15.882 -8.101 13.489 1.00 50.38 155 LEU B CA 1
ATOM 4208 C C . LEU B 1 155 ? -14.763 -7.346 12.779 1.00 50.25 155 LEU B C 1
ATOM 4209 O O . LEU B 1 155 ? -14.195 -6.399 13.330 1.00 49.94 155 LEU B O 1
ATOM 4214 N N . THR B 1 156 ? -14.471 -7.757 11.547 1.00 50.55 156 THR B N 1
ATOM 4215 C CA . THR B 1 156 ? -13.409 -7.151 10.746 1.00 50.36 156 THR B CA 1
ATOM 4216 C C . THR B 1 156 ? -13.659 -5.733 10.251 1.00 49.98 156 THR B C 1
ATOM 4217 O O . THR B 1 156 ? -12.793 -4.870 10.376 1.00 50.09 156 THR B O 1
ATOM 4221 N N . LYS B 1 157 ? -14.830 -5.484 9.683 1.00 49.96 157 LYS B N 1
ATOM 4222 C CA . LYS B 1 157 ? -15.107 -4.159 9.155 1.00 51.74 157 LYS B CA 1
ATOM 4223 C C . LYS B 1 157 ? -15.898 -3.233 10.070 1.00 51.68 157 LYS B C 1
ATOM 4224 O O . LYS B 1 157 ? -15.930 -2.025 9.845 1.00 52.28 157 LYS B O 1
ATOM 4230 N N . ASN B 1 158 ? -16.528 -3.780 11.103 1.00 51.83 158 ASN B N 1
ATOM 4231 C CA . ASN B 1 158 ? -17.342 -2.953 11.986 1.00 52.35 158 ASN B CA 1
ATOM 4232 C C . ASN B 1 158 ? -17.020 -3.027 13.472 1.00 52.45 158 ASN B C 1
ATOM 4233 O O . ASN B 1 158 ? -17.859 -2.691 14.306 1.00 52.74 158 ASN B O 1
ATOM 4238 N N . PHE B 1 159 ? -15.806 -3.455 13.800 1.00 52.50 159 PHE B N 1
ATOM 4239 C CA . PHE B 1 159 ? -15.386 -3.560 15.190 1.00 52.07 159 PHE B CA 1
ATOM 4240 C C . PHE B 1 159 ? -13.908 -3.281 15.368 1.00 52.50 159 PHE B C 1
ATOM 4241 O O . PHE B 1 159 ? -13.074 -3.784 14.611 1.00 53.44 159 PHE B O 1
ATOM 4249 N N . SER B 1 160 ? -13.600 -2.479 16.381 1.00 51.63 160 SER B N 1
ATOM 4250 C CA . SER B 1 160 ? -12.231 -2.118 16.718 1.00 49.98 160 SER B CA 1
ATOM 4251 C C . SER B 1 160 ? -12.140 -2.041 18.232 1.00 47.91 160 SER B C 1
ATOM 4252 O O . SER B 1 160 ? -13.005 -1.450 18.884 1.00 46.03 160 SER B O 1
ATOM 4255 N N . PRO B 1 161 ? -11.096 -2.648 18.813 1.00 46.35 161 PRO B N 1
ATOM 4256 C CA . PRO B 1 161 ? -10.890 -2.640 20.264 1.00 45.26 161 PRO B CA 1
ATOM 4257 C C . PRO B 1 161 ? -10.402 -1.264 20.703 1.00 44.25 161 PRO B C 1
ATOM 4258 O O . PRO B 1 161 ? -9.755 -0.563 19.928 1.00 45.40 161 PRO B O 1
ATOM 4262 N N . PHE B 1 162 ? -10.716 -0.878 21.934 1.00 43.80 162 PHE B N 1
ATOM 4263 C CA . PHE B 1 162 ? -10.321 0.427 22.459 1.00 44.20 162 PHE B CA 1
ATOM 4264 C C . PHE B 1 162 ? -10.101 0.431 23.961 1.00 44.56 162 PHE B C 1
ATOM 4265 O O . PHE B 1 162 ? -10.775 -0.282 24.702 1.00 45.03 162 PHE B O 1
ATOM 4273 N N . PHE B 1 163 ? -9.157 1.255 24.400 1.00 44.91 163 PHE B N 1
ATOM 4274 C CA . PHE B 1 163 ? -8.876 1.412 25.820 1.00 45.00 163 PHE B CA 1
ATOM 4275 C C . PHE B 1 163 ? -9.539 2.737 26.167 1.00 46.19 163 PHE B C 1
ATOM 4276 O O . PHE B 1 163 ? -9.321 3.744 25.491 1.00 43.84 163 PHE B O 1
ATOM 4284 N N . ALA B 1 164 ? -10.363 2.741 27.204 1.00 48.90 164 ALA B N 1
ATOM 4285 C CA . ALA B 1 164 ? -11.043 3.971 27.552 1.00 53.14 164 ALA B CA 1
ATOM 4286 C C . ALA B 1 164 ? -11.390 4.131 29.016 1.00 55.78 164 ALA B C 1
ATOM 4287 O O . ALA B 1 164 ? -11.526 3.161 29.767 1.00 56.35 164 ALA B O 1
ATOM 4289 N N . ILE B 1 165 ? -11.523 5.390 29.406 1.00 58.50 165 ILE B N 1
ATOM 4290 C CA . ILE B 1 165 ? -11.900 5.742 30.757 1.00 61.96 165 ILE B CA 1
ATOM 4291 C C . ILE B 1 165 ? -13.168 6.566 30.599 1.00 64.71 165 ILE B C 1
ATOM 4292 O O . ILE B 1 165 ? -13.130 7.694 30.104 1.00 65.18 165 ILE B O 1
ATOM 4297 N N . GLU B 1 166 ? -14.295 5.977 30.987 1.00 67.54 166 GLU B N 1
ATOM 4298 C CA . GLU B 1 166 ? -15.582 6.649 30.882 1.00 69.53 166 GLU B CA 1
ATOM 4299 C C . GLU B 1 166 ? -15.807 7.033 29.422 1.00 69.83 166 GLU B C 1
ATOM 4300 O O . GLU B 1 166 ? -15.932 8.209 29.080 1.00 70.16 166 GLU B O 1
ATOM 4306 N N . ASN B 1 167 ? -15.836 6.015 28.566 1.00 69.90 167 ASN B N 1
ATOM 4307 C CA . ASN B 1 167 ? -16.046 6.181 27.131 1.00 70.02 167 ASN B CA 1
ATOM 4308 C C . ASN B 1 167 ? -15.102 7.135 26.388 1.00 68.67 167 ASN B C 1
ATOM 4309 O O . ASN B 1 167 ? -15.412 7.582 25.281 1.00 69.00 167 ASN B O 1
ATOM 4314 N N . LYS B 1 168 ? -13.956 7.447 26.991 1.00 66.05 168 LYS B N 1
ATOM 4315 C CA . LYS B 1 168 ? -12.968 8.309 26.342 1.00 61.88 168 LYS B CA 1
ATOM 4316 C C . LYS B 1 168 ? -11.723 7.477 26.045 1.00 58.27 168 LYS B C 1
ATOM 4317 O O . LYS B 1 168 ? -10.957 7.142 26.947 1.00 57.77 168 LYS B O 1
ATOM 4323 N N . ASN B 1 169 ? -11.522 7.148 24.778 1.00 54.49 169 ASN B N 1
ATOM 4324 C CA . ASN B 1 169 ? -10.384 6.333 24.389 1.00 51.49 169 ASN B CA 1
ATOM 4325 C C . ASN B 1 169 ? -9.030 7.009 24.568 1.00 50.70 169 ASN B C 1
ATOM 4326 O O . ASN B 1 169 ? -8.889 8.223 24.403 1.00 50.00 169 ASN B O 1
ATOM 4331 N N . LEU B 1 170 ? -8.041 6.198 24.924 1.00 48.78 170 LEU B N 1
ATOM 4332 C CA . LEU B 1 170 ? -6.667 6.649 25.079 1.00 45.45 170 LEU B CA 1
ATOM 4333 C C . LEU B 1 170 ? -5.776 5.495 24.649 1.00 42.49 170 LEU B C 1
ATOM 4334 O O . LEU B 1 170 ? -6.203 4.338 24.654 1.00 39.71 170 LEU B O 1
ATOM 4339 N N . SER B 1 171 ? -4.548 5.813 24.263 1.00 39.93 171 SER B N 1
ATOM 4340 C CA . SER B 1 171 ? -3.608 4.796 23.824 1.00 38.71 171 SER B CA 1
ATOM 4341 C C . SER B 1 171 ? -3.121 3.927 24.982 1.00 38.43 171 SER B C 1
ATOM 4342 O O . SER B 1 171 ? -2.941 4.401 26.105 1.00 35.97 171 SER B O 1
ATOM 4345 N N . PHE B 1 172 ? -2.923 2.645 24.693 1.00 38.06 172 PHE B N 1
ATOM 4346 C CA . PHE B 1 172 ? -2.459 1.680 25.684 1.00 38.63 172 PHE B CA 1
ATOM 4347 C C . PHE B 1 172 ? -1.297 2.216 26.517 1.00 38.88 172 PHE B C 1
ATOM 4348 O O . PHE B 1 172 ? -1.187 1.921 27.708 1.00 38.39 172 PHE B O 1
ATOM 4356 N N . GLU B 1 173 ? -0.432 2.997 25.881 1.00 38.56 173 GLU B N 1
ATOM 4357 C CA . GLU B 1 173 ? 0.723 3.567 26.556 1.00 40.54 173 GLU B CA 1
ATOM 4358 C C . GLU B 1 173 ? 0.366 4.434 27.765 1.00 40.55 173 GLU B C 1
ATOM 4359 O O . GLU B 1 173 ? 1.128 4.492 28.730 1.00 40.70 173 GLU B O 1
ATOM 4365 N N . TRP B 1 174 ? -0.794 5.086 27.726 1.00 39.65 174 TRP B N 1
ATOM 4366 C CA . TRP B 1 174 ? -1.209 5.968 28.819 1.00 38.99 174 TRP B CA 1
ATOM 4367 C C . TRP B 1 174 ? -2.019 5.310 29.938 1.00 39.22 174 TRP B C 1
ATOM 4368 O O . TRP B 1 174 ? -2.373 5.958 30.929 1.00 39.01 174 TRP B O 1
ATOM 4379 N N . VAL B 1 175 ? -2.323 4.027 29.780 1.00 37.86 175 VAL B N 1
ATOM 4380 C CA . VAL B 1 175 ? -3.042 3.312 30.822 1.00 37.31 175 VAL B CA 1
ATOM 4381 C C . VAL B 1 175 ? -1.985 3.049 31.887 1.00 36.25 175 VAL B C 1
ATOM 4382 O O . VAL B 1 175 ? -0.917 2.541 31.565 1.00 38.13 175 VAL B O 1
ATOM 4386 N N . SER B 1 176 ? -2.260 3.400 33.140 1.00 33.75 176 SER B N 1
ATOM 4387 C CA . SER B 1 176 ? -1.276 3.180 34.198 1.00 33.46 176 SER B CA 1
ATOM 4388 C C . SER B 1 176 ? -0.643 1.791 34.049 1.00 33.41 176 SER B C 1
ATOM 4389 O O . SER B 1 176 ? -1.309 0.817 33.687 1.00 32.95 176 SER B O 1
ATOM 4392 N N . ASN B 1 177 ? 0.651 1.709 34.321 1.00 32.43 177 ASN B N 1
ATOM 4393 C CA . ASN B 1 177 ? 1.360 0.452 34.187 1.00 33.43 177 ASN B CA 1
ATOM 4394 C C . ASN B 1 177 ? 0.794 -0.705 35.014 1.00 32.52 177 ASN B C 1
ATOM 4395 O O . ASN B 1 177 ? 0.794 -1.848 34.561 1.00 32.71 177 ASN B O 1
ATOM 4400 N N . ILE B 1 178 ? 0.305 -0.429 36.215 1.00 32.33 178 ILE B N 1
ATOM 4401 C CA . ILE B 1 178 ? -0.256 -1.504 37.015 1.00 31.68 178 ILE B CA 1
ATOM 4402 C C . ILE B 1 178 ? -1.534 -2.008 36.349 1.00 31.86 178 ILE B C 1
ATOM 4403 O O . ILE B 1 178 ? -1.820 -3.205 36.363 1.00 33.04 178 ILE B O 1
ATOM 4408 N N . ASP B 1 179 ? -2.299 -1.101 35.755 1.00 32.32 179 ASP B N 1
ATOM 4409 C CA . ASP B 1 179 ? -3.529 -1.502 35.073 1.00 34.46 179 ASP B CA 1
ATOM 4410 C C . ASP B 1 179 ? -3.224 -2.312 33.808 1.00 33.07 179 ASP B C 1
ATOM 4411 O O . ASP B 1 179 ? -3.951 -3.250 33.468 1.00 32.12 179 ASP B O 1
ATOM 4416 N N . LYS B 1 180 ? -2.150 -1.953 33.108 1.00 31.65 180 LYS B N 1
ATOM 4417 C CA . LYS B 1 180 ? -1.773 -2.697 31.913 1.00 31.16 180 LYS B CA 1
ATOM 4418 C C . LYS B 1 180 ? -1.598 -4.151 32.329 1.00 30.83 180 LYS B C 1
ATOM 4419 O O . LYS B 1 180 ? -2.045 -5.066 31.644 1.00 30.97 180 LYS B O 1
ATOM 4425 N N . LEU B 1 181 ? -0.943 -4.348 33.468 1.00 29.66 181 LEU B N 1
ATOM 4426 C CA . LEU B 1 181 ? -0.684 -5.678 33.986 1.00 30.17 181 LEU B CA 1
ATOM 4427 C C . LEU B 1 181 ? -1.950 -6.398 34.439 1.00 31.59 181 LEU B C 1
ATOM 4428 O O . LEU B 1 181 ? -2.097 -7.602 34.225 1.00 31.67 181 LEU B O 1
ATOM 4433 N N . SER B 1 182 ? -2.863 -5.667 35.067 1.00 31.77 182 SER B N 1
ATOM 4434 C CA . SER B 1 182 ? -4.095 -6.274 35.537 1.00 32.09 182 SER B CA 1
ATOM 4435 C C . SER B 1 182 ? -4.959 -6.702 34.361 1.00 33.26 182 SER B C 1
ATOM 4436 O O . SER B 1 182 ? -5.507 -7.806 34.362 1.00 32.93 182 SER B O 1
ATOM 4439 N N . LEU B 1 183 ? -5.078 -5.835 33.357 1.00 33.88 183 LEU B N 1
ATOM 4440 C CA . LEU B 1 183 ? -5.868 -6.162 32.167 1.00 34.69 183 LEU B CA 1
ATOM 4441 C C . LEU B 1 183 ? -5.325 -7.443 31.549 1.00 34.44 183 LEU B C 1
ATOM 4442 O O . LEU B 1 183 ? -6.082 -8.359 31.221 1.00 36.60 183 LEU B O 1
ATOM 4447 N N . PHE B 1 184 ? -4.006 -7.508 31.406 1.00 32.64 184 PHE B N 1
ATOM 4448 C CA . PHE B 1 184 ? -3.368 -8.681 30.840 1.00 31.88 184 PHE B CA 1
ATOM 4449 C C . PHE B 1 184 ? -3.727 -9.946 31.601 1.00 33.18 184 PHE B C 1
ATOM 4450 O O . PHE B 1 184 ? -3.931 -11.002 31.002 1.00 32.56 184 PHE B O 1
ATOM 4458 N N . LEU B 1 185 ? -3.780 -9.841 32.927 1.00 34.53 185 LEU B N 1
ATOM 4459 C CA . LEU B 1 185 ? -4.094 -10.994 33.767 1.00 34.82 185 LEU B CA 1
ATOM 4460 C C . LEU B 1 185 ? -5.557 -11.387 33.708 1.00 36.56 185 LEU B C 1
ATOM 4461 O O . LEU B 1 185 ? -5.889 -12.566 33.831 1.00 36.09 185 LEU B O 1
ATOM 4466 N N . GLU B 1 186 ? -6.437 -10.412 33.523 1.00 39.27 186 GLU B N 1
ATOM 4467 C CA . GLU B 1 186 ? -7.847 -10.737 33.450 1.00 43.57 186 GLU B CA 1
ATOM 4468 C C . GLU B 1 186 ? -8.055 -11.457 32.125 1.00 44.08 186 GLU B C 1
ATOM 4469 O O . GLU B 1 186 ? -8.796 -12.439 32.041 1.00 42.87 186 GLU B O 1
ATOM 4483 N N . LEU B 1 188 ? -5.881 -13.229 30.539 1.00 42.84 188 LEU B N 1
ATOM 4484 C CA . LEU B 1 188 ? -5.310 -14.541 30.790 1.00 39.31 188 LEU B CA 1
ATOM 4485 C C . LEU B 1 188 ? -6.257 -15.430 31.589 1.00 38.15 188 LEU B C 1
ATOM 4486 O O . LEU B 1 188 ? -6.318 -16.637 31.361 1.00 37.28 188 LEU B O 1
ATOM 4491 N N . ASP B 1 189 ? -6.983 -14.826 32.529 1.00 38.56 189 ASP B N 1
ATOM 4492 C CA . ASP B 1 189 ? -7.942 -15.546 33.368 1.00 38.38 189 ASP B CA 1
ATOM 4493 C C . ASP B 1 189 ? -9.039 -16.127 32.481 1.00 38.59 189 ASP B C 1
ATOM 4494 O O . ASP B 1 189 ? -9.363 -17.316 32.567 1.00 37.28 189 ASP B O 1
ATOM 4499 N N . HIS B 1 190 ? -9.606 -15.276 31.629 1.00 38.45 190 HIS B N 1
ATOM 4500 C CA . HIS B 1 190 ? -10.661 -15.693 30.719 1.00 40.02 190 HIS B CA 1
ATOM 4501 C C . HIS B 1 190 ? -10.212 -16.893 29.893 1.00 41.62 190 HIS B C 1
ATOM 4502 O O . HIS B 1 190 ? -10.880 -17.932 29.851 1.00 41.90 190 HIS B O 1
ATOM 4509 N N . LEU B 1 191 ? -9.066 -16.753 29.242 1.00 40.99 191 LEU B N 1
ATOM 4510 C CA . LEU B 1 191 ? -8.566 -17.821 28.404 1.00 42.07 191 LEU B CA 1
ATOM 4511 C C . LEU B 1 191 ? -8.316 -19.139 29.136 1.00 43.34 191 LEU B C 1
ATOM 4512 O O . LEU B 1 191 ? -8.589 -20.215 28.599 1.00 43.35 191 LEU B O 1
ATOM 4517 N N . LEU B 1 192 ? -7.794 -19.062 30.356 1.00 43.94 192 LEU B N 1
ATOM 4518 C CA . LEU B 1 192 ? -7.505 -20.269 31.121 1.00 43.26 192 LEU B CA 1
ATOM 4519 C C . LEU B 1 192 ? -8.767 -20.992 31.572 1.00 44.40 192 LEU B C 1
ATOM 4520 O O . LEU B 1 192 ? -8.744 -22.207 31.794 1.00 44.68 192 LEU B O 1
ATOM 4525 N N . SER B 1 193 ? -9.867 -20.255 31.707 1.00 43.50 193 SER B N 1
ATOM 4526 C CA . SER B 1 193 ? -11.123 -20.872 32.122 1.00 44.53 193 SER B CA 1
ATOM 4527 C C . SER B 1 193 ? -11.634 -21.801 31.020 1.00 44.18 193 SER B C 1
ATOM 4528 O O . SER B 1 193 ? -12.450 -22.684 31.273 1.00 44.47 193 SER B O 1
ATOM 4531 N N . GLN B 1 194 ? -11.138 -21.591 29.803 1.00 44.35 194 GLN B N 1
ATOM 4532 C CA . GLN B 1 194 ? -11.548 -22.367 28.637 1.00 45.01 194 GLN B CA 1
ATOM 4533 C C . GLN B 1 194 ? -10.573 -23.451 28.214 1.00 43.41 194 GLN B C 1
ATOM 4534 O O . GLN B 1 194 ? -10.767 -24.073 27.177 1.00 43.07 194 GLN B O 1
ATOM 4540 N N . THR B 1 195 ? -9.518 -23.674 28.982 1.00 42.58 195 THR B N 1
ATOM 4541 C CA . THR B 1 195 ? -8.564 -24.698 28.590 1.00 41.84 195 THR B CA 1
ATOM 4542 C C . THR B 1 195 ? -7.780 -25.280 29.756 1.00 42.40 195 THR B C 1
ATOM 4543 O O . THR B 1 195 ? -7.635 -24.648 30.800 1.00 42.57 195 THR B O 1
ATOM 4547 N N . THR B 1 196 ? -7.284 -26.497 29.568 1.00 42.70 196 THR B N 1
ATOM 4548 C CA . THR B 1 196 ? -6.502 -27.176 30.591 1.00 43.41 196 THR B CA 1
ATOM 4549 C C . THR B 1 196 ? -5.064 -27.346 30.131 1.00 43.16 196 THR B C 1
ATOM 4550 O O . THR B 1 196 ? -4.230 -27.892 30.855 1.00 44.51 196 THR B O 1
ATOM 4554 N N . GLU B 1 197 ? -4.767 -26.886 28.923 1.00 43.43 197 GLU B N 1
ATOM 4555 C CA . GLU B 1 197 ? -3.408 -26.996 28.418 1.00 44.47 197 GLU B CA 1
ATOM 4556 C C . GLU B 1 197 ? -2.446 -26.112 29.219 1.00 44.03 197 GLU B C 1
ATOM 4557 O O . GLU B 1 197 ? -2.822 -25.066 29.742 1.00 43.98 197 GLU B O 1
ATOM 4563 N N . LYS B 1 198 ? -1.202 -26.548 29.331 1.00 44.53 198 LYS B N 1
ATOM 4564 C CA . LYS B 1 198 ? -0.227 -25.810 30.109 1.00 44.36 198 LYS B CA 1
ATOM 4565 C C . LYS B 1 198 ? 0.259 -24.499 29.508 1.00 44.28 198 LYS B C 1
ATOM 4566 O O . LYS B 1 198 ? 0.502 -24.391 28.301 1.00 43.36 198 LYS B O 1
ATOM 4572 N N . TYR B 1 199 ? 0.389 -23.502 30.381 1.00 43.74 199 TYR B N 1
ATOM 4573 C CA . TYR B 1 199 ? 0.874 -22.178 30.014 1.00 42.34 199 TYR B CA 1
ATOM 4574 C C . TYR B 1 199 ? 2.062 -21.776 30.886 1.00 42.06 199 TYR B C 1
ATOM 4575 O O . TYR B 1 199 ? 2.034 -21.945 32.111 1.00 41.54 199 TYR B O 1
ATOM 4584 N N . LEU B 1 200 ? 3.106 -21.255 30.246 1.00 40.33 200 LEU B N 1
ATOM 4585 C CA . LEU B 1 200 ? 4.295 -20.795 30.953 1.00 37.80 200 LEU B CA 1
ATOM 4586 C C . LEU B 1 200 ? 4.474 -19.325 30.608 1.00 38.28 200 LEU B C 1
ATOM 4587 O O . LEU B 1 200 ? 4.686 -18.966 29.446 1.00 38.11 200 LEU B O 1
ATOM 4592 N N . ILE B 1 201 ? 4.381 -18.477 31.623 1.00 37.69 201 ILE B N 1
ATOM 4593 C CA . ILE B 1 201 ? 4.506 -17.042 31.431 1.00 37.24 201 ILE B CA 1
ATOM 4594 C C . ILE B 1 201 ? 5.736 -16.476 32.117 1.00 35.85 201 ILE B C 1
ATOM 4595 O O . ILE B 1 201 ? 5.898 -16.589 33.330 1.00 34.54 201 ILE B O 1
ATOM 4600 N N . VAL B 1 202 ? 6.604 -15.874 31.313 1.00 36.34 202 VAL B N 1
ATOM 4601 C CA . VAL B 1 202 ? 7.842 -15.277 31.797 1.00 35.47 202 VAL B CA 1
ATOM 4602 C C . VAL B 1 202 ? 7.717 -13.752 31.854 1.00 37.07 202 VAL B C 1
ATOM 4603 O O . VAL B 1 202 ? 7.316 -13.112 30.883 1.00 36.99 202 VAL B O 1
ATOM 4607 N N . LEU B 1 203 ? 8.049 -13.184 33.010 1.00 39.42 203 LEU B N 1
ATOM 4608 C CA . LEU B 1 203 ? 7.988 -11.738 33.227 1.00 40.48 203 LEU B CA 1
ATOM 4609 C C . LEU B 1 203 ? 9.374 -11.237 33.593 1.00 40.27 203 LEU B C 1
ATOM 4610 O O . LEU B 1 203 ? 10.020 -11.787 34.482 1.00 41.45 203 LEU B O 1
ATOM 4615 N N . LYS B 1 204 ? 9.817 -10.185 32.917 1.00 40.45 204 LYS B N 1
ATOM 4616 C CA . LYS B 1 204 ? 11.137 -9.613 33.151 1.00 39.28 204 LYS B CA 1
ATOM 4617 C C . LYS B 1 204 ? 11.049 -8.112 32.875 1.00 39.20 204 LYS B C 1
ATOM 4618 O O . LYS B 1 204 ? 10.227 -7.686 32.068 1.00 39.36 204 LYS B O 1
ATOM 4624 N N . ASN B 1 205 ? 11.868 -7.317 33.564 1.00 39.58 205 ASN B N 1
ATOM 4625 C CA . ASN B 1 205 ? 11.911 -5.859 33.381 1.00 40.83 205 ASN B CA 1
ATOM 4626 C C . ASN B 1 205 ? 10.713 -5.038 33.849 1.00 41.72 205 ASN B C 1
ATOM 4627 O O . ASN B 1 205 ? 10.742 -3.821 33.743 1.00 45.49 205 ASN B O 1
ATOM 4632 N N . ILE B 1 206 ? 9.665 -5.666 34.364 1.00 42.43 206 ILE B N 1
ATOM 4633 C CA . ILE B 1 206 ? 8.491 -4.906 34.799 1.00 42.20 206 ILE B CA 1
ATOM 4634 C C . ILE B 1 206 ? 8.672 -4.157 36.134 1.00 40.33 206 ILE B C 1
ATOM 4635 O O . ILE B 1 206 ? 8.071 -3.103 36.346 1.00 39.83 206 ILE B O 1
ATOM 4640 N N . ASP B 1 207 ? 9.501 -4.700 37.019 1.00 39.64 207 ASP B N 1
ATOM 4641 C CA . ASP B 1 207 ? 9.782 -4.092 38.328 1.00 40.86 207 ASP B CA 1
ATOM 4642 C C . ASP B 1 207 ? 10.149 -2.616 38.283 1.00 40.49 207 ASP B C 1
ATOM 4643 O O . ASP B 1 207 ? 9.656 -1.821 39.089 1.00 40.96 207 ASP B O 1
ATOM 4648 N N . GLY B 1 208 ? 11.048 -2.265 37.366 1.00 37.59 208 GLY B N 1
ATOM 4649 C CA . GLY B 1 208 ? 11.487 -0.890 37.259 1.00 36.73 208 GLY B CA 1
ATOM 4650 C C . GLY B 1 208 ? 10.436 0.094 36.793 1.00 37.23 208 GLY B C 1
ATOM 4651 O O . GLY B 1 208 ? 10.642 1.305 36.902 1.00 37.16 208 GLY B O 1
ATOM 4652 N N . PHE B 1 209 ? 9.308 -0.414 36.294 1.00 37.11 209 PHE B N 1
ATOM 4653 C CA . PHE B 1 209 ? 8.247 0.446 35.784 1.00 36.40 209 PHE B CA 1
ATOM 4654 C C . PHE B 1 209 ? 7.039 0.623 36.692 1.00 34.67 209 PHE B C 1
ATOM 4655 O O . PHE B 1 209 ? 6.102 1.334 36.339 1.00 34.15 209 PHE B O 1
ATOM 4663 N N . ILE B 1 210 ? 7.038 -0.031 37.846 1.00 32.47 210 ILE B N 1
ATOM 4664 C CA . ILE B 1 210 ? 5.933 0.145 38.778 1.00 31.88 210 ILE B CA 1
ATOM 4665 C C . ILE B 1 210 ? 6.445 0.238 40.206 1.00 32.57 210 ILE B C 1
ATOM 4666 O O . ILE B 1 210 ? 7.570 -0.163 40.509 1.00 32.26 210 ILE B O 1
ATOM 4671 N N . SER B 1 211 ? 5.618 0.791 41.082 1.00 33.59 211 SER B N 1
ATOM 4672 C CA . SER B 1 211 ? 5.993 0.944 42.478 1.00 34.24 211 SER B CA 1
ATOM 4673 C C . SER B 1 211 ? 6.017 -0.406 43.163 1.00 33.64 211 SER B C 1
ATOM 4674 O O . SER B 1 211 ? 5.442 -1.377 42.672 1.00 32.71 211 SER B O 1
ATOM 4677 N N . GLU B 1 212 ? 6.690 -0.465 44.303 1.00 34.43 212 GLU B N 1
ATOM 4678 C CA . GLU B 1 212 ? 6.729 -1.696 45.077 1.00 35.93 212 GLU B CA 1
ATOM 4679 C C . GLU B 1 212 ? 5.298 -2.014 45.529 1.00 35.45 212 GLU B C 1
ATOM 4680 O O . GLU B 1 212 ? 4.891 -3.176 45.557 1.00 34.56 212 GLU B O 1
ATOM 4686 N N . GLU B 1 213 ? 4.542 -0.975 45.878 1.00 35.30 213 GLU B N 1
ATOM 4687 C CA . GLU B 1 213 ? 3.162 -1.148 46.328 1.00 37.75 213 GLU B CA 1
ATOM 4688 C C . GLU B 1 213 ? 2.337 -1.833 45.252 1.00 37.23 213 GLU B C 1
ATOM 4689 O O . GLU B 1 213 ? 1.671 -2.832 45.519 1.00 39.63 213 GLU B O 1
ATOM 4695 N N . SER B 1 214 ? 2.379 -1.291 44.038 1.00 36.06 214 SER B N 1
ATOM 4696 C CA . SER B 1 214 ? 1.623 -1.848 42.921 1.00 35.62 214 SER B CA 1
ATOM 4697 C C . SER B 1 214 ? 1.988 -3.303 42.646 1.00 35.99 214 SER B C 1
ATOM 4698 O O . SER B 1 214 ? 1.108 -4.154 42.476 1.00 35.86 214 SER B O 1
ATOM 4701 N N . TYR B 1 215 ? 3.286 -3.587 42.600 1.00 33.89 215 TYR B N 1
ATOM 4702 C CA . TYR B 1 215 ? 3.740 -4.942 42.324 1.00 33.53 215 TYR B CA 1
ATOM 4703 C C . TYR B 1 215 ? 3.106 -5.948 43.278 1.00 33.98 215 TYR B C 1
ATOM 4704 O O . TYR B 1 215 ? 2.827 -7.087 42.887 1.00 34.59 215 TYR B O 1
ATOM 4713 N N . THR B 1 216 ? 2.893 -5.535 44.525 1.00 32.14 216 THR B N 1
ATOM 4714 C CA . THR B 1 216 ? 2.276 -6.414 45.505 1.00 34.11 216 THR B CA 1
ATOM 4715 C C . THR B 1 216 ? 0.879 -6.767 45.006 1.00 33.36 216 THR B C 1
ATOM 4716 O O . THR B 1 216 ? 0.465 -7.925 45.056 1.00 33.97 216 THR B O 1
ATOM 4720 N N . ILE B 1 217 ? 0.157 -5.768 44.515 1.00 32.12 217 ILE B N 1
ATOM 4721 C CA . ILE B 1 217 ? -1.178 -6.004 43.969 1.00 31.27 217 ILE B CA 1
ATOM 4722 C C . ILE B 1 217 ? -1.065 -7.047 42.852 1.00 32.05 217 ILE B C 1
ATOM 4723 O O . ILE B 1 217 ? -1.770 -8.056 42.846 1.00 32.08 217 ILE B O 1
ATOM 4728 N N . PHE B 1 218 ? -0.154 -6.786 41.918 1.00 31.88 218 PHE B N 1
ATOM 4729 C CA . PHE B 1 218 ? 0.105 -7.668 40.789 1.00 29.75 218 PHE B CA 1
ATOM 4730 C C . PHE B 1 218 ? 0.461 -9.080 41.230 1.00 30.18 218 PHE B C 1
ATOM 4731 O O . PHE B 1 218 ? -0.008 -10.059 40.644 1.00 29.57 218 PHE B O 1
ATOM 4739 N N . TYR B 1 219 ? 1.309 -9.180 42.252 1.00 30.95 219 TYR B N 1
ATOM 4740 C CA . TYR B 1 219 ? 1.752 -10.474 42.765 1.00 32.44 219 TYR B CA 1
ATOM 4741 C C . TYR B 1 219 ? 0.602 -11.307 43.333 1.00 33.93 219 TYR B C 1
ATOM 4742 O O . TYR B 1 219 ? 0.543 -12.525 43.128 1.00 33.25 219 TYR B O 1
ATOM 4751 N N . ARG B 1 220 ? -0.303 -10.653 44.054 1.00 34.77 220 ARG B N 1
ATOM 4752 C CA . ARG B 1 220 ? -1.439 -11.353 44.633 1.00 38.23 220 ARG B CA 1
ATOM 4753 C C . ARG B 1 220 ? -2.378 -11.855 43.551 1.00 37.09 220 ARG B C 1
ATOM 4754 O O . ARG B 1 220 ? -2.955 -12.938 43.669 1.00 37.83 220 ARG B O 1
ATOM 4762 N N . GLN B 1 221 ? -2.517 -11.071 42.490 1.00 35.59 221 GLN B N 1
ATOM 4763 C CA . GLN B 1 221 ? -3.365 -11.453 41.384 1.00 34.55 221 GLN B CA 1
ATOM 4764 C C . GLN B 1 221 ? -2.831 -12.720 40.724 1.00 35.37 221 GLN B C 1
ATOM 4765 O O . GLN B 1 221 ? -3.608 -13.619 40.417 1.00 36.30 221 GLN B O 1
ATOM 4771 N N . ILE B 1 222 ? -1.516 -12.814 40.512 1.00 34.70 222 ILE B N 1
ATOM 4772 C CA . ILE B 1 222 ? -0.988 -14.016 39.879 1.00 33.49 222 ILE B CA 1
ATOM 4773 C C . ILE B 1 222 ? -1.025 -15.155 40.870 1.00 35.32 222 ILE B C 1
ATOM 4774 O O . ILE B 1 222 ? -1.100 -16.311 40.475 1.00 37.02 222 ILE B O 1
ATOM 4779 N N . CYS B 1 223 ? -0.968 -14.835 42.158 1.00 36.85 223 CYS B N 1
ATOM 4780 C CA . CYS B 1 223 ? -1.038 -15.870 43.180 1.00 38.98 223 CYS B CA 1
ATOM 4781 C C . CYS B 1 223 ? -2.422 -16.496 43.104 1.00 39.21 223 CYS B C 1
ATOM 4782 O O . CYS B 1 223 ? -2.586 -17.704 43.264 1.00 39.35 223 CYS B O 1
ATOM 4785 N N . HIS B 1 224 ? -3.418 -15.655 42.866 1.00 39.48 224 HIS B N 1
ATOM 4786 C CA . HIS B 1 224 ? -4.786 -16.116 42.741 1.00 41.64 224 HIS B CA 1
ATOM 4787 C C . HIS B 1 224 ? -4.883 -16.994 41.498 1.00 41.38 224 HIS B C 1
ATOM 4788 O O . HIS B 1 224 ? -5.256 -18.166 41.576 1.00 41.59 224 HIS B O 1
ATOM 4795 N N . LEU B 1 225 ? -4.530 -16.422 40.351 1.00 40.44 225 LEU B N 1
ATOM 4796 C CA . LEU B 1 225 ? -4.588 -17.145 39.088 1.00 40.50 225 LEU B CA 1
ATOM 4797 C C . LEU B 1 225 ? -3.958 -18.523 39.138 1.00 40.99 225 LEU B C 1
ATOM 4798 O O . LEU B 1 225 ? -4.480 -19.474 38.561 1.00 41.44 225 LEU B O 1
ATOM 4803 N N . VAL B 1 226 ? -2.834 -18.632 39.829 1.00 41.30 226 VAL B N 1
ATOM 4804 C CA . VAL B 1 226 ? -2.138 -19.904 39.933 1.00 42.41 226 VAL B CA 1
ATOM 4805 C C . VAL B 1 226 ? -2.877 -20.906 40.815 1.00 44.30 226 VAL B C 1
ATOM 4806 O O . VAL B 1 226 ? -2.767 -22.118 40.625 1.00 43.84 226 VAL B O 1
ATOM 4810 N N . LYS B 1 227 ? -3.632 -20.397 41.781 1.00 46.67 227 LYS B N 1
ATOM 4811 C CA . LYS B 1 227 ? -4.386 -21.258 42.679 1.00 48.25 227 LYS B CA 1
ATOM 4812 C C . LYS B 1 227 ? -5.586 -21.790 41.896 1.00 47.04 227 LYS B C 1
ATOM 4813 O O . LYS B 1 227 ? -5.972 -22.951 42.017 1.00 46.95 227 LYS B O 1
ATOM 4819 N N . LYS B 1 228 ? -6.143 -20.922 41.067 1.00 45.30 228 LYS B N 1
ATOM 4820 C CA . LYS B 1 228 ? -7.296 -21.244 40.244 1.00 44.92 228 LYS B CA 1
ATOM 4821 C C . LYS B 1 228 ? -6.968 -22.148 39.052 1.00 44.43 228 LYS B C 1
ATOM 4822 O O . LYS B 1 228 ? -7.803 -22.937 38.632 1.00 46.06 228 LYS B O 1
ATOM 4828 N N . TYR B 1 229 ? -5.751 -22.052 38.523 1.00 43.38 229 TYR B N 1
ATOM 4829 C CA . TYR B 1 229 ? -5.362 -22.845 37.354 1.00 43.04 229 TYR B CA 1
ATOM 4830 C C . TYR B 1 229 ? -4.052 -23.624 37.513 1.00 42.50 229 TYR B C 1
ATOM 4831 O O . TYR B 1 229 ? -2.963 -23.064 37.370 1.00 43.56 229 TYR B O 1
ATOM 4840 N N . PRO B 1 230 ? -4.142 -24.934 37.785 1.00 40.77 230 PRO B N 1
ATOM 4841 C CA . PRO B 1 230 ? -2.941 -25.759 37.957 1.00 38.90 230 PRO B CA 1
ATOM 4842 C C . PRO B 1 230 ? -2.066 -25.822 36.707 1.00 36.90 230 PRO B C 1
ATOM 4843 O O . PRO B 1 230 ? -0.891 -26.179 36.784 1.00 37.23 230 PRO B O 1
ATOM 4847 N N . ASN B 1 231 ? -2.636 -25.478 35.557 1.00 35.35 231 ASN B N 1
ATOM 4848 C CA . ASN B 1 231 ? -1.886 -25.521 34.298 1.00 34.87 231 ASN B CA 1
ATOM 4849 C C . ASN B 1 231 ? -1.120 -24.238 33.976 1.00 33.69 231 ASN B C 1
ATOM 4850 O O . ASN B 1 231 ? -0.513 -24.126 32.913 1.00 34.74 231 ASN B O 1
ATOM 4855 N N . LEU B 1 232 ? -1.147 -23.285 34.902 1.00 32.72 232 LEU B N 1
ATOM 4856 C CA . LEU B 1 232 ? -0.463 -22.007 34.737 1.00 31.11 232 LEU B CA 1
ATOM 4857 C C . LEU B 1 232 ? 0.820 -21.970 35.562 1.00 32.41 232 LEU B C 1
ATOM 4858 O O . LEU B 1 232 ? 0.823 -22.320 36.741 1.00 33.30 232 LEU B O 1
ATOM 4863 N N . THR B 1 233 ? 1.910 -21.553 34.930 1.00 33.05 233 THR B N 1
ATOM 4864 C CA . THR B 1 233 ? 3.203 -21.448 35.603 1.00 32.29 233 THR B CA 1
ATOM 4865 C C . THR B 1 233 ? 3.844 -20.095 35.295 1.00 31.91 233 THR B C 1
ATOM 4866 O O . THR B 1 233 ? 3.920 -19.671 34.144 1.00 32.13 233 THR B O 1
ATOM 4870 N N . PHE B 1 234 ? 4.308 -19.422 36.334 1.00 32.48 234 PHE B N 1
ATOM 4871 C CA . PHE B 1 234 ? 4.946 -18.126 36.178 1.00 31.65 234 PHE B CA 1
ATOM 4872 C C . PHE B 1 234 ? 6.432 -18.200 36.500 1.00 31.38 234 PHE B C 1
ATOM 4873 O O . PHE B 1 234 ? 6.834 -18.846 37.470 1.00 31.08 234 PHE B O 1
ATOM 4881 N N . ILE B 1 235 ? 7.245 -17.551 35.676 1.00 30.47 235 ILE B N 1
ATOM 4882 C CA . ILE B 1 235 ? 8.684 -17.474 35.921 1.00 30.86 235 ILE B CA 1
ATOM 4883 C C . ILE B 1 235 ? 9.039 -15.983 35.932 1.00 31.21 235 ILE B C 1
ATOM 4884 O O . ILE B 1 235 ? 9.031 -15.327 34.889 1.00 28.98 235 ILE B O 1
ATOM 4889 N N . LEU B 1 236 ? 9.333 -15.458 37.118 1.00 30.90 236 LEU B N 1
ATOM 4890 C CA . LEU B 1 236 ? 9.678 -14.049 37.288 1.00 31.70 236 LEU B CA 1
ATOM 4891 C C . LEU B 1 236 ? 11.181 -13.851 37.473 1.00 31.85 236 LEU B C 1
ATOM 4892 O O . LEU B 1 236 ? 11.873 -14.729 37.996 1.00 31.06 236 LEU B O 1
ATOM 4897 N N . PHE B 1 237 ? 11.667 -12.691 37.041 1.00 30.28 237 PHE B N 1
ATOM 4898 C CA . PHE B 1 237 ? 13.070 -12.316 37.181 1.00 32.88 237 PHE B CA 1
ATOM 4899 C C . PHE B 1 237 ? 13.069 -10.987 37.944 1.00 34.51 237 PHE B C 1
ATOM 4900 O O . PHE B 1 237 ? 13.248 -9.920 37.354 1.00 37.81 237 PHE B O 1
ATOM 4908 N N . PRO B 1 238 ? 12.871 -11.037 39.268 1.00 33.90 238 PRO B N 1
ATOM 4909 C CA . PRO B 1 238 ? 12.826 -9.854 40.143 1.00 35.05 238 PRO B CA 1
ATOM 4910 C C . PRO B 1 238 ? 14.110 -9.037 40.267 1.00 35.15 238 PRO B C 1
ATOM 4911 O O . PRO B 1 238 ? 15.197 -9.567 40.075 1.00 36.18 238 PRO B O 1
ATOM 4915 N N . SER B 1 239 ? 13.964 -7.750 40.603 1.00 36.71 239 SER B N 1
ATOM 4916 C CA . SER B 1 239 ? 15.097 -6.833 40.815 1.00 35.90 239 SER B CA 1
ATOM 4917 C C . SER B 1 239 ? 15.740 -7.226 42.130 1.00 34.02 239 SER B C 1
ATOM 4918 O O . SER B 1 239 ? 15.172 -7.989 42.898 1.00 33.07 239 SER B O 1
ATOM 4921 N N . ASP B 1 240 ? 16.902 -6.662 42.418 1.00 34.97 240 ASP B N 1
ATOM 4922 C CA . ASP B 1 240 ? 17.594 -6.985 43.656 1.00 35.01 240 ASP B CA 1
ATOM 4923 C C . ASP B 1 240 ? 16.890 -6.463 44.915 1.00 35.81 240 ASP B C 1
ATOM 4924 O O . ASP B 1 240 ? 17.052 -7.031 45.998 1.00 33.92 240 ASP B O 1
ATOM 4929 N N . GLN B 1 241 ? 16.084 -5.411 44.775 1.00 36.67 241 GLN B N 1
ATOM 4930 C CA . GLN B 1 241 ? 15.436 -4.818 45.941 1.00 38.28 241 GLN B CA 1
ATOM 4931 C C . GLN B 1 241 ? 13.940 -4.521 45.863 1.00 37.58 241 GLN B C 1
ATOM 4932 O O . GLN B 1 241 ? 13.470 -3.870 44.930 1.00 37.40 241 GLN B O 1
ATOM 4938 N N . GLY B 1 242 ? 13.204 -5.007 46.862 1.00 36.81 242 GLY B N 1
ATOM 4939 C CA . GLY B 1 242 ? 11.771 -4.756 46.962 1.00 35.43 242 GLY B CA 1
ATOM 4940 C C . GLY B 1 242 ? 10.742 -5.504 46.125 1.00 34.88 242 GLY B C 1
ATOM 4941 O O . GLY B 1 242 ? 9.565 -5.150 46.180 1.00 35.09 242 GLY B O 1
ATOM 4942 N N . TYR B 1 243 ? 11.142 -6.533 45.380 1.00 33.66 243 TYR B N 1
ATOM 4943 C CA . TYR B 1 243 ? 10.192 -7.263 44.541 1.00 33.46 243 TYR B CA 1
ATOM 4944 C C . TYR B 1 243 ? 10.084 -8.762 44.794 1.00 32.70 243 TYR B C 1
ATOM 4945 O O . TYR B 1 243 ? 9.010 -9.346 44.662 1.00 32.13 243 TYR B O 1
ATOM 4954 N N . LEU B 1 244 ? 11.201 -9.381 45.143 1.00 31.94 244 LEU B N 1
ATOM 4955 C CA . LEU B 1 244 ? 11.223 -10.799 45.444 1.00 31.03 244 LEU B CA 1
ATOM 4956 C C . LEU B 1 244 ? 10.239 -11.058 46.579 1.00 31.35 244 LEU B C 1
ATOM 4957 O O . LEU B 1 244 ? 10.273 -10.357 47.586 1.00 31.41 244 LEU B O 1
ATOM 4962 N N . LYS B 1 245 ? 9.361 -12.048 46.421 1.00 32.39 245 LYS B N 1
ATOM 4963 C CA . LYS B 1 245 ? 8.404 -12.380 47.482 1.00 34.49 245 LYS B CA 1
ATOM 4964 C C . LYS B 1 245 ? 8.718 -13.762 48.024 1.00 35.34 245 LYS B C 1
ATOM 4965 O O . LYS B 1 245 ? 8.831 -14.714 47.259 1.00 36.76 245 LYS B O 1
ATOM 4971 N N . ILE B 1 246 ? 8.874 -13.864 49.340 1.00 35.26 246 ILE B N 1
ATOM 4972 C CA . ILE B 1 246 ? 9.157 -15.143 49.981 1.00 37.07 246 ILE B CA 1
ATOM 4973 C C . ILE B 1 246 ? 7.958 -15.527 50.846 1.00 38.55 246 ILE B C 1
ATOM 4974 O O . ILE B 1 246 ? 7.616 -14.808 51.792 1.00 36.81 246 ILE B O 1
ATOM 4979 N N . ASP B 1 247 ? 7.320 -16.647 50.518 1.00 40.22 247 ASP B N 1
ATOM 4980 C CA . ASP B 1 247 ? 6.186 -17.140 51.298 1.00 42.11 247 ASP B CA 1
ATOM 4981 C C . ASP B 1 247 ? 6.302 -18.655 51.455 1.00 42.50 247 ASP B C 1
ATOM 4982 O O . ASP B 1 247 ? 7.132 -19.296 50.803 1.00 40.55 247 ASP B O 1
ATOM 4987 N N . GLU B 1 248 ? 5.471 -19.218 52.324 1.00 44.31 248 GLU B N 1
ATOM 4988 C CA . GLU B 1 248 ? 5.481 -20.648 52.610 1.00 47.90 248 GLU B CA 1
ATOM 4989 C C . GLU B 1 248 ? 5.360 -21.526 51.365 1.00 48.43 248 GLU B C 1
ATOM 4990 O O . GLU B 1 248 ? 5.993 -22.574 51.270 1.00 48.36 248 GLU B O 1
ATOM 4996 N N . GLU B 1 249 ? 4.564 -21.093 50.398 1.00 48.76 249 GLU B N 1
ATOM 4997 C CA . GLU B 1 249 ? 4.363 -21.891 49.199 1.00 49.26 249 GLU B CA 1
ATOM 4998 C C . GLU B 1 249 ? 5.301 -21.732 48.017 1.00 46.22 249 GLU B C 1
ATOM 4999 O O . GLU B 1 249 ? 5.431 -22.655 47.228 1.00 46.86 249 GLU B O 1
ATOM 5005 N N . ASN B 1 250 ? 5.969 -20.597 47.883 1.00 44.36 250 ASN B N 1
ATOM 5006 C CA . ASN B 1 250 ? 6.841 -20.418 46.729 1.00 43.03 250 ASN B CA 1
ATOM 5007 C C . ASN B 1 250 ? 8.332 -20.331 47.015 1.00 41.14 250 ASN B C 1
ATOM 5008 O O . ASN B 1 250 ? 9.134 -20.344 46.083 1.00 41.88 250 ASN B O 1
ATOM 5013 N N . SER B 1 251 ? 8.709 -20.255 48.286 1.00 38.15 251 SER B N 1
ATOM 5014 C CA . SER B 1 251 ? 10.115 -20.122 48.639 1.00 37.63 251 SER B CA 1
ATOM 5015 C C . SER B 1 251 ? 10.985 -21.181 47.986 1.00 36.16 251 SER B C 1
ATOM 5016 O O . SER B 1 251 ? 12.099 -20.898 47.545 1.00 34.18 251 SER B O 1
ATOM 5019 N N . ARG B 1 252 ? 10.456 -22.395 47.923 1.00 35.67 252 ARG B N 1
ATOM 5020 C CA . ARG B 1 252 ? 11.149 -23.541 47.349 1.00 35.87 252 ARG B CA 1
ATOM 5021 C C . ARG B 1 252 ? 11.548 -23.300 45.889 1.00 34.06 252 ARG B C 1
ATOM 5022 O O . ARG B 1 252 ? 12.487 -23.920 45.384 1.00 30.34 252 ARG B O 1
ATOM 5030 N N . PHE B 1 253 ? 10.839 -22.391 45.220 1.00 30.83 253 PHE B N 1
ATOM 5031 C CA . PHE B 1 253 ? 11.102 -22.106 43.819 1.00 30.11 253 PHE B CA 1
ATOM 5032 C C . PHE B 1 253 ? 11.800 -20.780 43.559 1.00 30.58 253 PHE B C 1
ATOM 5033 O O . PHE B 1 253 ? 11.699 -20.213 42.463 1.00 29.02 253 PHE B O 1
ATOM 5041 N N . VAL B 1 254 ? 12.508 -20.288 44.572 1.00 30.60 254 VAL B N 1
ATOM 5042 C CA . VAL B 1 254 ? 13.261 -19.053 44.437 1.00 31.76 254 VAL B CA 1
ATOM 5043 C C . VAL B 1 254 ? 14.683 -19.469 44.071 1.00 31.94 254 VAL B C 1
ATOM 5044 O O . VAL B 1 254 ? 15.430 -20.004 44.888 1.00 32.20 254 VAL B O 1
ATOM 5048 N N . ASN B 1 255 ? 15.054 -19.246 42.822 1.00 31.09 255 ASN B N 1
ATOM 5049 C CA . ASN B 1 255 ? 16.377 -19.653 42.383 1.00 32.05 255 ASN B CA 1
ATOM 5050 C C . ASN B 1 255 ? 17.397 -18.516 42.394 1.00 31.89 255 ASN B C 1
ATOM 5051 O O . ASN B 1 255 ? 17.160 -17.433 41.844 1.00 32.62 255 ASN B O 1
ATOM 5056 N N . ILE B 1 256 ? 18.530 -18.778 43.035 1.00 28.98 256 ILE B N 1
ATOM 5057 C CA . ILE B 1 256 ? 19.601 -17.807 43.142 1.00 29.27 256 ILE B CA 1
ATOM 5058 C C . ILE B 1 256 ? 20.696 -18.136 42.143 1.00 30.43 256 ILE B C 1
ATOM 5059 O O . ILE B 1 256 ? 21.324 -19.193 42.246 1.00 30.09 256 ILE B O 1
ATOM 5064 N N . LEU B 1 257 ? 20.920 -17.246 41.178 1.00 30.33 257 LEU B N 1
ATOM 5065 C CA . LEU B 1 257 ? 21.972 -17.461 40.189 1.00 31.72 257 LEU B CA 1
ATOM 5066 C C . LEU B 1 257 ? 23.041 -16.388 40.362 1.00 32.75 257 LEU B C 1
ATOM 5067 O O . LEU B 1 257 ? 22.901 -15.267 39.866 1.00 33.10 257 LEU B O 1
ATOM 5072 N N . SER B 1 258 ? 24.099 -16.738 41.085 1.00 32.54 258 SER B N 1
ATOM 5073 C CA . SER B 1 258 ? 25.213 -15.832 41.339 1.00 34.84 258 SER B CA 1
ATOM 5074 C C . SER B 1 258 ? 26.496 -16.599 41.071 1.00 34.91 258 SER B C 1
ATOM 5075 O O . SER B 1 258 ? 26.642 -17.207 40.016 1.00 36.23 258 SER B O 1
ATOM 5078 N N . ASP B 1 259 ? 27.426 -16.577 42.016 1.00 34.85 259 ASP B N 1
ATOM 5079 C CA . ASP B 1 259 ? 28.671 -17.300 41.822 1.00 38.40 259 ASP B CA 1
ATOM 5080 C C . ASP B 1 259 ? 28.360 -18.794 41.846 1.00 40.32 259 ASP B C 1
ATOM 5081 O O . ASP B 1 259 ? 29.118 -19.607 41.321 1.00 41.60 259 ASP B O 1
ATOM 5086 N N . GLN B 1 260 ? 27.229 -19.145 42.451 1.00 40.76 260 GLN B N 1
ATOM 5087 C CA . GLN B 1 260 ? 26.772 -20.531 42.515 1.00 41.51 260 GLN B CA 1
ATOM 5088 C C . GLN B 1 260 ? 25.276 -20.539 42.268 1.00 40.37 260 GLN B C 1
ATOM 5089 O O . GLN B 1 260 ? 24.617 -19.518 42.427 1.00 41.38 260 GLN B O 1
ATOM 5095 N N . VAL B 1 261 ? 24.738 -21.691 41.888 1.00 38.12 261 VAL B N 1
ATOM 5096 C CA . VAL B 1 261 ? 23.304 -21.812 41.662 1.00 36.51 261 VAL B CA 1
ATOM 5097 C C . VAL B 1 261 ? 22.722 -22.602 42.838 1.00 37.13 261 VAL B C 1
ATOM 5098 O O . VAL B 1 261 ? 23.361 -23.523 43.351 1.00 37.57 261 VAL B O 1
ATOM 5102 N N . GLU B 1 262 ? 21.512 -22.243 43.256 1.00 36.20 262 GLU B N 1
ATOM 5103 C CA . GLU B 1 262 ? 20.875 -22.880 44.404 1.00 36.22 262 GLU B CA 1
ATOM 5104 C C . GLU B 1 262 ? 19.439 -22.357 44.522 1.00 36.08 262 GLU B C 1
ATOM 5105 O O . GLU B 1 262 ? 19.151 -21.244 44.088 1.00 37.41 262 GLU B O 1
ATOM 5111 N N . HIS B 1 263 ? 18.537 -23.153 45.088 1.00 34.06 263 HIS B N 1
ATOM 5112 C CA . HIS B 1 263 ? 17.178 -22.685 45.301 1.00 32.51 263 HIS B CA 1
ATOM 5113 C C . HIS B 1 263 ? 16.962 -22.709 46.810 1.00 32.69 263 HIS B C 1
ATOM 5114 O O . HIS B 1 263 ? 17.627 -23.463 47.529 1.00 30.08 263 HIS B O 1
ATOM 5121 N N . LEU B 1 264 ? 16.057 -21.867 47.298 1.00 32.29 264 LEU B N 1
ATOM 5122 C CA . LEU B 1 264 ? 15.793 -21.813 48.728 1.00 31.45 264 LEU B CA 1
ATOM 5123 C C . LEU B 1 264 ? 14.980 -23.022 49.164 1.00 32.76 264 LEU B C 1
ATOM 5124 O O . LEU B 1 264 ? 14.516 -23.814 48.339 1.00 31.84 264 LEU B O 1
ATOM 5129 N N . TYR B 1 265 ? 14.799 -23.153 50.470 1.00 35.42 265 TYR B N 1
ATOM 5130 C CA . TYR B 1 265 ? 14.048 -24.269 51.021 1.00 38.09 265 TYR B CA 1
ATOM 5131 C C . TYR B 1 265 ? 12.757 -23.810 51.691 1.00 38.84 265 TYR B C 1
ATOM 5132 O O . TYR B 1 265 ? 12.272 -22.699 51.478 1.00 38.98 265 TYR B O 1
ATOM 5141 N N . ASP B 1 266 ? 12.209 -24.708 52.500 1.00 39.85 266 ASP B N 1
ATOM 5142 C CA . ASP B 1 266 ? 11.013 -24.458 53.287 1.00 38.97 266 ASP B CA 1
ATOM 5143 C C . ASP B 1 266 ? 11.410 -23.297 54.210 1.00 37.65 266 ASP B C 1
ATOM 5144 O O . ASP B 1 266 ? 12.484 -23.326 54.822 1.00 38.87 266 ASP B O 1
ATOM 5149 N N . VAL B 1 267 ? 10.567 -22.279 54.321 1.00 34.46 267 VAL B N 1
ATOM 5150 C CA . VAL B 1 267 ? 10.918 -21.145 55.159 1.00 32.37 267 VAL B CA 1
ATOM 5151 C C . VAL B 1 267 ? 11.177 -21.518 56.612 1.00 32.83 267 VAL B C 1
ATOM 5152 O O . VAL B 1 267 ? 12.240 -21.194 57.151 1.00 33.71 267 VAL B O 1
ATOM 5156 N N . GLU B 1 268 ? 10.229 -22.208 57.244 1.00 34.21 268 GLU B N 1
ATOM 5157 C CA . GLU B 1 268 ? 10.387 -22.601 58.645 1.00 34.26 268 GLU B CA 1
ATOM 5158 C C . GLU B 1 268 ? 11.683 -23.348 58.848 1.00 34.75 268 GLU B C 1
ATOM 5159 O O . GLU B 1 268 ? 12.386 -23.136 59.833 1.00 34.81 268 GLU B O 1
ATOM 5165 N N . PHE B 1 269 ? 11.994 -24.229 57.906 1.00 35.66 269 PHE B N 1
ATOM 5166 C CA . PHE B 1 269 ? 13.211 -25.022 57.974 1.00 36.24 269 PHE B CA 1
ATOM 5167 C C . PHE B 1 269 ? 14.447 -24.131 58.048 1.00 36.40 269 PHE B C 1
ATOM 5168 O O . PHE B 1 269 ? 15.337 -24.357 58.861 1.00 35.71 269 PHE B O 1
ATOM 5184 N N . TYR B 1 271 ? 14.477 -20.989 58.893 1.00 37.77 271 TYR B N 1
ATOM 5185 C CA . TYR B 1 271 ? 14.347 -20.207 60.109 1.00 36.52 271 TYR B CA 1
ATOM 5186 C C . TYR B 1 271 ? 14.971 -20.937 61.283 1.00 37.62 271 TYR B C 1
ATOM 5187 O O . TYR B 1 271 ? 15.595 -20.325 62.147 1.00 38.62 271 TYR B O 1
ATOM 5196 N N . GLU B 1 272 ? 14.793 -22.249 61.322 1.00 38.66 272 GLU B N 1
ATOM 5197 C CA . GLU B 1 272 ? 15.349 -23.033 62.410 1.00 40.56 272 GLU B CA 1
ATOM 5198 C C . GLU B 1 272 ? 16.850 -23.249 62.247 1.00 41.46 272 GLU B C 1
ATOM 5199 O O . GLU B 1 272 ? 17.604 -23.149 63.215 1.00 43.23 272 GLU B O 1
ATOM 5205 N N . ARG B 1 273 ? 17.286 -23.533 61.026 1.00 41.56 273 ARG B N 1
ATOM 5206 C CA . ARG B 1 273 ? 18.700 -23.746 60.755 1.00 41.66 273 ARG B CA 1
ATOM 5207 C C . ARG B 1 273 ? 19.495 -22.462 61.007 1.00 41.63 273 ARG B C 1
ATOM 5208 O O . ARG B 1 273 ? 20.630 -22.504 61.475 1.00 41.44 273 ARG B O 1
ATOM 5216 N N . VAL B 1 274 ? 18.897 -21.317 60.699 1.00 41.44 274 VAL B N 1
ATOM 5217 C CA . VAL B 1 274 ? 19.583 -20.047 60.892 1.00 41.71 274 VAL B CA 1
ATOM 5218 C C . VAL B 1 274 ? 19.637 -19.640 62.362 1.00 44.28 274 VAL B C 1
ATOM 5219 O O . VAL B 1 274 ? 20.650 -19.101 62.818 1.00 43.41 274 VAL B O 1
ATOM 5231 N N . LYS B 1 276 ? 19.926 -21.513 64.790 1.00 48.48 276 LYS B N 1
ATOM 5232 C CA . LYS B 1 276 ? 20.873 -22.352 65.496 1.00 49.83 276 LYS B CA 1
ATOM 5233 C C . LYS B 1 276 ? 22.226 -21.648 65.573 1.00 49.46 276 LYS B C 1
ATOM 5234 O O . LYS B 1 276 ? 23.052 -21.962 66.430 1.00 49.98 276 LYS B O 1
ATOM 5240 N N . TYR B 1 277 ? 22.449 -20.695 64.675 1.00 48.76 277 TYR B N 1
ATOM 5241 C CA . TYR B 1 277 ? 23.716 -19.971 64.633 1.00 48.37 277 TYR B CA 1
ATOM 5242 C C . TYR B 1 277 ? 23.601 -18.482 64.935 1.00 47.97 277 TYR B C 1
ATOM 5243 O O . TYR B 1 277 ? 24.607 -17.775 64.956 1.00 48.79 277 TYR B O 1
ATOM 5252 N N . TYR B 1 278 ? 22.382 -18.004 65.166 1.00 46.95 278 TYR B N 1
ATOM 5253 C CA . TYR B 1 278 ? 22.170 -16.594 65.463 1.00 47.57 278 TYR B CA 1
ATOM 5254 C C . TYR B 1 278 ? 22.958 -16.248 66.734 1.00 49.01 278 TYR B C 1
ATOM 5255 O O . TYR B 1 278 ? 22.977 -17.027 67.688 1.00 49.49 278 TYR B O 1
ATOM 5264 N N . PRO B 1 279 ? 23.617 -15.073 66.758 1.00 49.66 279 PRO B N 1
ATOM 5265 C CA . PRO B 1 279 ? 24.439 -14.546 67.865 1.00 50.32 279 PRO B CA 1
ATOM 5266 C C . PRO B 1 279 ? 23.701 -14.145 69.142 1.00 51.28 279 PRO B C 1
ATOM 5267 O O . PRO B 1 279 ? 24.317 -13.997 70.195 1.00 51.17 279 PRO B O 1
ATOM 5271 N N . SER B 1 280 ? 22.392 -13.950 69.046 1.00 52.45 280 SER B N 1
ATOM 5272 C CA . SER B 1 280 ? 21.604 -13.540 70.201 1.00 54.16 280 SER B CA 1
ATOM 5273 C C . SER B 1 280 ? 20.576 -14.583 70.591 1.00 56.51 280 SER B C 1
ATOM 5274 O O . SER B 1 280 ? 20.135 -15.370 69.757 1.00 57.97 280 SER B O 1
ATOM 5277 N N . ASN B 1 281 ? 20.200 -14.587 71.867 1.00 58.59 281 ASN B N 1
ATOM 5278 C CA . ASN B 1 281 ? 19.200 -15.522 72.368 1.00 59.32 281 ASN B CA 1
ATOM 5279 C C . ASN B 1 281 ? 17.824 -14.978 72.050 1.00 59.19 281 ASN B C 1
ATOM 5280 O O . ASN B 1 281 ? 16.823 -15.683 72.173 1.00 59.26 281 ASN B O 1
ATOM 5285 N N . ASP B 1 282 ? 17.791 -13.715 71.635 1.00 58.64 282 ASP B N 1
ATOM 5286 C CA . ASP B 1 282 ? 16.548 -13.047 71.283 1.00 58.93 282 ASP B CA 1
ATOM 5287 C C . ASP B 1 282 ? 16.393 -13.078 69.759 1.00 57.56 282 ASP B C 1
ATOM 5288 O O . ASP B 1 282 ? 16.705 -12.106 69.065 1.00 56.52 282 ASP B O 1
ATOM 5293 N N . PHE B 1 283 ? 15.905 -14.203 69.246 1.00 55.57 283 PHE B N 1
ATOM 5294 C CA . PHE B 1 283 ? 15.729 -14.377 67.810 1.00 53.59 283 PHE B CA 1
ATOM 5295 C C . PHE B 1 283 ? 14.710 -13.437 67.191 1.00 50.27 283 PHE B C 1
ATOM 5296 O O . PHE B 1 283 ? 13.816 -12.936 67.867 1.00 50.41 283 PHE B O 1
ATOM 5304 N N . PRO B 1 284 ? 14.854 -13.168 65.886 1.00 47.70 284 PRO B N 1
ATOM 5305 C CA . PRO B 1 284 ? 13.924 -12.296 65.167 1.00 46.45 284 PRO B CA 1
ATOM 5306 C C . PRO B 1 284 ? 12.682 -13.154 64.965 1.00 45.42 284 PRO B C 1
ATOM 5307 O O . PRO B 1 284 ? 12.795 -14.368 64.814 1.00 46.14 284 PRO B O 1
ATOM 5311 N N . THR B 1 285 ? 11.502 -12.554 64.966 1.00 43.33 285 THR B N 1
ATOM 5312 C CA . THR B 1 285 ? 10.304 -13.354 64.774 1.00 42.04 285 THR B CA 1
ATOM 5313 C C . THR B 1 285 ? 10.348 -13.987 63.386 1.00 41.63 285 THR B C 1
ATOM 5314 O O . THR B 1 285 ? 11.131 -13.573 62.533 1.00 41.40 285 THR B O 1
ATOM 5318 N N . ARG B 1 286 ? 9.518 -14.998 63.164 1.00 40.27 286 ARG B N 1
ATOM 5319 C CA . ARG B 1 286 ? 9.486 -15.659 61.869 1.00 40.06 286 ARG B CA 1
ATOM 5320 C C . ARG B 1 286 ? 9.185 -14.659 60.758 1.00 39.72 286 ARG B C 1
ATOM 5321 O O . ARG B 1 286 ? 9.721 -14.758 59.652 1.00 39.77 286 ARG B O 1
ATOM 5329 N N . GLU B 1 287 ? 8.336 -13.688 61.069 1.00 38.73 287 GLU B N 1
ATOM 5330 C CA . GLU B 1 287 ? 7.960 -12.664 60.112 1.00 37.80 287 GLU B CA 1
ATOM 5331 C C . GLU B 1 287 ? 9.158 -11.779 59.785 1.00 37.00 287 GLU B C 1
ATOM 5332 O O . GLU B 1 287 ? 9.385 -11.437 58.627 1.00 34.36 287 GLU B O 1
ATOM 5338 N N . GLY B 1 288 ? 9.923 -11.418 60.814 1.00 37.13 288 GLY B N 1
ATOM 5339 C CA . GLY B 1 288 ? 11.090 -10.576 60.613 1.00 37.10 288 GLY B CA 1
ATOM 5340 C C . GLY B 1 288 ? 12.121 -11.285 59.764 1.00 37.96 288 GLY B C 1
ATOM 5341 O O . GLY B 1 288 ? 12.741 -10.694 58.873 1.00 36.84 288 GLY B O 1
ATOM 5342 N N . PHE B 1 289 ? 12.304 -12.569 60.056 1.00 39.33 289 PHE B N 1
ATOM 5343 C CA . PHE B 1 289 ? 13.245 -13.411 59.328 1.00 39.27 289 PHE B CA 1
ATOM 5344 C C . PHE B 1 289 ? 12.813 -13.434 57.868 1.00 39.08 289 PHE B C 1
ATOM 5345 O O . PHE B 1 289 ? 13.590 -13.154 56.952 1.00 38.61 289 PHE B O 1
ATOM 5353 N N . ARG B 1 290 ? 11.553 -13.776 57.668 1.00 39.33 290 ARG B N 1
ATOM 5354 C CA . ARG B 1 290 ? 10.979 -13.836 56.338 1.00 41.96 290 ARG B CA 1
ATOM 5355 C C . ARG B 1 290 ? 11.255 -12.516 55.593 1.00 42.84 290 ARG B C 1
ATOM 5356 O O . ARG B 1 290 ? 11.571 -12.519 54.408 1.00 42.54 290 ARG B O 1
ATOM 5372 N N . SER B 1 292 ? 13.785 -10.395 56.202 1.00 41.35 292 SER B N 1
ATOM 5373 C CA . SER B 1 292 ? 15.207 -10.314 55.904 1.00 41.30 292 SER B CA 1
ATOM 5374 C C . SER B 1 292 ? 15.514 -11.144 54.660 1.00 40.24 292 SER B C 1
ATOM 5375 O O . SER B 1 292 ? 16.285 -10.714 53.806 1.00 40.26 292 SER B O 1
ATOM 5378 N N . LEU B 1 293 ? 14.906 -12.328 54.558 1.00 38.28 293 LEU B N 1
ATOM 5379 C CA . LEU B 1 293 ? 15.118 -13.205 53.402 1.00 37.09 293 LEU B CA 1
ATOM 5380 C C . LEU B 1 293 ? 14.878 -12.485 52.083 1.00 34.17 293 LEU B C 1
ATOM 5381 O O . LEU B 1 293 ? 15.709 -12.530 51.178 1.00 34.97 293 LEU B O 1
ATOM 5386 N N . GLU B 1 294 ? 13.734 -11.827 51.973 1.00 31.89 294 GLU B N 1
ATOM 5387 C CA . GLU B 1 294 ? 13.408 -11.106 50.755 1.00 32.44 294 GLU B CA 1
ATOM 5388 C C . GLU B 1 294 ? 14.466 -10.051 50.451 1.00 32.74 294 GLU B C 1
ATOM 5389 O O . GLU B 1 294 ? 14.745 -9.759 49.287 1.00 33.91 294 GLU B O 1
ATOM 5395 N N . THR B 1 295 ? 15.054 -9.475 51.493 1.00 30.94 295 THR B N 1
ATOM 5396 C CA . THR B 1 295 ? 16.063 -8.449 51.289 1.00 30.61 295 THR B CA 1
ATOM 5397 C C . THR B 1 295 ? 17.408 -9.013 50.867 1.00 29.97 295 THR B C 1
ATOM 5398 O O . THR B 1 295 ? 18.005 -8.576 49.889 1.00 29.38 295 THR B O 1
ATOM 5402 N N . VAL B 1 296 ? 17.856 -10.006 51.615 1.00 29.83 296 VAL B N 1
ATOM 5403 C CA . VAL B 1 296 ? 19.158 -10.624 51.447 1.00 32.38 296 VAL B CA 1
ATOM 5404 C C . VAL B 1 296 ? 19.364 -11.663 50.342 1.00 33.16 296 VAL B C 1
ATOM 5405 O O . VAL B 1 296 ? 20.450 -11.752 49.750 1.00 33.12 296 VAL B O 1
ATOM 5409 N N . THR B 1 297 ? 18.332 -12.444 50.062 1.00 30.76 297 THR B N 1
ATOM 5410 C CA . THR B 1 297 ? 18.435 -13.490 49.062 1.00 28.76 297 THR B CA 1
ATOM 5411 C C . THR B 1 297 ? 19.075 -13.125 47.729 1.00 28.34 297 THR B C 1
ATOM 5412 O O . THR B 1 297 ? 19.913 -13.862 47.221 1.00 27.78 297 THR B O 1
ATOM 5416 N N . PRO B 1 298 ? 18.691 -11.991 47.137 1.00 28.56 298 PRO B N 1
ATOM 5417 C CA . PRO B 1 298 ? 19.300 -11.632 45.851 1.00 28.46 298 PRO B CA 1
ATOM 5418 C C . PRO B 1 298 ? 20.822 -11.466 45.893 1.00 29.84 298 PRO B C 1
ATOM 5419 O O . PRO B 1 298 ? 21.475 -11.509 44.851 1.00 31.10 298 PRO B O 1
ATOM 5423 N N . TYR B 1 299 ? 21.382 -11.300 47.092 1.00 30.34 299 TYR B N 1
ATOM 5424 C CA . TYR B 1 299 ? 22.827 -11.106 47.263 1.00 31.56 299 TYR B CA 1
ATOM 5425 C C . TYR B 1 299 ? 23.603 -12.324 47.751 1.00 31.78 299 TYR B C 1
ATOM 5426 O O . TYR B 1 299 ? 24.810 -12.244 47.954 1.00 32.96 299 TYR B O 1
ATOM 5435 N N . LEU B 1 300 ? 22.920 -13.446 47.940 1.00 32.33 300 LEU B N 1
ATOM 5436 C CA . LEU B 1 300 ? 23.560 -14.670 48.416 1.00 31.57 300 LEU B CA 1
ATOM 5437 C C . LEU B 1 300 ? 24.429 -15.315 47.344 1.00 33.41 300 LEU B C 1
ATOM 5438 O O . LEU B 1 300 ? 24.262 -15.039 46.158 1.00 34.09 300 LEU B O 1
ATOM 5443 N N . LEU B 1 301 ? 25.356 -16.173 47.768 1.00 34.26 301 LEU B N 1
ATOM 5444 C CA . LEU B 1 301 ? 26.235 -16.876 46.841 1.00 35.79 301 LEU B CA 1
ATOM 5445 C C . LEU B 1 301 ? 27.001 -15.908 45.956 1.00 36.21 301 LEU B C 1
ATOM 5446 O O . LEU B 1 301 ? 27.240 -16.184 44.787 1.00 35.26 301 LEU B O 1
ATOM 5451 N N . THR B 1 302 ? 27.384 -14.768 46.508 1.00 38.69 302 THR B N 1
ATOM 5452 C CA . THR B 1 302 ? 28.108 -13.783 45.718 1.00 41.96 302 THR B CA 1
ATOM 5453 C C . THR B 1 302 ? 29.333 -13.256 46.441 1.00 43.74 302 THR B C 1
ATOM 5454 O O . THR B 1 302 ? 29.233 -12.793 47.576 1.00 43.10 302 THR B O 1
ATOM 5458 N N . LYS B 1 303 ? 30.485 -13.329 45.782 1.00 47.20 303 LYS B N 1
ATOM 5459 C CA . LYS B 1 303 ? 31.708 -12.786 46.349 1.00 51.46 303 LYS B CA 1
ATOM 5460 C C . LYS B 1 303 ? 31.691 -11.354 45.843 1.00 51.99 303 LYS B C 1
ATOM 5461 O O . LYS B 1 303 ? 31.969 -11.093 44.674 1.00 51.90 303 LYS B O 1
ATOM 5475 N N . LEU B 1 305 ? 32.856 -7.419 45.578 1.00 58.26 305 LEU B N 1
ATOM 5476 C CA . LEU B 1 305 ? 33.985 -6.510 45.672 1.00 59.75 305 LEU B CA 1
ATOM 5477 C C . LEU B 1 305 ? 33.554 -5.343 46.554 1.00 59.95 305 LEU B C 1
ATOM 5478 O O . LEU B 1 305 ? 34.317 -4.873 47.390 1.00 59.93 305 LEU B O 1
ATOM 5483 N N . ARG B 1 306 ? 32.323 -4.881 46.357 1.00 59.76 306 ARG B N 1
ATOM 5484 C CA . ARG B 1 306 ? 31.782 -3.775 47.141 1.00 60.61 306 ARG B CA 1
ATOM 5485 C C . ARG B 1 306 ? 30.755 -4.333 48.124 1.00 59.16 306 ARG B C 1
ATOM 5486 O O . ARG B 1 306 ? 29.669 -4.750 47.724 1.00 59.38 306 ARG B O 1
ATOM 5494 N N . GLN B 1 307 ? 31.102 -4.352 49.405 1.00 57.00 307 GLN B N 1
ATOM 5495 C CA . GLN B 1 307 ? 30.193 -4.862 50.427 1.00 56.09 307 GLN B CA 1
ATOM 5496 C C . GLN B 1 307 ? 28.865 -4.099 50.385 1.00 54.66 307 GLN B C 1
ATOM 5497 O O . GLN B 1 307 ? 28.846 -2.868 50.382 1.00 55.39 307 GLN B O 1
ATOM 5503 N N . PRO B 1 308 ? 27.733 -4.821 50.343 1.00 52.75 308 PRO B N 1
ATOM 5504 C CA . PRO B 1 308 ? 26.431 -4.144 50.294 1.00 49.89 308 PRO B CA 1
ATOM 5505 C C . PRO B 1 308 ? 26.034 -3.460 51.597 1.00 47.05 308 PRO B C 1
ATOM 5506 O O . PRO B 1 308 ? 26.392 -3.910 52.688 1.00 44.75 308 PRO B O 1
ATOM 5510 N N . SER B 1 309 ? 25.306 -2.355 51.471 1.00 43.83 309 SER B N 1
ATOM 5511 C CA . SER B 1 309 ? 24.843 -1.621 52.637 1.00 40.94 309 SER B CA 1
ATOM 5512 C C . SER B 1 309 ? 23.573 -2.304 53.138 1.00 38.43 309 SER B C 1
ATOM 5513 O O . SER B 1 309 ? 22.571 -2.352 52.430 1.00 38.42 309 SER B O 1
ATOM 5516 N N . LEU B 1 310 ? 23.627 -2.835 54.355 1.00 35.90 310 LEU B N 1
ATOM 5517 C CA . LEU B 1 310 ? 22.491 -3.526 54.953 1.00 35.82 310 LEU B CA 1
ATOM 5518 C C . LEU B 1 310 ? 22.424 -3.277 56.446 1.00 35.97 310 LEU B C 1
ATOM 5519 O O . LEU B 1 310 ? 23.439 -3.015 57.091 1.00 36.77 310 LEU B O 1
ATOM 5524 N N . SER B 1 311 ? 21.225 -3.373 57.004 1.00 36.45 311 SER B N 1
ATOM 5525 C CA . SER B 1 311 ? 21.069 -3.185 58.438 1.00 35.98 311 SER B CA 1
ATOM 5526 C C . SER B 1 311 ? 21.887 -4.276 59.122 1.00 36.59 311 SER B C 1
ATOM 5527 O O . SER B 1 311 ? 22.302 -5.258 58.487 1.00 35.26 311 SER B O 1
ATOM 5530 N N . LEU B 1 312 ? 22.114 -4.103 60.417 1.00 37.20 312 LEU B N 1
ATOM 5531 C CA . LEU B 1 312 ? 22.892 -5.057 61.184 1.00 38.19 312 LEU B CA 1
ATOM 5532 C C . LEU B 1 312 ? 22.282 -6.467 61.160 1.00 38.07 312 LEU B C 1
ATOM 5533 O O . LEU B 1 312 ? 23.002 -7.454 61.011 1.00 36.55 312 LEU B O 1
ATOM 5538 N N . VAL B 1 313 ? 20.958 -6.553 61.280 1.00 37.95 313 VAL B N 1
ATOM 5539 C CA . VAL B 1 313 ? 20.269 -7.842 61.286 1.00 38.07 313 VAL B CA 1
ATOM 5540 C C . VAL B 1 313 ? 20.348 -8.583 59.958 1.00 36.22 313 VAL B C 1
ATOM 5541 O O . VAL B 1 313 ? 20.620 -9.785 59.932 1.00 36.28 313 VAL B O 1
ATOM 5545 N N . ASP B 1 314 ? 20.084 -7.875 58.866 1.00 34.03 314 ASP B N 1
ATOM 5546 C CA . ASP B 1 314 ? 20.130 -8.491 57.550 1.00 33.96 314 ASP B CA 1
ATOM 5547 C C . ASP B 1 314 ? 21.529 -9.015 57.246 1.00 33.46 314 ASP B C 1
ATOM 5548 O O . ASP B 1 314 ? 21.687 -10.076 56.644 1.00 33.01 314 ASP B O 1
ATOM 5553 N N . SER B 1 315 ? 22.544 -8.272 57.672 1.00 33.15 315 SER B N 1
ATOM 5554 C CA . SER B 1 315 ? 23.922 -8.678 57.437 1.00 31.91 315 SER B CA 1
ATOM 5555 C C . SER B 1 315 ? 24.230 -9.991 58.150 1.00 32.89 315 SER B C 1
ATOM 5556 O O . SER B 1 315 ? 24.865 -10.879 57.573 1.00 33.40 315 SER B O 1
ATOM 5559 N N . VAL B 1 316 ? 23.797 -10.120 59.401 1.00 31.12 316 VAL B N 1
ATOM 5560 C CA . VAL B 1 316 ? 24.050 -11.360 60.123 1.00 32.19 316 VAL B CA 1
ATOM 5561 C C . VAL B 1 316 ? 23.349 -12.529 59.432 1.00 31.98 316 VAL B C 1
ATOM 5562 O O . VAL B 1 316 ? 23.956 -13.574 59.192 1.00 32.73 316 VAL B O 1
ATOM 5566 N N . ILE B 1 317 ? 22.079 -12.342 59.092 1.00 30.98 317 ILE B N 1
ATOM 5567 C CA . ILE B 1 317 ? 21.318 -13.383 58.422 1.00 29.88 317 ILE B CA 1
ATOM 5568 C C . ILE B 1 317 ? 21.918 -13.740 57.058 1.00 30.60 317 ILE B C 1
ATOM 5569 O O . ILE B 1 317 ? 21.908 -14.902 56.656 1.00 29.11 317 ILE B O 1
ATOM 5574 N N . LEU B 1 318 ? 22.451 -12.744 56.352 1.00 32.35 318 LEU B N 1
ATOM 5575 C CA . LEU B 1 318 ? 23.094 -12.972 55.052 1.00 30.58 318 LEU B CA 1
ATOM 5576 C C . LEU B 1 318 ? 24.260 -13.928 55.292 1.00 29.96 318 LEU B C 1
ATOM 5577 O O . LEU B 1 318 ? 24.407 -14.934 54.607 1.00 29.76 318 LEU B O 1
ATOM 5582 N N . ASN B 1 319 ? 25.082 -13.608 56.284 1.00 29.95 319 ASN B N 1
ATOM 5583 C CA . ASN B 1 319 ? 26.244 -14.421 56.607 1.00 31.23 319 ASN B CA 1
ATOM 5584 C C . ASN B 1 319 ? 25.906 -15.871 56.951 1.00 33.64 319 ASN B C 1
ATOM 5585 O O . ASN B 1 319 ? 26.550 -16.808 56.460 1.00 32.24 319 ASN B O 1
ATOM 5590 N N . ILE B 1 320 ? 24.896 -16.058 57.794 1.00 33.25 320 ILE B N 1
ATOM 5591 C CA . ILE B 1 320 ? 24.509 -17.397 58.196 1.00 33.53 320 ILE B CA 1
ATOM 5592 C C . ILE B 1 320 ? 23.950 -18.179 57.019 1.00 33.97 320 ILE B C 1
ATOM 5593 O O . ILE B 1 320 ? 24.219 -19.371 56.873 1.00 35.09 320 ILE B O 1
ATOM 5598 N N . LEU B 1 321 ? 23.181 -17.507 56.171 1.00 32.90 321 LEU B N 1
ATOM 5599 C CA . LEU B 1 321 ? 22.608 -18.169 55.015 1.00 33.28 321 LEU B CA 1
ATOM 5600 C C . LEU B 1 321 ? 23.695 -18.640 54.065 1.00 35.78 321 LEU B C 1
ATOM 5601 O O . LEU B 1 321 ? 23.579 -19.717 53.485 1.00 37.53 321 LEU B O 1
ATOM 5606 N N . ASN B 1 322 ? 24.752 -17.849 53.894 1.00 37.19 322 ASN B N 1
ATOM 5607 C CA . ASN B 1 322 ? 25.824 -18.267 53.000 1.00 39.78 322 ASN B CA 1
ATOM 5608 C C . ASN B 1 322 ? 26.500 -19.484 53.599 1.00 42.02 322 ASN B C 1
ATOM 5609 O O . ASN B 1 322 ? 26.894 -20.404 52.888 1.00 42.97 322 ASN B O 1
ATOM 5614 N N . GLN B 1 323 ? 26.617 -19.489 54.920 1.00 45.22 323 GLN B N 1
ATOM 5615 C CA . GLN B 1 323 ? 27.242 -20.598 55.624 1.00 47.51 323 GLN B CA 1
ATOM 5616 C C . GLN B 1 323 ? 26.460 -21.878 55.393 1.00 47.33 323 GLN B C 1
ATOM 5617 O O . GLN B 1 323 ? 27.033 -22.925 55.098 1.00 47.14 323 GLN B O 1
ATOM 5623 N N . LEU B 1 324 ? 25.144 -21.789 55.520 1.00 47.63 324 LEU B N 1
ATOM 5624 C CA . LEU B 1 324 ? 24.299 -22.949 55.317 1.00 48.12 324 LEU B CA 1
ATOM 5625 C C . LEU B 1 324 ? 24.369 -23.473 53.882 1.00 48.50 324 LEU B C 1
ATOM 5626 O O . LEU B 1 324 ? 24.049 -24.634 53.627 1.00 49.36 324 LEU B O 1
ATOM 5631 N N . PHE B 1 325 ? 24.794 -22.626 52.947 1.00 47.63 325 PHE B N 1
ATOM 5632 C CA . PHE B 1 325 ? 24.944 -23.044 51.555 1.00 46.29 325 PHE B CA 1
ATOM 5633 C C . PHE B 1 325 ? 26.421 -23.307 51.288 1.00 47.12 325 PHE B C 1
ATOM 5634 O O . PHE B 1 325 ? 26.846 -23.457 50.143 1.00 47.37 325 PHE B O 1
ATOM 5642 N N . HIS B 1 326 ? 27.200 -23.358 52.364 1.00 48.27 326 HIS B N 1
ATOM 5643 C CA . HIS B 1 326 ? 28.632 -23.604 52.265 1.00 49.97 326 HIS B CA 1
ATOM 5644 C C . HIS B 1 326 ? 29.305 -22.630 51.308 1.00 49.54 326 HIS B C 1
ATOM 5645 O O . HIS B 1 326 ? 30.189 -23.005 50.527 1.00 49.57 326 HIS B O 1
ATOM 5652 N N . PHE B 1 327 ? 28.871 -21.375 51.360 1.00 47.60 327 PHE B N 1
ATOM 5653 C CA . PHE B 1 327 ? 29.456 -20.346 50.518 1.00 45.26 327 PHE B CA 1
ATOM 5654 C C . PHE B 1 327 ? 30.283 -19.479 51.446 1.00 45.76 327 PHE B C 1
ATOM 5655 O O . PHE B 1 327 ? 29.804 -19.040 52.489 1.00 45.98 327 PHE B O 1
ATOM 5663 N N . SER B 1 328 ? 31.523 -19.233 51.046 1.00 47.51 328 SER B N 1
ATOM 5664 C CA . SER B 1 328 ? 32.488 -18.470 51.832 1.00 48.32 328 SER B CA 1
ATOM 5665 C C . SER B 1 328 ? 32.196 -17.011 52.191 1.00 47.83 328 SER B C 1
ATOM 5666 O O . SER B 1 328 ? 32.391 -16.607 53.340 1.00 48.52 328 SER B O 1
ATOM 5669 N N . TYR B 1 329 ? 31.744 -16.219 51.224 1.00 46.23 329 TYR B N 1
ATOM 5670 C CA . TYR B 1 329 ? 31.516 -14.801 51.475 1.00 45.14 329 TYR B CA 1
ATOM 5671 C C . TYR B 1 329 ? 30.789 -14.427 52.751 1.00 45.77 329 TYR B C 1
ATOM 5672 O O . TYR B 1 329 ? 29.735 -14.973 53.071 1.00 46.20 329 TYR B O 1
ATOM 5681 N N . ARG B 1 330 ? 31.372 -13.467 53.463 1.00 47.05 330 ARG B N 1
ATOM 5682 C CA . ARG B 1 330 ? 30.829 -12.955 54.716 1.00 48.91 330 ARG B CA 1
ATOM 5683 C C . ARG B 1 330 ? 30.910 -11.436 54.696 1.00 51.25 330 ARG B C 1
ATOM 5684 O O . ARG B 1 330 ? 31.870 -10.864 54.172 1.00 51.63 330 ARG B O 1
ATOM 5692 N N . ILE B 1 331 ? 29.903 -10.782 55.262 1.00 54.27 331 ILE B N 1
ATOM 5693 C CA . ILE B 1 331 ? 29.902 -9.334 55.336 1.00 57.09 331 ILE B CA 1
ATOM 5694 C C . ILE B 1 331 ? 30.756 -8.962 56.541 1.00 61.16 331 ILE B C 1
ATOM 5695 O O . ILE B 1 331 ? 30.543 -9.472 57.645 1.00 59.26 331 ILE B O 1
ATOM 5700 N N . ARG B 1 332 ? 31.738 -8.089 56.315 1.00 66.63 332 ARG B N 1
ATOM 5701 C CA . ARG B 1 332 ? 32.652 -7.661 57.373 1.00 71.63 332 ARG B CA 1
ATOM 5702 C C . ARG B 1 332 ? 32.191 -6.464 58.199 1.00 73.96 332 ARG B C 1
ATOM 5703 O O . ARG B 1 332 ? 31.910 -5.385 57.671 1.00 73.33 332 ARG B O 1
ATOM 5711 N N . CYS B 1 333 ? 32.138 -6.679 59.509 1.00 77.01 333 CYS B N 1
ATOM 5712 C CA . CYS B 1 333 ? 31.738 -5.670 60.482 1.00 80.72 333 CYS B CA 1
ATOM 5713 C C . CYS B 1 333 ? 32.411 -4.321 60.243 1.00 81.20 333 CYS B C 1
ATOM 5714 O O . CYS B 1 333 ? 33.601 -4.158 60.518 1.00 81.58 333 CYS B O 1
ATOM 5717 N N . SER B 1 334 ? 31.652 -3.357 59.734 1.00 82.14 334 SER B N 1
ATOM 5718 C CA . SER B 1 334 ? 32.189 -2.020 59.484 1.00 83.32 334 SER B CA 1
ATOM 5719 C C . SER B 1 334 ? 32.089 -1.234 60.787 1.00 83.26 334 SER B C 1
ATOM 5720 O O . SER B 1 334 ? 31.146 -0.472 60.992 1.00 83.84 334 SER B O 1
ATOM 5723 N N . GLN B 1 335 ? 33.066 -1.427 61.666 1.00 83.35 335 GLN B N 1
ATOM 5724 C CA . GLN B 1 335 ? 33.073 -0.765 62.966 1.00 84.01 335 GLN B CA 1
ATOM 5725 C C . GLN B 1 335 ? 33.430 0.718 62.955 1.00 83.94 335 GLN B C 1
ATOM 5726 O O . GLN B 1 335 ? 34.393 1.144 62.314 1.00 84.42 335 GLN B O 1
ATOM 5732 N N . THR B 1 336 ? 32.630 1.495 63.677 1.00 83.68 336 THR B N 1
ATOM 5733 C CA . THR B 1 336 ? 32.828 2.931 63.810 1.00 83.58 336 THR B CA 1
ATOM 5734 C C . THR B 1 336 ? 32.527 3.242 65.283 1.00 83.49 336 THR B C 1
ATOM 5735 O O . THR B 1 336 ? 31.457 2.908 65.794 1.00 83.59 336 THR B O 1
ATOM 5739 N N . PRO B 1 337 ? 33.477 3.880 65.985 1.00 83.07 337 PRO B N 1
ATOM 5740 C CA . PRO B 1 337 ? 33.359 4.246 67.405 1.00 82.06 337 PRO B CA 1
ATOM 5741 C C . PRO B 1 337 ? 32.210 5.182 67.800 1.00 81.16 337 PRO B C 1
ATOM 5742 O O . PRO B 1 337 ? 31.804 5.215 68.964 1.00 80.75 337 PRO B O 1
ATOM 5746 N N . ASP B 1 338 ? 31.693 5.940 66.839 1.00 79.37 338 ASP B N 1
ATOM 5747 C CA . ASP B 1 338 ? 30.603 6.871 67.106 1.00 77.41 338 ASP B CA 1
ATOM 5748 C C . ASP B 1 338 ? 29.240 6.200 66.978 1.00 75.45 338 ASP B C 1
ATOM 5749 O O . ASP B 1 338 ? 28.205 6.867 66.963 1.00 74.21 338 ASP B O 1
ATOM 5754 N N . LYS B 1 339 ? 29.251 4.874 66.905 1.00 73.70 339 LYS B N 1
ATOM 5755 C CA . LYS B 1 339 ? 28.028 4.095 66.771 1.00 72.69 339 LYS B CA 1
ATOM 5756 C C . LYS B 1 339 ? 26.879 4.615 67.631 1.00 71.40 339 LYS B C 1
ATOM 5757 O O . LYS B 1 339 ? 25.730 4.643 67.195 1.00 71.02 339 LYS B O 1
ATOM 5763 N N . GLU B 1 340 ? 27.194 5.027 68.853 1.00 70.50 340 GLU B N 1
ATOM 5764 C CA . GLU B 1 340 ? 26.182 5.526 69.777 1.00 69.48 340 GLU B CA 1
ATOM 5765 C C . GLU B 1 340 ? 25.538 6.846 69.354 1.00 67.14 340 GLU B C 1
ATOM 5766 O O . GLU B 1 340 ? 24.321 7.010 69.456 1.00 66.68 340 GLU B O 1
ATOM 5772 N N . LEU B 1 341 ? 26.352 7.786 68.889 1.00 64.48 341 LEU B N 1
ATOM 5773 C CA . LEU B 1 341 ? 25.845 9.088 68.468 1.00 62.70 341 LEU B CA 1
ATOM 5774 C C . LEU B 1 341 ? 24.964 9.010 67.220 1.00 61.58 341 LEU B C 1
ATOM 5775 O O . LEU B 1 341 ? 23.982 9.740 67.101 1.00 61.06 341 LEU B O 1
ATOM 5780 N N . LEU B 1 342 ? 25.318 8.127 66.291 1.00 60.42 342 LEU B N 1
ATOM 5781 C CA . LEU B 1 342 ? 24.545 7.976 65.065 1.00 60.02 342 LEU B CA 1
ATOM 5782 C C . LEU B 1 342 ? 23.138 7.455 65.353 1.00 60.24 342 LEU B C 1
ATOM 5783 O O . LEU B 1 342 ? 22.152 7.974 64.818 1.00 60.11 342 LEU B O 1
ATOM 5788 N N . GLN B 1 343 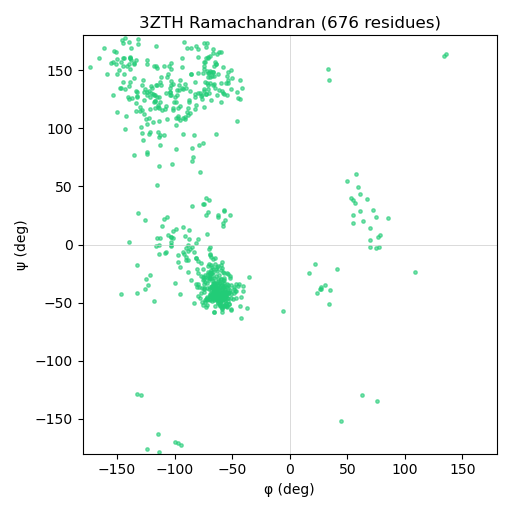? 23.052 6.430 66.199 1.00 59.57 343 GLN B N 1
ATOM 5789 C CA . GLN B 1 343 ? 21.772 5.836 66.566 1.00 58.77 343 GLN B CA 1
ATOM 5790 C C . GLN B 1 343 ? 20.886 6.863 67.262 1.00 58.19 343 GLN B C 1
ATOM 5791 O O . GLN B 1 343 ? 19.694 6.968 66.970 1.00 58.29 343 GLN B O 1
ATOM 5797 N N . LYS B 1 344 ? 21.471 7.623 68.182 1.00 58.00 344 LYS B N 1
ATOM 5798 C CA . LYS B 1 344 ? 20.725 8.656 68.892 1.00 58.21 344 LYS B CA 1
ATOM 5799 C C . LYS B 1 344 ? 20.265 9.707 67.889 1.00 55.99 344 LYS B C 1
ATOM 5800 O O . LYS B 1 344 ? 19.302 10.437 68.132 1.00 56.53 344 LYS B O 1
ATOM 5806 N N . PHE B 1 345 ? 20.966 9.784 66.762 1.00 52.83 345 PHE B N 1
ATOM 5807 C CA . PHE B 1 345 ? 20.618 10.739 65.721 1.00 50.64 345 PHE B CA 1
ATOM 5808 C C . PHE B 1 345 ? 19.405 10.229 64.942 1.00 50.70 345 PHE B C 1
ATOM 5809 O O . PHE B 1 345 ? 18.639 11.011 64.372 1.00 48.08 345 PHE B O 1
ATOM 5817 N N . LEU B 1 346 ? 19.237 8.911 64.920 1.00 50.91 346 LEU B N 1
ATOM 5818 C CA . LEU B 1 346 ? 18.117 8.314 64.218 1.00 54.62 346 LEU B CA 1
ATOM 5819 C C . LEU B 1 346 ? 16.874 8.286 65.108 1.00 58.60 346 LEU B C 1
ATOM 5820 O O . LEU B 1 346 ? 16.056 7.366 65.027 1.00 59.73 346 LEU B O 1
ATOM 5825 N N . GLU B 1 347 ? 16.746 9.308 65.956 1.00 62.23 347 GLU B N 1
ATOM 5826 C CA . GLU B 1 347 ? 15.613 9.452 66.871 1.00 64.65 347 GLU B CA 1
ATOM 5827 C C . GLU B 1 347 ? 15.235 8.163 67.595 1.00 65.39 347 GLU B C 1
ATOM 5828 O O . GLU B 1 347 ? 16.137 7.326 67.827 1.00 65.49 347 GLU B O 1
ATOM 5834 N N . SER B 1 348 ? 14.040 8.020 67.942 1.00 66.24 348 SER B N 1
#

Radius of gyration: 30.91 Å; Cα contacts (8 Å, |Δi|>4): 1017; chains: 2; bounding box: 78×68×110 Å

Sequence (678 aa):
KFFVQHPYKERIELNIGAITQIVGQNNELKYYTWQILSWYFGGKKYSSEDLSIFDYEEPTILDEAREIVKRSSYHYIDISSFKDLLEQEYKKGTLAQGYLRKIVNQVDIVGHLEKINEQVELIEEANRHINLNCGQVEYHLENLPLTLDQLLTKNFSPFFAIENKNLSFEWVSNIDKLSLFLELDHLLSQTTEKYLIVLKNIDGFISEESYTIFYRQICHLVKKYPNLTFILFPSDQGYLKIDEENSRFVNILSDQVEHLYDVEFYERVKYYPSNDFPTREGFRSLETVTPYLLTKLRQPSLSLVDSVILNILNQLFHFSYRIRCSQTPDKELLQKFLEKFFVQHPYKERIELNIGAITQIVGQNNELKYYTWQILSWYFGGKKYSSEDLSIFDYEEPTILDEAREIVKRSSYHYIDISSFKDLLEQEYKKGTLAQGYLRKIVNQVDIVGHLEKINEQVELIEEANRHINLNCGQVEYHLENLPLTLDQLLTKNFSPFFAIENKNLSFEWVSNIDKLSLFLELDHLLSQTTEKYLIVLKNIDGFISEESYTIFYRQICHLVKKYPNLTFILFPSDQGYLKIDEENSRFVNILSDQVEHLYDVEFYERVKYYPSNDFPTREGFRSLETVTPYLLTKLRQPSLSLVDSVILNILNQLFHFSYRIRCSQTPDKELLQKFLE